Protein AF-0000000086097361 (afdb_homodimer)

Foldseek 3Di:
DEKEKEFEQPAAPGLLSLLLLLLCVLLVNHYYYDYQYVVVPSLVDPVNCVQPVVSDDTWIADPVGIDDDSLRSLVVCCVVSVPPHQQDDCVVPVVLNVVLVVLLVCLQPVLVVLLVVLVVVVVVCVVVVPPPQPPDPPQCSGLVSSLVVSLVVNVVVLVVVLVQDPDLQAESSRHNGHHSSCSSNQSSVVLLVQLPRDCPVRVSVVSSNVSSCPDPSCVVSPNDNHDHDPSSNPD/DEKEKEFEQPQAPGLLSLLLLLLCVLLVNDYYYDYQYVVVPSLVDPVNCVQPVVSDDTWIADPVGIDDDSLRSLVVCCVVSVPPHQQDDCVVPVVLNVVLVVLLVCLQPVLVVLLVVLVVVVVVCVVVVVPPQPPDPPQCNGLVSSLVVSLVVNVVVLVVVLVQDPDLQAESSRHNGHHSSCSSNQSSVVLLVQLPRDCPVRVSVVSSNVSSCPDPSCVVRPRDNHDHDPSSNVD

InterPro domains:
  IPR004045 Glutathione S-transferase, N-terminal [PF13417] (16-85)
  IPR004045 Glutathione S-transferase, N-terminal [PS50404] (4-85)
  IPR010987 Glutathione S-transferase, C-terminal-like [PS50405] (93-231)
  IPR036249 Thioredoxin-like superfamily [SSF52833] (13-88)
  IPR036282 Glutathione S-transferase, C-terminal domain superfamily [SSF47616] (88-224)
  IPR040079 Glutathione transferase family [SFLDS00019] (16-215)

pLDDT: mean 84.59, std 14.79, range [37.31, 98.38]

Nearest PDB structures (foldseek):
  6riv-assembly1_B  TM=8.024E-01  e=1.356E-09  Alopecurus myosuroides
  6tk8-assembly1_AAA-2  TM=7.966E-01  e=3.880E-09  Alopecurus myosuroides
  5f06-assembly1_B  TM=8.231E-01  e=1.290E-08  Populus trichocarpa
  6zb6-assembly1_A  TM=7.720E-01  e=4.079E-09  Lolium rigidum
  1e6b-assembly1_A-2  TM=7.513E-01  e=2.237E-08  Arabidopsis thaliana

Structure (mmCIF, N/CA/C/O backbone):
data_AF-0000000086097361-model_v1
#
loop_
_entity.id
_entity.type
_entity.pdbx_description
1 polymer 'Glutathione S-transferase'
#
loop_
_atom_site.group_PDB
_atom_site.id
_atom_site.type_symbol
_atom_site.label_atom_id
_atom_site.label_alt_id
_atom_site.label_comp_id
_atom_site.label_asym_id
_atom_site.label_entity_id
_atom_site.label_seq_id
_atom_site.pdbx_PDB_ins_code
_atom_site.Cartn_x
_atom_site.Cartn_y
_atom_site.Cartn_z
_atom_site.occupancy
_atom_site.B_iso_or_equiv
_atom_site.auth_seq_id
_atom_site.auth_comp_id
_atom_site.auth_asym_id
_atom_site.auth_atom_id
_atom_site.pdbx_PDB_model_num
ATOM 1 N N . MET A 1 1 ? -1.291 -25.578 13.633 1 49.94 1 MET A N 1
ATOM 2 C CA . MET A 1 1 ? -0.318 -24.625 13.109 1 49.94 1 MET A CA 1
ATOM 3 C C . MET A 1 1 ? -0.683 -23.203 13.5 1 49.94 1 MET A C 1
ATOM 5 O O . MET A 1 1 ? -1.802 -22.75 13.242 1 49.94 1 MET A O 1
ATOM 9 N N . VAL A 1 2 ? 0.087 -22.641 14.539 1 69.19 2 VAL A N 1
ATOM 10 C CA . VAL A 1 2 ? -0.573 -21.547 15.25 1 69.19 2 VAL A CA 1
ATOM 11 C C . VAL A 1 2 ? -0.308 -20.219 14.531 1 69.19 2 VAL A C 1
ATOM 13 O O . VAL A 1 2 ? 0.844 -19.875 14.25 1 69.19 2 VAL A O 1
ATOM 16 N N . VAL A 1 3 ? -1.169 -19.797 13.672 1 76.62 3 VAL A N 1
ATOM 17 C CA . VAL A 1 3 ? -1.165 -18.438 13.148 1 76.62 3 VAL A CA 1
ATOM 18 C C . VAL A 1 3 ? -1.372 -17.438 14.281 1 76.62 3 VAL A C 1
ATOM 20 O O . VAL A 1 3 ? -2.283 -17.594 15.102 1 76.62 3 VAL A O 1
ATOM 23 N N . THR A 1 4 ? -0.39 -16.547 14.445 1 78.06 4 THR A N 1
ATOM 24 C CA . THR A 1 4 ? -0.482 -15.531 15.484 1 78.06 4 THR A CA 1
ATOM 25 C C . THR A 1 4 ? -0.532 -14.133 14.867 1 78.06 4 THR A C 1
ATOM 27 O O . THR A 1 4 ? 0.249 -13.812 13.969 1 78.06 4 THR A O 1
ATOM 30 N N . VAL A 1 5 ? -1.508 -13.391 15.344 1 77.69 5 VAL A N 1
ATOM 31 C CA . VAL A 1 5 ? -1.592 -11.984 14.977 1 77.69 5 VAL A CA 1
ATOM 32 C C . VAL A 1 5 ? -1.245 -11.109 16.188 1 77.69 5 VAL A C 1
ATOM 34 O O . VAL A 1 5 ? -1.936 -11.156 17.203 1 77.69 5 VAL A O 1
ATOM 37 N N . PHE A 1 6 ? -0.133 -10.352 16.094 1 75.06 6 PHE A N 1
ATOM 38 C CA . PHE A 1 6 ? 0.223 -9.367 17.109 1 75.06 6 PHE A CA 1
ATOM 39 C C . PHE A 1 6 ? -0.475 -8.039 16.844 1 75.06 6 PHE A C 1
ATOM 41 O O . PHE A 1 6 ? -0.359 -7.48 15.758 1 75.06 6 PHE A O 1
ATOM 48 N N . ARG A 1 7 ? -1.211 -7.598 17.828 1 71.62 7 ARG A N 1
ATOM 49 C CA . ARG A 1 7 ? -1.997 -6.391 17.609 1 71.62 7 ARG A CA 1
ATOM 50 C C . ARG A 1 7 ? -2.025 -5.516 18.859 1 71.62 7 ARG A C 1
ATOM 52 O O . ARG A 1 7 ? -1.932 -6.02 19.984 1 71.62 7 ARG A O 1
ATOM 59 N N . PRO A 1 8 ? -2.045 -4.254 18.625 1 69.06 8 PRO A N 1
ATOM 60 C CA . PRO A 1 8 ? -2.297 -3.414 19.797 1 69.06 8 PRO A CA 1
ATOM 61 C C . PRO A 1 8 ? -3.748 -3.479 20.266 1 69.06 8 PRO A C 1
ATOM 63 O O . PRO A 1 8 ? -4.582 -4.125 19.625 1 69.06 8 PRO A O 1
ATOM 66 N N . MET A 1 9 ? -3.775 -2.99 21.484 1 56.91 9 MET A N 1
ATOM 67 C CA . MET A 1 9 ? -5.156 -2.898 21.938 1 56.91 9 MET A CA 1
ATOM 68 C C . MET A 1 9 ? -5.977 -1.998 21.031 1 56.91 9 MET A C 1
ATOM 70 O O . MET A 1 9 ? -5.531 -0.915 20.656 1 56.91 9 MET A O 1
ATOM 74 N N . GLU A 1 10 ? -6.812 -2.73 20.328 1 56.59 10 GLU A N 1
ATOM 75 C CA . GLU A 1 10 ? -7.664 -1.954 19.422 1 56.59 10 GLU A CA 1
ATOM 76 C C . GLU A 1 10 ? -8.453 -0.896 20.188 1 56.59 10 GLU A C 1
ATOM 78 O O . GLU A 1 10 ? -9.609 -1.119 20.562 1 56.59 10 GLU A O 1
ATOM 83 N N . LYS A 1 11 ? -7.805 -0.397 21.188 1 52.66 11 LYS A N 1
ATOM 84 C CA . LYS A 1 11 ? -8.625 0.595 21.875 1 52.66 11 LYS A CA 1
ATOM 85 C C . LYS A 1 11 ? -9.258 1.568 20.891 1 52.66 11 LYS A C 1
ATOM 87 O O . LYS A 1 11 ? -10.484 1.717 20.859 1 52.66 11 LYS A O 1
ATOM 92 N N . LYS A 1 12 ? -8.508 2.373 20.359 1 53.78 12 LYS A N 1
ATOM 93 C CA . LYS A 1 12 ? -9.055 3.555 19.703 1 53.78 12 LYS A CA 1
ATOM 94 C C . LYS A 1 12 ? -9 3.414 18.188 1 53.78 12 LYS A C 1
ATOM 96 O O . LYS A 1 12 ? -9.945 3.787 17.484 1 53.78 12 LYS A O 1
ATOM 101 N N . TYR A 1 13 ? -8.047 2.582 17.719 1 55.72 13 TYR A N 1
ATOM 102 C CA . TYR A 1 13 ? -7.914 2.877 16.297 1 55.72 13 TYR A CA 1
ATOM 103 C C . TYR A 1 13 ? -7.215 1.735 15.562 1 55.72 13 TYR A C 1
ATOM 105 O O . TYR A 1 13 ? -6.789 1.893 14.422 1 55.72 13 TYR A O 1
ATOM 113 N N . ALA A 1 14 ? -7.273 0.547 16.047 1 65.12 14 ALA A N 1
ATOM 114 C CA . ALA A 1 14 ? -6.395 -0.409 15.383 1 65.12 14 ALA A CA 1
ATOM 115 C C . ALA A 1 14 ? -7.109 -1.104 14.234 1 65.12 14 ALA A C 1
ATOM 117 O O . ALA A 1 14 ? -7.418 -2.295 14.312 1 65.12 14 ALA A O 1
ATOM 118 N N . THR A 1 15 ? -7.32 -0.495 13.164 1 78.62 15 THR A N 1
ATOM 119 C CA . THR A 1 15 ? -8.047 -0.921 11.977 1 78.62 15 THR A CA 1
ATOM 120 C C . THR A 1 15 ? -7.227 -1.915 11.156 1 78.62 15 THR A C 1
ATOM 122 O O . THR A 1 15 ? -7.766 -2.883 10.617 1 78.62 15 THR A O 1
ATOM 125 N N . ASN A 1 16 ? -5.906 -1.796 11.211 1 81.88 16 ASN A N 1
ATOM 126 C CA . ASN A 1 16 ? -5.051 -2.633 10.375 1 81.88 16 ASN A CA 1
ATOM 127 C C . ASN A 1 16 ? -5.02 -4.074 10.875 1 81.88 16 ASN A C 1
ATOM 129 O O . ASN A 1 16 ? -5.043 -5.012 10.078 1 81.88 16 ASN A O 1
ATOM 133 N N . GLY A 1 17 ? -4.984 -4.203 12.141 1 86.25 17 GLY A N 1
ATOM 134 C CA . GLY A 1 17 ? -5.027 -5.547 12.695 1 86.25 17 GLY A CA 1
ATOM 135 C C . GLY A 1 17 ? -6.352 -6.25 12.461 1 86.25 17 GLY A C 1
ATOM 136 O O . GLY A 1 17 ? -6.391 -7.473 12.312 1 86.25 17 GLY A O 1
ATOM 137 N N . TRP A 1 18 ? -7.379 -5.453 12.414 1 91.12 18 TRP A N 1
ATOM 138 C CA . TRP A 1 18 ? -8.711 -6.008 12.227 1 91.12 18 TRP A CA 1
ATOM 139 C C . TRP A 1 18 ? -8.852 -6.629 10.836 1 91.12 18 TRP A C 1
ATOM 141 O O . TRP A 1 18 ? -9.438 -7.699 10.688 1 91.12 18 TRP A O 1
ATOM 151 N N . ARG A 1 19 ? -8.289 -6.059 9.789 1 93.44 19 ARG A N 1
ATOM 152 C CA . ARG A 1 19 ? -8.352 -6.57 8.422 1 93.44 19 ARG A CA 1
ATOM 153 C C . ARG A 1 19 ? -7.785 -7.984 8.344 1 93.44 19 ARG A C 1
ATOM 155 O O . ARG A 1 19 ? -8.344 -8.844 7.66 1 93.44 19 ARG A O 1
ATOM 162 N N . VAL A 1 20 ? -6.695 -8.141 9.008 1 94.88 20 VAL A N 1
ATOM 163 C CA . VAL A 1 20 ? -6 -9.422 8.961 1 94.88 20 VAL A CA 1
ATOM 164 C C . VAL A 1 20 ? -6.84 -10.492 9.656 1 94.88 20 VAL A C 1
ATOM 166 O O . VAL A 1 20 ? -7.02 -11.586 9.117 1 94.88 20 VAL A O 1
ATOM 169 N N . ARG A 1 21 ? -7.387 -10.148 10.781 1 94.38 21 ARG A N 1
ATOM 170 C CA . ARG A 1 21 ? -8.211 -11.109 11.508 1 94.38 21 ARG A CA 1
ATOM 171 C C . ARG A 1 21 ? -9.492 -11.414 10.742 1 94.38 21 ARG A C 1
ATOM 173 O O . ARG A 1 21 ? -9.945 -12.562 10.711 1 94.38 21 ARG A O 1
ATOM 180 N N . LEU A 1 22 ? -10.078 -10.422 10.156 1 96.19 22 LEU A N 1
ATOM 181 C CA . LEU A 1 22 ? -11.266 -10.609 9.336 1 96.19 22 LEU A CA 1
ATOM 182 C C . LEU A 1 22 ? -11 -11.617 8.219 1 96.19 22 LEU A C 1
ATOM 184 O O . LEU A 1 22 ? -11.812 -12.516 7.977 1 96.19 22 LEU A O 1
ATOM 188 N N . MET A 1 23 ? -9.875 -11.461 7.543 1 97.12 23 MET A N 1
ATOM 189 C CA . MET A 1 23 ? -9.523 -12.367 6.453 1 97.12 23 MET A CA 1
ATOM 190 C C . MET A 1 23 ? -9.344 -13.789 6.965 1 97.12 23 MET A C 1
ATOM 192 O O . MET A 1 23 ? -9.812 -14.742 6.344 1 97.12 23 MET A O 1
ATOM 196 N N . LEU A 1 24 ? -8.641 -13.93 8.086 1 97.06 24 LEU A N 1
ATOM 197 C CA . LEU A 1 24 ? -8.414 -15.25 8.656 1 97.06 24 LEU A CA 1
ATOM 198 C C . LEU A 1 24 ? -9.742 -15.93 8.992 1 97.06 24 LEU A C 1
ATOM 200 O O . LEU A 1 24 ? -9.922 -17.125 8.727 1 97.06 24 LEU A O 1
ATOM 204 N N . GLU A 1 25 ? -10.633 -15.133 9.531 1 97.19 25 GLU A N 1
ATOM 205 C CA . GLU A 1 25 ? -11.953 -15.664 9.852 1 97.19 25 GLU A CA 1
ATOM 206 C C . GLU A 1 25 ? -12.711 -16.078 8.594 1 97.19 25 GLU A C 1
ATOM 208 O O . GLU A 1 25 ? -13.312 -17.141 8.547 1 97.19 25 GLU A O 1
ATOM 213 N N . GLU A 1 26 ? -12.711 -15.211 7.59 1 97.69 26 GLU A N 1
ATOM 214 C CA . GLU A 1 26 ? -13.398 -15.516 6.34 1 97.69 26 GLU A CA 1
ATOM 215 C C . GLU A 1 26 ? -12.852 -16.781 5.699 1 97.69 26 GLU A C 1
ATOM 217 O O . GLU A 1 26 ? -13.586 -17.516 5.02 1 97.69 26 GLU A O 1
ATOM 222 N N . LYS A 1 27 ? -11.586 -17.094 5.969 1 97.38 27 LYS A N 1
ATOM 223 C CA . LYS A 1 27 ? -10.93 -18.25 5.371 1 97.38 27 LYS A CA 1
ATOM 224 C C . LYS A 1 27 ? -10.961 -19.438 6.32 1 97.38 27 LYS A C 1
ATOM 226 O O . LYS A 1 27 ? -10.453 -20.516 5.992 1 97.38 27 LYS A O 1
ATOM 231 N N . ALA A 1 28 ? -11.477 -19.25 7.473 1 96.81 28 ALA A N 1
ATOM 232 C CA . ALA A 1 28 ? -11.594 -20.281 8.492 1 96.81 28 ALA A CA 1
ATOM 233 C C . ALA A 1 28 ? -10.219 -20.812 8.898 1 96.81 28 ALA A C 1
ATOM 235 O O . ALA A 1 28 ? -10.031 -22.016 9.078 1 96.81 28 ALA A O 1
ATOM 236 N N . VAL A 1 29 ? -9.289 -19.938 8.93 1 96.31 29 VAL A N 1
ATOM 237 C CA . VAL A 1 29 ? -7.957 -20.266 9.414 1 96.31 29 VAL A CA 1
ATOM 238 C C . VAL A 1 29 ? -7.887 -20.047 10.922 1 96.31 29 VAL A C 1
ATOM 240 O O . VAL A 1 29 ? -8.172 -18.953 11.406 1 96.31 29 VAL A O 1
ATOM 243 N N . LYS A 1 30 ? -7.594 -21.047 11.641 1 95.31 30 LYS A N 1
ATOM 244 C CA . LYS A 1 30 ? -7.441 -20.906 13.086 1 95.31 30 LYS A CA 1
ATOM 245 C C . LYS A 1 30 ? -6.246 -20.031 13.43 1 95.31 30 LYS A C 1
ATOM 247 O O . LYS A 1 30 ? -5.184 -20.141 12.812 1 95.31 30 LYS A O 1
ATOM 252 N N . TYR A 1 31 ? -6.512 -19.141 14.375 1 94.44 31 TYR A N 1
ATOM 253 C CA . TYR A 1 31 ? -5.43 -18.234 14.758 1 94.44 31 TYR A CA 1
ATOM 254 C C . TYR A 1 31 ? -5.57 -17.812 16.219 1 94.44 31 TYR A C 1
ATOM 256 O O . TYR A 1 31 ? -6.633 -17.984 16.828 1 94.44 31 TYR A O 1
ATOM 264 N N . GLU A 1 32 ? -4.469 -17.391 16.766 1 92.5 32 GLU A N 1
ATOM 265 C CA . GLU A 1 32 ? -4.445 -16.75 18.078 1 92.5 32 GLU A CA 1
ATOM 266 C C . GLU A 1 32 ? -4 -15.289 17.969 1 92.5 32 GLU A C 1
ATOM 268 O O . GLU A 1 32 ? -3.359 -14.898 16.984 1 92.5 32 GLU A O 1
ATOM 273 N N . THR A 1 33 ? -4.48 -14.484 18.891 1 89.56 33 THR A N 1
ATOM 274 C CA . THR A 1 33 ? -4.055 -13.086 18.922 1 89.56 33 THR A CA 1
ATOM 275 C C . THR A 1 33 ? -3.162 -12.828 20.141 1 89.56 33 THR A C 1
ATOM 277 O O . THR A 1 33 ? -3.393 -13.375 21.219 1 89.56 33 THR A O 1
ATOM 280 N N . ARG A 1 34 ? -2.098 -12.148 19.875 1 86.81 34 ARG A N 1
ATOM 281 C CA . ARG A 1 34 ? -1.244 -11.656 20.953 1 86.81 34 ARG A CA 1
ATOM 282 C C . ARG A 1 34 ? -1.338 -10.141 21.062 1 86.81 34 ARG A C 1
ATOM 284 O O . ARG A 1 34 ? -0.972 -9.414 20.141 1 86.81 34 ARG A O 1
ATOM 291 N N . LEU A 1 35 ? -1.821 -9.727 22.188 1 83.88 35 LEU A N 1
ATOM 292 C CA . LEU A 1 35 ? -1.954 -8.297 22.438 1 83.88 35 LEU A CA 1
ATOM 293 C C . LEU A 1 35 ? -0.608 -7.684 22.812 1 83.88 35 LEU A C 1
ATOM 295 O O . LEU A 1 35 ? 0.128 -8.234 23.625 1 83.88 35 LEU A O 1
ATOM 299 N N . VAL A 1 36 ? -0.253 -6.645 22.109 1 83.25 36 VAL A N 1
ATOM 300 C CA . VAL A 1 36 ? 0.948 -5.871 22.406 1 83.25 36 VAL A CA 1
ATOM 301 C C . VAL A 1 36 ? 0.56 -4.539 23.047 1 83.25 36 VAL A C 1
ATOM 303 O O . VAL A 1 36 ? -0.08 -3.701 22.406 1 83.25 36 VAL A O 1
ATOM 306 N N . ILE A 1 37 ? 0.883 -4.305 24.266 1 78.56 37 ILE A N 1
ATOM 307 C CA . ILE A 1 37 ? 0.505 -3.105 25.016 1 78.56 37 ILE A CA 1
ATOM 308 C C . ILE A 1 37 ? 1.475 -1.971 24.688 1 78.56 37 ILE A C 1
ATOM 310 O O . ILE A 1 37 ? 2.607 -1.954 25.172 1 78.56 37 ILE A O 1
ATOM 314 N N . LEU A 1 38 ? 0.972 -1.02 23.891 1 76.5 38 LEU A N 1
ATOM 315 C CA . LEU A 1 38 ? 1.81 0.08 23.422 1 76.5 38 LEU A CA 1
ATOM 316 C C . LEU A 1 38 ? 2.217 0.983 24.578 1 76.5 38 LEU A C 1
ATOM 318 O O . LEU A 1 38 ? 3.34 1.493 24.609 1 76.5 38 LEU A O 1
ATOM 322 N N . GLU A 1 39 ? 1.312 1.155 25.516 1 75.56 39 GLU A N 1
ATOM 323 C CA . GLU A 1 39 ? 1.566 2.008 26.672 1 75.56 39 GLU A CA 1
ATOM 324 C C . GLU A 1 39 ? 2.781 1.523 27.453 1 75.56 39 GLU A C 1
ATOM 326 O O . GLU A 1 39 ? 3.473 2.32 28.094 1 75.56 39 GLU A O 1
ATOM 331 N N . HIS A 1 40 ? 2.967 0.344 27.438 1 78 40 HIS A N 1
ATOM 332 C CA . HIS A 1 40 ? 4.113 -0.25 28.125 1 78 40 HIS A CA 1
ATOM 333 C C . HIS A 1 40 ? 5.309 -0.372 27.188 1 78 40 HIS A C 1
ATOM 335 O O . HIS A 1 40 ? 6.297 -1.033 27.516 1 78 40 HIS A O 1
ATOM 341 N N . ARG A 1 41 ? 5.156 0.113 25.922 1 81.44 41 ARG A N 1
ATOM 342 C CA . ARG A 1 41 ? 6.188 0.128 24.891 1 81.44 41 ARG A CA 1
ATOM 343 C C . ARG A 1 41 ? 6.602 -1.289 24.516 1 81.44 41 ARG A C 1
ATOM 345 O O . ARG A 1 41 ? 7.773 -1.544 24.219 1 81.44 41 ARG A O 1
ATOM 352 N N . GLU A 1 42 ? 5.652 -2.137 24.672 1 79.94 42 GLU A N 1
ATOM 353 C CA . GLU A 1 42 ? 5.945 -3.531 24.359 1 79.94 42 GLU A CA 1
ATOM 354 C C . GLU A 1 42 ? 6.332 -3.688 22.891 1 79.94 42 GLU A C 1
ATOM 356 O O . GLU A 1 42 ? 7 -4.656 22.516 1 79.94 42 GLU A O 1
ATOM 361 N N . HIS A 1 43 ? 5.895 -2.764 22.047 1 77.81 43 HIS A N 1
ATOM 362 C CA . HIS A 1 43 ? 6.227 -2.812 20.625 1 77.81 43 HIS A CA 1
ATOM 363 C C . HIS A 1 43 ? 7.707 -2.541 20.406 1 77.81 43 HIS A C 1
ATOM 365 O O . HIS A 1 43 ? 8.227 -2.773 19.312 1 77.81 43 HIS A O 1
ATOM 371 N N . LEU A 1 44 ? 8.391 -2.178 21.5 1 82.19 44 LEU A N 1
ATOM 372 C CA . LEU A 1 44 ? 9.82 -1.883 21.391 1 82.19 44 LEU A CA 1
ATOM 373 C C . LEU A 1 44 ? 10.656 -2.988 22.031 1 82.19 44 LEU A C 1
ATOM 375 O O . LEU A 1 44 ? 11.883 -2.938 22 1 82.19 44 LEU A O 1
ATOM 379 N N . ASN A 1 45 ? 9.961 -3.951 22.531 1 83.81 45 ASN A N 1
ATOM 380 C CA . ASN A 1 45 ? 10.711 -5.059 23.109 1 83.81 45 ASN A CA 1
ATOM 381 C C . ASN A 1 45 ? 11.445 -5.863 22.031 1 83.81 45 ASN A C 1
ATOM 383 O O . ASN A 1 45 ? 11.086 -5.809 20.859 1 83.81 45 ASN A O 1
ATOM 387 N N . GLU A 1 46 ? 12.438 -6.598 22.484 1 85.19 46 GLU A N 1
ATOM 388 C CA . GLU A 1 46 ? 13.312 -7.332 21.578 1 85.19 46 GLU A CA 1
ATOM 389 C C . GLU A 1 46 ? 12.531 -8.352 20.766 1 85.19 46 GLU A C 1
ATOM 391 O O . GLU A 1 46 ? 12.812 -8.547 19.578 1 85.19 46 GLU A O 1
ATOM 396 N N . GLU A 1 47 ? 11.594 -8.93 21.391 1 81.81 47 GLU A N 1
ATOM 397 C CA . GLU A 1 47 ? 10.805 -9.961 20.719 1 81.81 47 GLU A CA 1
ATOM 398 C C . GLU A 1 47 ? 10.078 -9.391 19.5 1 81.81 47 GLU A C 1
ATOM 400 O O . GLU A 1 47 ? 10.102 -9.984 18.422 1 81.81 47 GLU A O 1
ATOM 405 N N . ILE A 1 48 ? 9.453 -8.25 19.734 1 82.38 48 ILE A N 1
ATOM 406 C CA . ILE A 1 48 ? 8.68 -7.633 18.656 1 82.38 48 ILE A CA 1
ATOM 407 C C . ILE A 1 48 ? 9.633 -6.992 17.641 1 82.38 48 ILE A C 1
ATOM 409 O O . ILE A 1 48 ? 9.406 -7.074 16.438 1 82.38 48 ILE A O 1
ATOM 413 N N . ARG A 1 49 ? 10.688 -6.492 18.078 1 82.5 49 ARG A N 1
ATOM 414 C CA . ARG A 1 49 ? 11.633 -5.805 17.203 1 82.5 49 ARG A CA 1
ATOM 415 C C . ARG A 1 49 ? 12.336 -6.789 16.266 1 82.5 49 ARG A C 1
ATOM 417 O O . ARG A 1 49 ? 12.695 -6.438 15.148 1 82.5 49 ARG A O 1
ATOM 424 N N . LYS A 1 50 ? 12.484 -7.949 16.719 1 80.94 50 LYS A N 1
ATOM 425 C CA . LYS A 1 50 ? 13.062 -8.984 15.867 1 80.94 50 LYS A CA 1
ATOM 426 C C . LYS A 1 50 ? 12.148 -9.297 14.688 1 80.94 50 LYS A C 1
ATOM 428 O O . LYS A 1 50 ? 12.625 -9.672 13.609 1 80.94 50 LYS A O 1
ATOM 433 N N . LEU A 1 51 ? 10.922 -9.07 14.969 1 79.25 51 LEU A N 1
ATOM 434 C CA . LEU A 1 51 ? 9.93 -9.383 13.953 1 79.25 51 LEU A CA 1
ATOM 435 C C . LEU A 1 51 ? 9.648 -8.164 13.07 1 79.25 51 LEU A C 1
ATOM 437 O O . LEU A 1 51 ? 9.391 -8.305 11.875 1 79.25 51 LEU A O 1
ATOM 441 N N . SER A 1 52 ? 9.68 -6.984 13.711 1 78.75 52 SER A N 1
ATOM 442 C CA . SER A 1 52 ? 9.445 -5.703 13.047 1 78.75 52 SER A CA 1
ATOM 443 C C . SER A 1 52 ? 10.438 -4.648 13.523 1 78.75 52 SER A C 1
ATOM 445 O O . SER A 1 52 ? 10.242 -4.039 14.578 1 78.75 52 SER A O 1
ATOM 447 N N . TYR A 1 53 ? 11.375 -4.438 12.695 1 74.56 53 TYR A N 1
ATOM 448 C CA . TYR A 1 53 ? 12.453 -3.537 13.086 1 74.56 53 TYR A CA 1
ATOM 449 C C . TYR A 1 53 ? 11.906 -2.178 13.5 1 74.56 53 TYR A C 1
ATOM 451 O O . TYR A 1 53 ? 12.445 -1.544 14.414 1 74.56 53 TYR A O 1
ATOM 459 N N . ARG A 1 54 ? 10.797 -1.729 12.914 1 76.44 54 ARG A N 1
ATOM 460 C CA . ARG A 1 54 ? 10.203 -0.432 13.234 1 76.44 54 ARG A CA 1
ATOM 461 C C . ARG A 1 54 ? 9.219 -0.549 14.391 1 76.44 54 ARG A C 1
ATOM 463 O O . ARG A 1 54 ? 8.664 0.455 14.844 1 76.44 54 ARG A O 1
ATOM 470 N N . GLY A 1 55 ? 8.977 -1.728 14.875 1 77.38 55 GLY A N 1
ATOM 471 C CA . GLY A 1 55 ? 8 -1.94 15.93 1 77.38 55 GLY A CA 1
ATOM 472 C C . GLY A 1 55 ? 6.57 -1.754 15.461 1 77.38 55 GLY A C 1
ATOM 473 O O . GLY A 1 55 ? 5.672 -1.504 16.266 1 77.38 55 GLY A O 1
ATOM 474 N N . GLU A 1 56 ? 6.391 -1.813 14.211 1 79.94 56 GLU A N 1
ATOM 475 C CA . GLU A 1 56 ? 5.062 -1.586 13.648 1 79.94 56 GLU A CA 1
ATOM 476 C C . GLU A 1 56 ? 4.16 -2.797 13.867 1 79.94 56 GLU A C 1
ATOM 478 O O . GLU A 1 56 ? 4.613 -3.939 13.781 1 79.94 56 GLU A O 1
ATOM 483 N N . LEU A 1 57 ? 2.957 -2.555 14.227 1 83.75 57 LEU A N 1
ATOM 484 C CA . LEU A 1 57 ? 1.894 -3.541 14.375 1 83.75 57 LEU A CA 1
ATOM 485 C C . LEU A 1 57 ? 0.767 -3.277 13.383 1 83.75 57 LEU A C 1
ATOM 487 O O . LEU A 1 57 ? 0.598 -2.15 12.914 1 83.75 57 LEU A O 1
ATOM 491 N N . PRO A 1 58 ? 0.069 -4.242 12.945 1 88.31 58 PRO A N 1
ATOM 492 C CA . PRO A 1 58 ? 0.088 -5.648 13.359 1 88.31 58 PRO A CA 1
ATOM 493 C C . PRO A 1 58 ? 1.23 -6.434 12.719 1 88.31 58 PRO A C 1
ATOM 495 O O . PRO A 1 58 ? 1.868 -5.949 11.781 1 88.31 58 PRO A O 1
ATOM 498 N N . LEU A 1 59 ? 1.487 -7.613 13.328 1 90.19 59 LEU A N 1
ATOM 499 C CA . LEU A 1 59 ? 2.393 -8.625 12.805 1 90.19 59 LEU A CA 1
ATOM 500 C C . LEU A 1 59 ? 1.68 -9.969 12.648 1 90.19 59 LEU A C 1
ATOM 502 O O . LEU A 1 59 ? 0.794 -10.297 13.445 1 90.19 59 LEU A O 1
ATOM 506 N N . PHE A 1 60 ? 2.035 -10.625 11.633 1 93.12 60 PHE A N 1
ATOM 507 C CA . PHE A 1 60 ? 1.52 -11.961 11.359 1 93.12 60 PHE A CA 1
ATOM 508 C C . PHE A 1 60 ? 2.637 -12.992 11.414 1 93.12 60 PHE A C 1
ATOM 510 O O . PHE A 1 60 ? 3.738 -12.75 10.914 1 93.12 60 PHE A O 1
ATOM 517 N N . GLU A 1 61 ? 2.379 -14.039 12.086 1 93.06 61 GLU A N 1
ATOM 518 C CA . GLU A 1 61 ? 3.328 -15.148 12.125 1 93.06 61 GLU A CA 1
ATOM 519 C C . GLU A 1 61 ? 2.615 -16.484 11.977 1 93.06 61 GLU A C 1
ATOM 521 O O . GLU A 1 61 ? 1.552 -16.703 12.562 1 93.06 61 GLU A O 1
ATOM 526 N N . ASP A 1 62 ? 3.174 -17.344 11.117 1 93.69 62 ASP A N 1
ATOM 527 C CA . ASP A 1 62 ? 2.709 -18.719 11.094 1 93.69 62 ASP A CA 1
ATOM 528 C C . ASP A 1 62 ? 3.871 -19.688 11.281 1 93.69 62 ASP A C 1
ATOM 530 O O . ASP A 1 62 ? 4.918 -19.328 11.812 1 93.69 62 ASP A O 1
ATOM 534 N N . PHE A 1 63 ? 3.699 -20.969 10.938 1 92.25 63 PHE A N 1
ATOM 535 C CA . PHE A 1 63 ? 4.695 -22 11.227 1 92.25 63 PHE A CA 1
ATOM 536 C C . PHE A 1 63 ? 5.977 -21.75 10.438 1 92.25 63 PHE A C 1
ATOM 538 O O . PHE A 1 63 ? 7.031 -22.281 10.766 1 92.25 63 PHE A O 1
ATOM 545 N N . SER A 1 64 ? 5.902 -20.922 9.43 1 92.25 64 SER A N 1
ATOM 546 C CA . SER A 1 64 ? 7.047 -20.719 8.555 1 92.25 64 SER A CA 1
ATOM 547 C C . SER A 1 64 ? 7.82 -19.453 8.938 1 92.25 64 SER A C 1
ATOM 549 O O . SER A 1 64 ? 9.047 -19.406 8.82 1 92.25 64 SER A O 1
ATOM 551 N N . GLY A 1 65 ? 7.09 -18.422 9.336 1 90.44 65 GLY A N 1
ATOM 552 C CA . GLY A 1 65 ? 7.77 -17.172 9.648 1 90.44 65 GLY A CA 1
ATOM 553 C C . GLY A 1 65 ? 6.816 -16.016 9.836 1 90.44 65 GLY A C 1
ATOM 554 O O . GLY A 1 65 ? 5.605 -16.203 9.977 1 90.44 65 GLY A O 1
ATOM 555 N N . SER A 1 66 ? 7.461 -14.844 9.875 1 92.19 66 SER A N 1
ATOM 556 C CA . SER A 1 66 ? 6.688 -13.641 10.148 1 92.19 66 SER A CA 1
ATOM 557 C C . SER A 1 66 ? 6.535 -12.781 8.891 1 92.19 66 SER A C 1
ATOM 559 O O . SER A 1 66 ? 7.367 -12.852 7.984 1 92.19 66 SER A O 1
ATOM 561 N N . VAL A 1 67 ? 5.453 -12.125 8.812 1 94.62 67 VAL A N 1
ATOM 562 C CA . VAL A 1 67 ? 5.164 -11.172 7.75 1 94.62 67 VAL A CA 1
ATOM 563 C C . VAL A 1 67 ? 4.738 -9.836 8.352 1 94.62 67 VAL A C 1
ATOM 565 O O . VAL A 1 67 ? 3.924 -9.797 9.281 1 94.62 67 VAL A O 1
ATOM 568 N N . ARG A 1 68 ? 5.367 -8.812 7.844 1 91.94 68 ARG A N 1
ATOM 569 C CA . ARG A 1 68 ? 5.004 -7.457 8.242 1 91.94 68 ARG A CA 1
ATOM 570 C C . ARG A 1 68 ? 4.285 -6.727 7.109 1 91.94 68 ARG A C 1
ATOM 572 O O . ARG A 1 68 ? 4.199 -7.238 5.992 1 91.94 68 ARG A O 1
ATOM 579 N N . GLU A 1 69 ? 3.781 -5.547 7.422 1 90.69 69 GLU A N 1
ATOM 580 C CA . GLU A 1 69 ? 2.986 -4.773 6.469 1 90.69 69 GLU A CA 1
ATOM 581 C C . GLU A 1 69 ? 1.619 -5.414 6.246 1 90.69 69 GLU A C 1
ATOM 583 O O . GLU A 1 69 ? 1.527 -6.531 5.738 1 90.69 69 GLU A O 1
ATOM 588 N N . GLU A 1 70 ? 0.628 -4.715 6.5 1 90.69 70 GLU A N 1
ATOM 589 C CA . GLU A 1 70 ? -0.734 -5.238 6.473 1 90.69 70 GLU A CA 1
ATOM 590 C C . GLU A 1 70 ? -1.086 -5.785 5.09 1 90.69 70 GLU A C 1
ATOM 592 O O . GLU A 1 70 ? -1.641 -6.879 4.973 1 90.69 70 GLU A O 1
ATOM 597 N N . THR A 1 71 ? -0.758 -5.078 4.051 1 95.06 71 THR A N 1
ATOM 598 C CA . THR A 1 71 ? -1.089 -5.512 2.699 1 95.06 71 THR A CA 1
ATOM 599 C C . THR A 1 71 ? -0.292 -6.758 2.324 1 95.06 71 THR A C 1
ATOM 601 O O . THR A 1 71 ? -0.8 -7.641 1.625 1 95.06 71 THR A O 1
ATOM 604 N N . ALA A 1 72 ? 0.97 -6.824 2.764 1 96.5 72 ALA A N 1
ATOM 605 C CA . ALA A 1 72 ? 1.776 -8.031 2.566 1 96.5 72 ALA A CA 1
ATOM 606 C C . ALA A 1 72 ? 1.147 -9.234 3.264 1 96.5 72 ALA A C 1
ATOM 608 O O . ALA A 1 72 ? 1.093 -10.328 2.699 1 96.5 72 ALA A O 1
ATOM 609 N N . MET A 1 73 ? 0.674 -9.016 4.457 1 96.25 73 MET A N 1
ATOM 610 C CA . MET A 1 73 ? 0.039 -10.086 5.227 1 96.25 73 MET A CA 1
ATOM 611 C C . MET A 1 73 ? -1.173 -10.641 4.484 1 96.25 73 MET A C 1
ATOM 613 O O . MET A 1 73 ? -1.347 -11.859 4.395 1 96.25 73 MET A O 1
ATOM 617 N N . LEU A 1 74 ? -1.989 -9.758 3.971 1 97.56 74 LEU A N 1
ATOM 618 C CA . LEU A 1 74 ? -3.195 -10.172 3.264 1 97.56 74 LEU A CA 1
ATOM 619 C C . LEU A 1 74 ? -2.844 -10.969 2.012 1 97.56 74 LEU A C 1
ATOM 621 O O . LEU A 1 74 ? -3.453 -12.008 1.737 1 97.56 74 LEU A O 1
ATOM 625 N N . ASN A 1 75 ? -1.851 -10.492 1.271 1 97.69 75 ASN A N 1
ATOM 626 C CA . ASN A 1 75 ? -1.393 -11.234 0.101 1 97.69 75 ASN A CA 1
ATOM 627 C C . ASN A 1 75 ? -0.8 -12.586 0.492 1 97.69 75 ASN A C 1
ATOM 629 O O . ASN A 1 75 ? -1.025 -13.586 -0.189 1 97.69 75 ASN A O 1
ATOM 633 N N . TYR A 1 76 ? -0.008 -12.578 1.58 1 97.94 76 TYR A N 1
ATOM 634 C CA . TYR A 1 76 ? 0.61 -13.797 2.086 1 97.94 76 TYR A CA 1
ATOM 635 C C . TYR A 1 76 ? -0.446 -14.836 2.449 1 97.94 76 TYR A C 1
ATOM 637 O O . TYR A 1 76 ? -0.342 -16 2.061 1 97.94 76 TYR A O 1
ATOM 645 N N . ILE A 1 77 ? -1.479 -14.406 3.148 1 97.69 77 ILE A N 1
ATOM 646 C CA . ILE A 1 77 ? -2.555 -15.289 3.59 1 97.69 77 ILE A CA 1
ATOM 647 C C . ILE A 1 77 ? -3.326 -15.805 2.377 1 97.69 77 ILE A C 1
ATOM 649 O O . ILE A 1 77 ? -3.633 -17 2.291 1 97.69 77 ILE A O 1
ATOM 653 N N . GLU A 1 78 ? -3.621 -14.906 1.431 1 97.81 78 GLU A N 1
ATOM 654 C CA . GLU A 1 78 ? -4.34 -15.305 0.225 1 97.81 78 GLU A CA 1
ATOM 655 C C . GLU A 1 78 ? -3.588 -16.406 -0.525 1 97.81 78 GLU A C 1
ATOM 657 O O . GLU A 1 78 ? -4.199 -17.328 -1.054 1 97.81 78 GLU A O 1
ATOM 662 N N . LYS A 1 79 ? -2.283 -16.281 -0.568 1 97 79 LYS A N 1
ATOM 663 C CA . LYS A 1 79 ? -1.462 -17.203 -1.339 1 97 79 LYS A CA 1
ATOM 664 C C . LYS A 1 79 ? -1.304 -18.531 -0.608 1 97 79 LYS A C 1
ATOM 666 O O . LYS A 1 79 ? -1.396 -19.609 -1.222 1 97 79 LYS A O 1
ATOM 671 N N . ASN A 1 80 ? -1.11 -18.531 0.67 1 96.5 80 ASN A N 1
ATOM 672 C CA . ASN A 1 80 ? -0.702 -19.719 1.404 1 96.5 80 ASN A CA 1
ATOM 673 C C . ASN A 1 80 ? -1.896 -20.422 2.055 1 96.5 80 ASN A C 1
ATOM 675 O O . ASN A 1 80 ? -1.794 -21.562 2.477 1 96.5 80 ASN A O 1
ATOM 679 N N . TYR A 1 81 ? -2.979 -19.719 2.207 1 96.44 81 TYR A N 1
ATOM 680 C CA . TYR A 1 81 ? -4.27 -20.25 2.621 1 96.44 81 TYR A CA 1
ATOM 681 C C . TYR A 1 81 ? -5.34 -19.969 1.573 1 96.44 81 TYR A C 1
ATOM 683 O O . TYR A 1 81 ? -6.27 -19.203 1.818 1 96.44 81 TYR A O 1
ATOM 691 N N . PRO A 1 82 ? -5.273 -20.734 0.522 1 95 82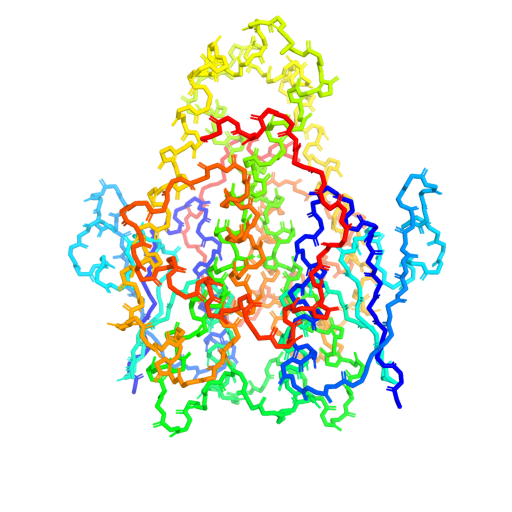 PRO A N 1
ATOM 692 C CA . PRO A 1 82 ? -5.914 -20.297 -0.723 1 95 82 PRO A CA 1
ATOM 693 C C . PRO A 1 82 ? -7.418 -20.562 -0.732 1 95 82 PRO A C 1
ATOM 695 O O . PRO A 1 82 ? -8.141 -20 -1.567 1 95 82 PRO A O 1
ATOM 698 N N . GLU A 1 83 ? -7.949 -21.359 0.204 1 95.56 83 GLU A N 1
ATOM 699 C CA . GLU A 1 83 ? -9.375 -21.656 0.188 1 95.56 83 GLU A CA 1
ATOM 700 C C . GLU A 1 83 ? -10.078 -21.062 1.407 1 95.56 83 GLU A C 1
ATOM 702 O O . GLU A 1 83 ? -9.609 -21.219 2.535 1 95.56 83 GLU A O 1
ATOM 707 N N . PRO A 1 84 ? -11.211 -20.484 1.245 1 97.38 84 PRO A N 1
ATOM 708 C CA . PRO A 1 84 ? -11.742 -20.047 -0.044 1 97.38 84 PRO A CA 1
ATOM 709 C C . PRO A 1 84 ? -10.969 -18.859 -0.627 1 97.38 84 PRO A C 1
ATOM 711 O O . PRO A 1 84 ? -10.375 -18.078 0.119 1 97.38 84 PRO A O 1
ATOM 714 N N . PRO A 1 85 ? -10.875 -18.734 -1.938 1 97.19 85 PRO A N 1
ATOM 715 C CA . PRO A 1 85 ? -10.195 -17.578 -2.525 1 97.19 85 PRO A CA 1
ATOM 716 C C . PRO A 1 85 ? -10.945 -16.266 -2.291 1 97.19 85 PRO A C 1
ATOM 718 O O . PRO A 1 85 ? -12.172 -16.219 -2.43 1 97.19 85 PRO A O 1
ATOM 721 N N . LEU A 1 86 ? -10.234 -15.266 -1.925 1 98.06 86 LEU A N 1
ATOM 722 C CA . LEU A 1 86 ? -10.836 -13.945 -1.762 1 98.06 86 LEU A CA 1
ATOM 723 C C . LEU A 1 86 ? -10.484 -13.039 -2.932 1 98.06 86 LEU A C 1
ATOM 725 O O . LEU A 1 86 ? -10.977 -11.906 -3.021 1 98.06 86 LEU A O 1
ATOM 729 N N . ILE A 1 87 ? -9.594 -13.438 -3.74 1 97.62 87 ILE A N 1
ATOM 730 C CA . ILE A 1 87 ? -9.266 -12.773 -4.996 1 97.62 87 ILE A CA 1
ATOM 731 C C . ILE A 1 87 ? -9.656 -13.672 -6.172 1 97.62 87 ILE A C 1
ATOM 733 O O . ILE A 1 87 ? -9.297 -14.852 -6.207 1 97.62 87 ILE A O 1
ATOM 737 N N . PRO A 1 88 ? -10.461 -13.102 -7.07 1 95.75 88 PRO A N 1
ATOM 738 C CA . PRO A 1 88 ? -10.812 -13.922 -8.234 1 95.75 88 PRO A CA 1
ATOM 739 C C . PRO A 1 88 ? -9.594 -14.312 -9.07 1 95.75 88 PRO A C 1
ATOM 741 O O . PRO A 1 88 ? -8.586 -13.594 -9.078 1 95.75 88 PRO A O 1
ATOM 744 N N . SER A 1 89 ? -9.664 -15.43 -9.742 1 94.69 89 SER A N 1
ATOM 745 C CA . SER A 1 89 ? -8.578 -15.922 -10.586 1 94.69 89 SER A CA 1
ATOM 746 C C . SER A 1 89 ? -8.508 -15.156 -11.898 1 94.69 89 SER A C 1
ATOM 748 O O . SER A 1 89 ? -9.531 -14.977 -12.578 1 94.69 89 SER A O 1
ATOM 750 N N . PRO A 1 90 ? -7.309 -14.781 -12.281 1 95.38 90 PRO A N 1
ATOM 751 C CA . PRO A 1 90 ? -7.199 -14.117 -13.578 1 95.38 90 PRO A CA 1
ATOM 752 C C . PRO A 1 90 ? -7.453 -15.07 -14.75 1 95.38 90 PRO A C 1
ATOM 754 O O . PRO A 1 90 ? -7.758 -14.617 -15.859 1 95.38 90 PRO A O 1
ATOM 757 N N . GLU A 1 91 ? -7.305 -16.375 -14.5 1 95.06 91 GLU A N 1
ATOM 758 C CA . GLU A 1 91 ? -7.582 -17.359 -15.547 1 95.06 91 GLU A CA 1
ATOM 759 C C . GLU A 1 91 ? -9.047 -17.312 -15.969 1 95.06 91 GLU A C 1
ATOM 761 O O . GLU A 1 91 ? -9.375 -17.578 -17.125 1 95.06 91 GLU A O 1
ATOM 766 N N . LYS A 1 92 ? -9.906 -17.031 -15.055 1 94.06 92 LYS A N 1
ATOM 767 C CA . LYS A 1 92 ? -11.344 -16.969 -15.328 1 94.06 92 LYS A CA 1
ATOM 768 C C . LYS A 1 92 ? -11.727 -15.633 -15.945 1 94.06 92 LYS A C 1
ATOM 770 O O . LYS A 1 92 ? -12.5 -15.586 -16.906 1 94.06 92 LYS A O 1
ATOM 775 N N . ASP A 1 93 ? -11.281 -14.555 -15.484 1 96.38 93 ASP A N 1
ATOM 776 C CA . ASP A 1 93 ? -11.547 -13.188 -15.93 1 96.38 93 ASP A CA 1
ATOM 777 C C . ASP A 1 93 ? -10.422 -12.242 -15.523 1 96.38 93 ASP A C 1
ATOM 779 O O . ASP A 1 93 ? -10.43 -11.703 -14.414 1 96.38 93 ASP A O 1
ATOM 783 N N . ARG A 1 94 ? -9.539 -12.07 -16.438 1 96 94 ARG A N 1
ATOM 784 C CA . ARG A 1 94 ? -8.328 -11.297 -16.156 1 96 94 ARG A CA 1
ATOM 785 C C . ARG A 1 94 ? -8.656 -9.836 -15.883 1 96 94 ARG A C 1
ATOM 787 O O . ARG A 1 94 ? -8.047 -9.211 -15.016 1 96 94 ARG A O 1
ATOM 794 N N . ALA A 1 95 ? -9.594 -9.281 -16.578 1 95.56 95 ALA A N 1
ATOM 795 C CA . ALA A 1 95 ? -10.008 -7.895 -16.359 1 95.56 95 ALA A CA 1
ATOM 796 C C . ALA A 1 95 ? -10.602 -7.707 -14.969 1 95.56 95 ALA A C 1
ATOM 798 O O . ALA A 1 95 ? -10.305 -6.723 -14.289 1 95.56 95 ALA A O 1
ATOM 799 N N . PHE A 1 96 ? -11.438 -8.633 -14.617 1 96.06 96 PHE A N 1
ATOM 800 C CA . PHE A 1 96 ? -12.062 -8.578 -13.297 1 96.06 96 PHE A CA 1
ATOM 801 C C . PHE A 1 96 ? -11.023 -8.734 -12.195 1 96.06 96 PHE A C 1
ATOM 803 O O . PHE A 1 96 ? -11.086 -8.055 -11.172 1 96.06 96 PHE A O 1
ATOM 810 N N . TYR A 1 97 ? -10.047 -9.594 -12.406 1 97.06 97 TYR A N 1
ATOM 811 C CA . TYR A 1 97 ? -8.922 -9.742 -11.492 1 97.06 97 TYR A CA 1
ATOM 812 C C . TYR A 1 97 ? -8.203 -8.414 -11.281 1 97.06 97 TYR A C 1
ATOM 814 O O . TYR A 1 97 ? -7.965 -8.008 -10.148 1 97.06 97 TYR A O 1
ATOM 822 N N . GLY A 1 98 ? -7.938 -7.723 -12.383 1 96.56 98 GLY A N 1
ATOM 823 C CA . GLY A 1 98 ? -7.281 -6.426 -12.312 1 96.56 98 GLY A CA 1
ATOM 824 C C . GLY A 1 98 ? -8.094 -5.387 -11.555 1 96.56 98 GLY A C 1
ATOM 825 O O . GLY A 1 98 ? -7.539 -4.598 -10.789 1 96.56 98 GLY A O 1
ATOM 826 N N . LYS A 1 99 ? -9.344 -5.418 -11.773 1 95.06 99 LYS A N 1
ATOM 827 C CA . LYS A 1 99 ?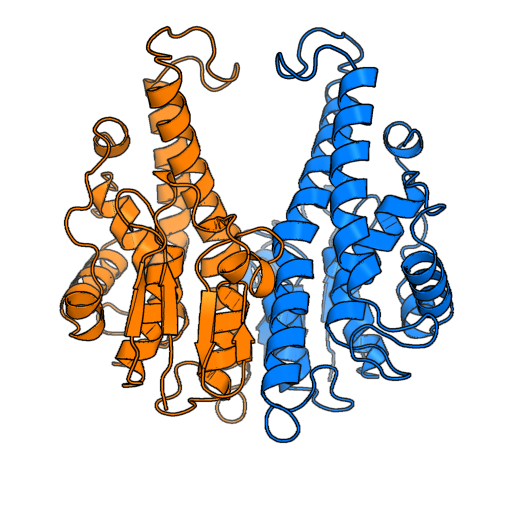 -10.25 -4.5 -11.094 1 95.06 99 LYS A CA 1
ATOM 828 C C . LYS A 1 99 ? -10.242 -4.727 -9.586 1 95.06 99 LYS A C 1
ATOM 830 O O . LYS A 1 99 ? -10.102 -3.781 -8.805 1 95.06 99 LYS A O 1
ATOM 835 N N . ILE A 1 100 ? -10.297 -5.926 -9.148 1 97 100 ILE A N 1
ATOM 836 C CA . ILE A 1 100 ? -10.32 -6.289 -7.734 1 97 100 ILE A CA 1
ATOM 837 C C . ILE A 1 100 ? -8.992 -5.926 -7.086 1 97 100 ILE A C 1
ATOM 839 O O . ILE A 1 100 ? -8.961 -5.371 -5.984 1 97 100 ILE A O 1
ATOM 843 N N . LEU A 1 101 ? -7.938 -6.219 -7.805 1 97.31 101 LEU A N 1
ATOM 844 C CA . LEU A 1 101 ? -6.621 -5.863 -7.277 1 97.31 101 LEU A CA 1
ATOM 845 C C . LEU A 1 101 ? -6.5 -4.355 -7.082 1 97.31 101 LEU A C 1
ATOM 847 O O . LEU A 1 101 ? -5.957 -3.898 -6.074 1 97.31 101 LEU A O 1
ATOM 851 N N . SER A 1 102 ? -7.004 -3.602 -8.039 1 96.31 102 SER A N 1
ATOM 852 C CA . SER A 1 102 ? -6.965 -2.145 -7.949 1 96.31 102 SER A CA 1
ATOM 853 C C . SER A 1 102 ? -7.727 -1.647 -6.727 1 96.31 102 SER A C 1
ATOM 855 O O . SER A 1 102 ? -7.215 -0.829 -5.957 1 96.31 102 SER A O 1
ATOM 857 N N . TRP A 1 103 ? -8.891 -2.184 -6.551 1 96.31 103 TRP A N 1
ATOM 858 C CA . TRP A 1 103 ? -9.734 -1.768 -5.434 1 96.31 103 TRP A CA 1
ATOM 859 C C . TRP A 1 103 ? -9.117 -2.186 -4.105 1 96.31 103 TRP A C 1
ATOM 861 O O . TRP A 1 103 ? -9.148 -1.429 -3.131 1 96.31 103 TRP A O 1
ATOM 871 N N . PHE A 1 104 ? -8.562 -3.361 -4.094 1 97.69 104 PHE A N 1
ATOM 872 C CA . PHE A 1 104 ? -7.883 -3.895 -2.916 1 97.69 104 PHE A CA 1
ATOM 873 C C . PHE A 1 104 ? -6.754 -2.971 -2.479 1 97.69 104 PHE A C 1
ATOM 875 O O . PHE A 1 104 ? -6.691 -2.566 -1.315 1 97.69 104 PHE A O 1
ATOM 882 N N . HIS A 1 105 ? -5.953 -2.602 -3.359 1 96.19 105 HIS A N 1
ATOM 883 C CA . HIS A 1 105 ? -4.793 -1.78 -3.031 1 96.19 105 HIS A CA 1
ATOM 884 C C . HIS A 1 105 ? -5.195 -0.333 -2.775 1 96.19 105 HIS A C 1
ATOM 886 O O . HIS A 1 105 ? -4.562 0.363 -1.979 1 96.19 105 HIS A O 1
ATOM 892 N N . GLU A 1 106 ? -6.238 0.124 -3.412 1 94 106 GLU A N 1
ATOM 893 C CA . GLU A 1 106 ? -6.781 1.445 -3.105 1 94 106 GLU A CA 1
ATOM 894 C C . GLU A 1 106 ? -7.328 1.501 -1.684 1 94 106 GLU A C 1
ATOM 896 O O . GLU A 1 106 ? -7.105 2.477 -0.963 1 94 106 GLU A O 1
ATOM 901 N N . ALA A 1 107 ? -8.047 0.446 -1.286 1 95.25 107 ALA A N 1
ATOM 902 C CA . ALA A 1 107 ? -8.625 0.363 0.055 1 95.25 107 ALA A CA 1
ATOM 903 C C . ALA A 1 107 ? -7.535 0.426 1.122 1 95.25 107 ALA A C 1
ATOM 905 O O . ALA A 1 107 ? -7.738 1.008 2.189 1 95.25 107 ALA A O 1
ATOM 906 N N . ASN A 1 108 ? -6.371 -0.102 0.781 1 93.5 108 ASN A N 1
ATOM 907 C CA . ASN A 1 108 ? -5.27 -0.182 1.734 1 93.5 108 ASN A CA 1
ATOM 908 C C . ASN A 1 108 ? -4.281 0.965 1.547 1 93.5 108 ASN A C 1
ATOM 910 O O . ASN A 1 108 ? -3.344 1.117 2.332 1 93.5 108 ASN A O 1
ATOM 914 N N . GLY A 1 109 ? -4.488 1.667 0.536 1 89.06 109 GLY A N 1
ATOM 915 C CA . GLY A 1 109 ? -3.586 2.76 0.21 1 89.06 109 GLY A CA 1
ATOM 916 C C . GLY A 1 109 ? -4.207 4.129 0.414 1 89.06 109 GLY A C 1
ATOM 917 O O . GLY A 1 109 ? -4.273 4.625 1.54 1 89.06 109 GLY A O 1
ATOM 918 N N . ALA A 1 110 ? -4.66 4.719 -0.686 1 83.12 110 ALA A N 1
ATOM 919 C CA . ALA A 1 110 ? -5.145 6.098 -0.679 1 83.12 110 ALA A CA 1
ATOM 920 C C . ALA A 1 110 ? -6.309 6.266 0.295 1 83.12 110 ALA A C 1
ATOM 922 O O . ALA A 1 110 ? -6.355 7.234 1.055 1 83.12 110 ALA A O 1
ATOM 923 N N . PHE A 1 111 ? -7.191 5.355 0.301 1 89.31 111 PHE A N 1
ATOM 924 C CA . PHE A 1 111 ? -8.352 5.441 1.179 1 89.31 111 PHE A CA 1
ATOM 925 C C . PHE A 1 111 ? -7.934 5.324 2.641 1 89.31 111 PHE A C 1
ATOM 927 O O . PHE A 1 111 ? -8.312 6.152 3.467 1 89.31 111 PHE A O 1
ATOM 934 N N . ALA A 1 112 ? -7.203 4.32 2.961 1 88.38 112 ALA A N 1
ATOM 935 C CA . ALA A 1 112 ? -6.742 4.102 4.328 1 88.38 112 ALA A CA 1
ATOM 936 C C . ALA A 1 112 ? -5.957 5.305 4.84 1 88.38 112 ALA A C 1
ATOM 938 O O . ALA A 1 112 ? -6.125 5.719 5.992 1 88.38 112 ALA A O 1
ATOM 939 N N . GLN A 1 113 ? -5.16 5.824 3.971 1 86 113 GLN A N 1
ATOM 940 C CA . GLN A 1 113 ? -4.363 6.98 4.359 1 86 113 GLN A CA 1
ATOM 941 C C . GLN A 1 113 ? -5.25 8.18 4.68 1 86 113 GLN A C 1
ATOM 943 O O . GLN A 1 113 ? -4.996 8.906 5.641 1 86 113 GLN A O 1
ATOM 948 N N . THR A 1 114 ? -6.215 8.398 3.875 1 87.69 114 THR A N 1
ATOM 949 C CA . THR A 1 114 ? -7.152 9.484 4.117 1 87.69 114 THR A CA 1
ATOM 950 C C . THR A 1 114 ? -7.836 9.32 5.473 1 87.69 114 THR A C 1
ATOM 952 O O . THR A 1 114 ? -7.938 10.281 6.242 1 87.69 114 THR A O 1
ATOM 955 N N . CYS A 1 115 ? -8.234 8.164 5.766 1 87.56 115 CYS A N 1
ATOM 956 C CA . CYS A 1 115 ? -8.875 7.883 7.043 1 87.56 115 CYS A CA 1
ATOM 957 C C . CYS A 1 115 ? -7.91 8.094 8.203 1 87.56 115 CYS A C 1
ATOM 959 O O . CYS A 1 115 ? -8.266 8.703 9.211 1 87.56 115 CYS A O 1
ATOM 961 N N . LYS A 1 116 ? -6.746 7.652 8.016 1 83.88 116 LYS A N 1
ATOM 962 C CA . LYS A 1 116 ? -5.727 7.805 9.055 1 83.88 116 LYS A CA 1
ATOM 963 C C . LYS A 1 116 ? -5.418 9.273 9.312 1 83.88 116 LYS A C 1
ATOM 965 O O . LYS A 1 116 ? -5.258 9.688 10.461 1 83.88 116 LYS A O 1
ATOM 970 N N . ASP A 1 117 ? -5.293 10 8.219 1 83.5 117 ASP A N 1
ATOM 971 C CA . ASP A 1 117 ? -5.031 11.43 8.344 1 83.5 117 ASP A CA 1
ATOM 972 C C . ASP A 1 117 ? -6.152 12.133 9.109 1 83.5 117 ASP A C 1
ATOM 974 O O . ASP A 1 117 ? -5.895 12.984 9.961 1 83.5 117 ASP A O 1
ATOM 978 N N . MET A 1 118 ? -7.281 11.766 8.812 1 84 118 MET A N 1
ATOM 979 C CA . MET A 1 118 ? -8.43 12.328 9.516 1 84 118 MET A CA 1
ATOM 980 C C . MET A 1 118 ? -8.391 11.984 11 1 84 118 MET A C 1
ATOM 982 O O . MET A 1 118 ? -8.5 12.867 11.852 1 84 118 MET A O 1
ATOM 986 N N . ILE A 1 119 ? -8.203 10.773 11.305 1 79.25 119 ILE A N 1
ATOM 987 C CA . ILE A 1 119 ? -8.203 10.281 12.68 1 79.25 119 ILE A CA 1
ATOM 988 C C . ILE A 1 119 ? -7.074 10.953 13.461 1 79.25 119 ILE A C 1
ATOM 990 O O . ILE A 1 119 ? -7.281 11.422 14.578 1 79.25 119 ILE A O 1
ATOM 994 N N . ASN A 1 120 ? -5.945 11.039 12.852 1 76.19 120 ASN A N 1
ATOM 995 C CA . ASN A 1 120 ? -4.797 11.664 13.5 1 76.19 120 ASN A CA 1
ATOM 996 C C . ASN A 1 120 ? -5.035 13.148 13.766 1 76.19 120 ASN A C 1
ATOM 998 O O . ASN A 1 120 ? -4.594 13.672 14.789 1 76.19 120 ASN A O 1
ATOM 1002 N N . THR A 1 121 ? -5.629 13.773 12.805 1 76.75 121 THR A N 1
ATOM 1003 C CA . THR A 1 121 ? -5.953 15.188 12.977 1 76.75 121 THR A CA 1
ATOM 1004 C C . THR A 1 121 ? -6.801 15.398 14.227 1 76.75 121 THR A C 1
ATOM 1006 O O . THR A 1 121 ? -6.531 16.297 15.023 1 76.75 121 THR A O 1
ATOM 1009 N N . PHE A 1 122 ? -7.645 14.594 14.453 1 74.56 122 PHE A N 1
ATOM 1010 C CA . PHE A 1 122 ? -8.555 14.773 15.578 1 74.56 122 PHE A CA 1
ATOM 1011 C C . PHE A 1 122 ? -7.902 14.305 16.875 1 74.56 122 PHE A C 1
ATOM 1013 O O . PHE A 1 122 ? -8.156 14.867 17.938 1 74.56 122 PHE A O 1
ATOM 1020 N N . ILE A 1 123 ? -7.082 13.344 16.812 1 70.69 123 ILE A N 1
ATOM 1021 C CA . ILE A 1 123 ? -6.332 12.906 17.984 1 70.69 123 ILE A CA 1
ATOM 1022 C C . ILE A 1 123 ? -5.395 14.023 18.453 1 70.69 123 ILE A C 1
ATOM 1024 O O . ILE A 1 123 ? -5.285 14.289 19.641 1 70.69 123 ILE A O 1
ATOM 1028 N N . GLU A 1 124 ? -4.75 14.555 17.5 1 70.12 124 GLU A N 1
ATOM 1029 C CA . GLU A 1 124 ? -3.83 15.648 17.812 1 70.12 124 GLU A CA 1
ATOM 1030 C C . GLU A 1 124 ? -4.566 16.828 18.422 1 70.12 124 GLU A C 1
ATOM 1032 O O . GLU A 1 124 ? -4.039 17.516 19.312 1 70.12 124 GLU A O 1
ATOM 1037 N N . LEU A 1 125 ? -5.664 17.094 17.969 1 68.19 125 LEU A N 1
ATOM 1038 C CA . LEU A 1 125 ? -6.473 18.172 18.516 1 68.19 125 LEU A CA 1
ATOM 1039 C C . LEU A 1 125 ? -6.875 17.875 19.953 1 68.19 125 LEU A C 1
ATOM 1041 O O . LEU A 1 125 ? -6.918 18.797 20.797 1 68.19 125 LEU A O 1
ATOM 1045 N N . GLU A 1 126 ? -7.16 16.734 20.188 1 64.38 126 GLU A N 1
ATOM 1046 C CA . GLU A 1 126 ? -7.523 16.328 21.531 1 64.38 126 GLU A CA 1
ATOM 1047 C C . GLU A 1 126 ? -6.332 16.453 22.484 1 64.38 126 GLU A C 1
ATOM 1049 O O . GLU A 1 126 ? -6.473 16.938 23.609 1 64.38 126 GLU A O 1
ATOM 1054 N N . GLU A 1 127 ? -5.289 15.875 22.016 1 60.47 127 GLU A N 1
ATOM 1055 C CA . GLU A 1 127 ? -4.102 15.836 22.875 1 60.47 127 GLU A CA 1
ATOM 1056 C C . GLU A 1 127 ? -3.553 17.234 23.125 1 60.47 127 GLU A C 1
ATOM 1058 O O . GLU A 1 127 ? -3.027 17.516 24.203 1 60.47 127 GLU A O 1
ATOM 1063 N N . LYS A 1 128 ? -3.457 18.047 22.031 1 56.91 128 LYS A N 1
ATOM 1064 C CA . LYS A 1 128 ? -2.902 19.375 22.203 1 56.91 128 LYS A CA 1
ATOM 1065 C C . LYS A 1 128 ? -3.914 20.312 22.875 1 56.91 128 LYS A C 1
ATOM 1067 O O . LYS A 1 128 ? -3.625 21.484 23.109 1 56.91 128 LYS A O 1
ATOM 1072 N N . ASN A 1 129 ? -4.789 19.75 23.578 1 48.94 129 ASN A N 1
ATOM 1073 C CA . ASN A 1 129 ? -5.801 20.594 24.203 1 48.94 129 ASN A CA 1
ATOM 1074 C C . ASN A 1 129 ? -6.172 21.766 23.312 1 48.94 129 ASN A C 1
ATOM 1076 O O . ASN A 1 129 ? -6.305 22.891 23.781 1 48.94 129 ASN A O 1
ATOM 1080 N N . ILE A 1 130 ? -5.746 21.734 22.156 1 47.06 130 ILE A N 1
ATOM 1081 C CA . ILE A 1 130 ? -6.023 22.844 21.25 1 47.06 130 ILE A CA 1
ATOM 1082 C C . ILE A 1 130 ? -7.504 23.219 21.328 1 47.06 130 ILE A C 1
ATOM 1084 O O . ILE A 1 130 ? -8.32 22.672 20.578 1 47.06 130 ILE A O 1
ATOM 1088 N N . THR A 1 131 ? -8.094 23.141 22.375 1 39.88 131 THR A N 1
ATOM 1089 C CA . THR A 1 131 ? -9.242 24.047 22.469 1 39.88 131 THR A CA 1
ATOM 1090 C C . THR A 1 131 ? -8.953 25.375 21.781 1 39.88 131 THR A C 1
ATOM 1092 O O . THR A 1 131 ? -9.859 26.188 21.578 1 39.88 131 THR A O 1
ATOM 1095 N N . SER A 1 132 ? -7.758 26.047 22.094 1 37.34 132 SER A N 1
ATOM 1096 C CA . SER A 1 132 ? -7.535 27.391 21.562 1 37.34 132 SER A CA 1
ATOM 1097 C C . SER A 1 132 ? -7.391 27.375 20.047 1 37.34 132 SER A C 1
ATOM 1099 O O . SER A 1 132 ? -6.699 26.516 19.484 1 37.34 132 SER A O 1
ATOM 1101 N N . HIS A 1 133 ? -8.227 27.906 19.281 1 40.44 133 HIS A N 1
ATOM 1102 C CA . HIS A 1 133 ? -8.484 28.219 17.875 1 40.44 133 HIS A CA 1
ATOM 1103 C C . HIS A 1 133 ? -7.18 28.453 17.125 1 40.44 133 HIS A C 1
ATOM 1105 O O . HIS A 1 133 ? -7.195 28.656 15.906 1 40.44 133 HIS A O 1
ATOM 1111 N N . LYS A 1 134 ? -6.074 28.703 17.797 1 43 134 LYS A N 1
ATOM 1112 C CA . LYS A 1 134 ? -4.988 29.484 17.219 1 43 134 LYS A CA 1
ATOM 1113 C C . LYS A 1 134 ? -4.062 28.594 16.375 1 43 134 LYS A C 1
ATOM 1115 O O . LYS A 1 134 ? -3.283 29.109 15.57 1 43 134 LYS A O 1
ATOM 1120 N N . LYS A 1 135 ? -3.951 27.344 16.625 1 44.88 135 LYS A N 1
ATOM 1121 C CA . LYS A 1 135 ? -2.842 26.672 15.953 1 44.88 135 LYS A CA 1
ATOM 1122 C C . LYS A 1 135 ? -3.344 25.734 14.859 1 44.88 135 LYS A C 1
ATOM 1124 O O . LYS A 1 135 ? -2.709 24.719 14.57 1 44.88 135 LYS A O 1
ATOM 1129 N N . LEU A 1 136 ? -4.574 25.703 14.5 1 51.41 136 LEU A N 1
ATOM 1130 C CA . LEU A 1 136 ? -5.023 24.984 13.305 1 51.41 136 LEU A CA 1
ATOM 1131 C C . LEU A 1 136 ? -4.316 25.5 12.062 1 51.41 136 LEU A C 1
ATOM 1133 O O . LEU A 1 136 ? -3.984 26.688 11.977 1 51.41 136 LEU A O 1
ATOM 1137 N N . PRO A 1 137 ? -3.717 24.578 11.203 1 50.53 137 PRO A N 1
ATOM 1138 C CA . PRO A 1 137 ? -3.17 25.141 9.977 1 50.53 137 PRO A CA 1
ATOM 1139 C C . PRO A 1 137 ? -4.023 26.281 9.422 1 50.53 137 PRO A C 1
ATOM 1141 O O . PRO A 1 137 ? -5.238 26.312 9.648 1 50.53 137 PRO A O 1
ATOM 1144 N N . LYS A 1 138 ? -3.396 27.344 9.148 1 49.94 138 LYS A N 1
ATOM 1145 C CA . LYS A 1 138 ? -4.051 28.562 8.672 1 49.94 138 LYS A CA 1
ATOM 1146 C C . LYS A 1 138 ? -5.352 28.234 7.945 1 49.94 138 LYS A C 1
ATOM 1148 O O . LYS A 1 138 ? -6.328 28.984 8.047 1 49.94 138 LYS A O 1
ATOM 1153 N N . GLU A 1 139 ? -5.371 27.078 7.285 1 50.34 139 GLU A N 1
ATOM 1154 C CA . GLU A 1 139 ? -6.59 26.75 6.555 1 50.34 139 GLU A CA 1
ATOM 1155 C C . GLU A 1 139 ? -7.648 26.156 7.48 1 50.34 139 GLU A C 1
ATOM 1157 O O . GLU A 1 139 ? -8.812 26.016 7.086 1 50.34 139 GLU A O 1
ATOM 1162 N N . MET A 1 140 ? -7.125 25.703 8.625 1 55.47 140 MET A N 1
ATOM 1163 C CA . MET A 1 140 ? -8.07 25.094 9.555 1 55.47 140 MET A CA 1
ATOM 1164 C C . MET A 1 140 ? -8.398 26.062 10.695 1 55.47 140 MET A C 1
ATOM 1166 O O . MET A 1 140 ? -8.102 25.781 11.859 1 55.47 140 MET A O 1
ATOM 1170 N N . LYS A 1 141 ? -8.844 27.234 10.414 1 57.19 141 LYS A N 1
ATOM 1171 C CA . LYS A 1 141 ? -9.047 28.438 11.227 1 57.19 141 LYS A CA 1
ATOM 1172 C C . LYS A 1 141 ? -9.82 28.109 12.5 1 57.19 141 LYS A C 1
ATOM 1174 O O . LYS A 1 141 ? -9.531 28.672 13.562 1 57.19 141 LYS A O 1
ATOM 1179 N N . ASP A 1 142 ? -10.844 27.25 12.344 1 70.5 142 ASP A N 1
ATOM 1180 C CA . ASP A 1 142 ? -11.656 26.875 13.5 1 70.5 142 ASP A CA 1
ATOM 1181 C C . ASP A 1 142 ? -12.133 25.438 13.383 1 70.5 142 ASP A C 1
ATOM 1183 O O . ASP A 1 142 ? -12.031 24.828 12.32 1 70.5 142 ASP A O 1
ATOM 1187 N N . TYR A 1 143 ? -12.492 24.766 14.453 1 72.88 143 TYR A N 1
ATOM 1188 C CA . TYR A 1 143 ? -12.93 23.391 14.586 1 72.88 143 TYR A CA 1
ATOM 1189 C C . TYR A 1 143 ? -14.039 23.078 13.586 1 72.88 143 TYR A C 1
ATOM 1191 O O . TYR A 1 143 ? -14.047 22 12.969 1 72.88 143 TYR A O 1
ATOM 1199 N N . LYS A 1 144 ? -14.898 24.031 13.469 1 77.12 144 LYS A N 1
ATOM 1200 C CA . LYS A 1 144 ? -16.031 23.828 12.562 1 77.12 144 LYS A CA 1
ATOM 1201 C C . LYS A 1 144 ? -15.555 23.672 11.117 1 77.12 144 LYS A C 1
ATOM 1203 O O . LYS A 1 144 ? -16.047 22.812 10.398 1 77.12 144 LYS A O 1
ATOM 1208 N N . THR A 1 145 ? -14.625 24.438 10.789 1 81.06 145 THR A N 1
ATOM 1209 C CA . THR A 1 145 ? -14.094 24.375 9.43 1 81.06 145 THR A CA 1
ATOM 1210 C C . THR A 1 145 ? -13.312 23.078 9.203 1 81.06 145 THR A C 1
ATOM 1212 O O . THR A 1 145 ? -13.375 22.5 8.117 1 81.06 145 THR A O 1
ATOM 1215 N N . LEU A 1 146 ? -12.695 22.625 10.211 1 80.5 146 LEU A N 1
ATOM 1216 C CA . LEU A 1 146 ? -11.914 21.391 10.133 1 80.5 146 LEU A CA 1
ATOM 1217 C C . LEU A 1 146 ? -12.828 20.188 9.977 1 80.5 146 LEU A C 1
ATOM 1219 O O . LEU A 1 146 ? -12.578 19.312 9.141 1 80.5 146 LEU A O 1
ATOM 1223 N N . VAL A 1 147 ? -13.82 20.188 10.727 1 81 147 VAL A N 1
ATOM 1224 C CA . VAL A 1 147 ? -14.789 19.094 10.664 1 81 147 VAL A CA 1
ATOM 1225 C C . VAL A 1 147 ? -15.445 19.062 9.281 1 81 147 VAL A C 1
ATOM 1227 O O . VAL A 1 147 ? -15.594 18 8.688 1 81 147 VAL A O 1
ATOM 1230 N N . GLN A 1 148 ? -15.773 20.234 8.797 1 84.38 148 GLN A N 1
ATOM 1231 C CA . GLN A 1 148 ? -16.422 20.328 7.488 1 84.38 148 GLN A CA 1
ATOM 1232 C C . GLN A 1 148 ? -15.477 19.859 6.383 1 84.38 148 GLN A C 1
ATOM 1234 O O . GLN A 1 148 ? -15.906 19.203 5.438 1 84.38 148 GLN A O 1
ATOM 1239 N N . TYR A 1 149 ? -14.281 20.156 6.566 1 85.81 149 TYR A N 1
ATOM 1240 C CA . TYR A 1 149 ? -13.273 19.734 5.602 1 85.81 149 TYR A CA 1
ATOM 1241 C C . TYR A 1 149 ? -13.188 18.203 5.527 1 85.81 149 TYR A C 1
ATOM 1243 O O . TYR A 1 149 ? -13.273 17.625 4.441 1 85.81 149 TYR A O 1
ATOM 1251 N N . TRP A 1 150 ? -13.039 17.609 6.637 1 87.06 150 TRP A N 1
ATOM 1252 C CA . TRP A 1 150 ? -12.867 16.156 6.668 1 87.06 150 TRP A CA 1
ATOM 1253 C C . TRP A 1 150 ? -14.164 15.453 6.273 1 87.06 150 TRP A C 1
ATOM 1255 O O . TRP A 1 150 ? -14.125 14.414 5.617 1 87.06 150 TRP A O 1
ATOM 1265 N N . LYS A 1 151 ? -15.266 16.031 6.691 1 86.38 151 LYS A N 1
ATOM 1266 C CA . LYS A 1 151 ? -16.547 15.477 6.293 1 86.38 151 LYS A CA 1
ATOM 1267 C C . LYS A 1 151 ? -16.688 15.445 4.773 1 86.38 151 LYS A C 1
ATOM 1269 O O . LYS A 1 151 ? -17.047 14.414 4.199 1 86.38 151 LYS A O 1
ATOM 1274 N N . GLN A 1 152 ? -16.406 16.5 4.191 1 88.81 152 GLN A N 1
ATOM 1275 C CA . GLN A 1 152 ? -16.516 16.594 2.74 1 88.81 152 GLN A CA 1
ATOM 1276 C C . GLN A 1 152 ? -15.539 15.648 2.049 1 88.81 152 GLN A C 1
ATOM 1278 O O . GLN A 1 152 ? -15.891 14.984 1.071 1 88.81 152 GLN A O 1
ATOM 1283 N N . LYS A 1 153 ? -14.391 15.633 2.566 1 90.12 153 LYS A N 1
ATOM 1284 C CA . LYS A 1 153 ? -13.359 14.773 1.986 1 90.12 153 LYS A CA 1
ATOM 1285 C C . LYS A 1 153 ? -13.75 13.305 2.072 1 90.12 153 LYS A C 1
ATOM 1287 O O . LYS A 1 153 ? -13.648 12.57 1.085 1 90.12 153 LYS A O 1
ATOM 1292 N N . ILE A 1 154 ? -14.219 12.898 3.189 1 91.19 154 ILE A N 1
ATOM 1293 C CA . ILE A 1 154 ? -14.57 11.5 3.412 1 91.19 154 ILE A CA 1
ATOM 1294 C C . ILE A 1 154 ? -15.82 11.148 2.604 1 91.19 154 ILE A C 1
ATOM 1296 O O . ILE A 1 154 ? -15.883 10.094 1.973 1 91.19 154 ILE A O 1
ATOM 1300 N N . GLU A 1 155 ? -16.75 12.031 2.611 1 90.56 155 GLU A N 1
ATOM 1301 C CA . GLU A 1 155 ? -17.969 11.797 1.849 1 90.56 155 GLU A CA 1
ATOM 1302 C C . GLU A 1 155 ? -17.656 11.633 0.362 1 90.56 155 GLU A C 1
ATOM 1304 O O . GLU A 1 155 ? -18.219 10.742 -0.293 1 90.56 155 GLU A O 1
ATOM 1309 N N . SER A 1 156 ? -16.797 12.484 -0.113 1 89.75 156 SER A N 1
ATOM 1310 C CA . SER A 1 156 ? -16.406 12.391 -1.516 1 89.75 156 SER A CA 1
ATOM 1311 C C . SER A 1 156 ? -15.75 11.047 -1.817 1 89.75 156 SER A C 1
ATOM 1313 O O . SER A 1 156 ? -16 10.453 -2.867 1 89.75 156 SER A O 1
ATOM 1315 N N . GLU A 1 157 ? -14.969 10.57 -0.925 1 90.69 157 GLU A N 1
ATOM 1316 C CA . GLU A 1 157 ? -14.32 9.273 -1.069 1 90.69 157 GLU A CA 1
ATOM 1317 C C . GLU A 1 157 ? -15.336 8.141 -1.053 1 90.69 157 GLU A C 1
ATOM 1319 O O . GLU A 1 157 ? -15.234 7.195 -1.84 1 90.69 157 GLU A O 1
ATOM 1324 N N . MET A 1 158 ? -16.281 8.25 -0.221 1 94.19 158 MET A N 1
ATOM 1325 C CA . MET A 1 158 ? -17.234 7.156 -0.042 1 94.19 158 MET A CA 1
ATOM 1326 C C . MET A 1 158 ? -18.188 7.059 -1.229 1 94.19 158 MET A C 1
ATOM 1328 O O . MET A 1 158 ? -18.656 5.969 -1.568 1 94.19 158 MET A O 1
ATOM 1332 N N . VAL A 1 159 ? -18.406 8.164 -1.865 1 93.12 159 VAL A N 1
ATOM 1333 C CA . VAL A 1 159 ? -19.266 8.164 -3.051 1 93.12 159 VAL A CA 1
ATOM 1334 C C . VAL A 1 159 ? -18.609 7.316 -4.145 1 93.12 159 VAL A C 1
ATOM 1336 O O . VAL A 1 159 ? -19.297 6.617 -4.891 1 93.12 159 VAL A O 1
ATOM 1339 N N . ILE A 1 160 ? -17.312 7.336 -4.234 1 90.62 160 ILE A N 1
ATOM 1340 C CA . ILE A 1 160 ? -16.578 6.523 -5.203 1 90.62 160 ILE A CA 1
ATOM 1341 C C . ILE A 1 160 ? -16.844 5.043 -4.938 1 90.62 160 ILE A C 1
ATOM 1343 O O . ILE A 1 160 ? -17.156 4.289 -5.855 1 90.62 160 ILE A O 1
ATOM 1347 N N . TRP A 1 161 ? -16.75 4.633 -3.713 1 94.56 161 TRP A N 1
ATOM 1348 C CA . TRP A 1 161 ? -16.953 3.238 -3.338 1 94.56 161 TRP A CA 1
ATOM 1349 C C . TRP A 1 161 ? -18.422 2.844 -3.512 1 94.56 161 TRP A C 1
ATOM 1351 O O . TRP A 1 161 ? -18.719 1.727 -3.936 1 94.56 161 TRP A O 1
ATOM 1361 N N . GLU A 1 162 ? -19.344 3.771 -3.182 1 95.81 162 GLU A N 1
ATOM 1362 C CA . GLU A 1 162 ? -20.766 3.561 -3.393 1 95.81 162 GLU A CA 1
ATOM 1363 C C . GLU A 1 162 ? -21.062 3.189 -4.844 1 95.81 162 GLU A C 1
ATOM 1365 O O . GLU A 1 162 ? -21.828 2.268 -5.109 1 95.81 162 GLU A O 1
ATOM 1370 N N . ASN A 1 163 ? -20.391 3.84 -5.715 1 92.25 163 ASN A N 1
ATOM 1371 C CA . ASN A 1 163 ? -20.656 3.668 -7.145 1 92.25 163 ASN A CA 1
ATOM 1372 C C . ASN A 1 163 ? -20.047 2.367 -7.664 1 92.25 163 ASN A C 1
ATOM 1374 O O . ASN A 1 163 ? -20.453 1.868 -8.719 1 92.25 163 ASN A O 1
ATOM 1378 N N . ARG A 1 164 ? -19.109 1.786 -6.992 1 92.25 164 ARG A N 1
ATOM 1379 C CA . ARG A 1 164 ? -18.438 0.56 -7.422 1 92.25 164 ARG A CA 1
ATOM 1380 C C . ARG A 1 164 ? -19.281 -0.666 -7.09 1 92.25 164 ARG A C 1
ATOM 1382 O O . ARG A 1 164 ? -19.109 -1.729 -7.688 1 92.25 164 ARG A O 1
ATOM 1389 N N . LEU A 1 165 ? -20.109 -0.5 -6.078 1 93.38 165 LEU A N 1
ATOM 1390 C CA . LEU A 1 165 ? -20.984 -1.606 -5.727 1 93.38 165 LEU A CA 1
ATOM 1391 C C . LEU A 1 165 ? -22.094 -1.768 -6.762 1 93.38 165 LEU A C 1
ATOM 1393 O O . LEU A 1 165 ? -22.781 -0.801 -7.094 1 93.38 165 LEU A O 1
ATOM 1397 N N . GLY A 1 166 ? -22.141 -2.992 -7.43 1 82.25 166 GLY A N 1
ATOM 1398 C CA . GLY A 1 166 ? -23.125 -3.27 -8.461 1 82.25 166 GLY A CA 1
ATOM 1399 C C . GLY A 1 166 ? -24.547 -3.188 -7.945 1 82.25 166 GLY A C 1
ATOM 1400 O O . GLY A 1 166 ? -25.406 -2.561 -8.57 1 82.25 166 GLY A O 1
ATOM 1401 N N . ASN A 1 167 ? -24.859 -3.957 -7.004 1 81.62 167 ASN A N 1
ATOM 1402 C CA . ASN A 1 167 ? -26.172 -3.92 -6.387 1 81.62 167 ASN A CA 1
ATOM 1403 C C . ASN A 1 167 ? -26.094 -4.098 -4.871 1 81.62 167 ASN A C 1
ATOM 1405 O O . ASN A 1 167 ? -25.016 -4.297 -4.324 1 81.62 167 ASN A O 1
ATOM 1409 N N . GLU A 1 168 ? -27.25 -3.945 -4.32 1 77.81 168 GLU A N 1
ATOM 1410 C CA . GLU A 1 168 ? -27.328 -3.945 -2.861 1 77.81 168 GLU A CA 1
ATOM 1411 C C . GLU A 1 168 ? -27.203 -5.359 -2.301 1 77.81 168 GLU A C 1
ATOM 1413 O O . GLU A 1 168 ? -27.094 -5.543 -1.087 1 77.81 168 GLU A O 1
ATOM 1418 N N . MET A 1 169 ? -27 -6.227 -3.172 1 83.12 169 MET A N 1
ATOM 1419 C CA . MET A 1 169 ? -27.094 -7.598 -2.68 1 83.12 169 MET A CA 1
ATOM 1420 C C . MET A 1 169 ? -25.766 -8.32 -2.842 1 83.12 169 MET A C 1
ATOM 1422 O O . MET A 1 169 ? -25.656 -9.508 -2.516 1 83.12 169 MET A O 1
ATOM 1426 N N . THR A 1 170 ? -24.781 -7.629 -3.283 1 90.88 170 THR A N 1
ATOM 1427 C CA . THR A 1 170 ? -23.516 -8.328 -3.518 1 90.88 170 THR A CA 1
ATOM 1428 C C . THR A 1 170 ? -22.359 -7.605 -2.838 1 90.88 170 THR A C 1
ATOM 1430 O O . THR A 1 170 ? -22.516 -6.465 -2.4 1 90.88 170 THR A O 1
ATOM 1433 N N . TYR A 1 171 ? -21.344 -8.344 -2.643 1 96.75 171 TYR A N 1
ATOM 1434 C CA . TYR A 1 171 ? -20.078 -7.766 -2.197 1 96.75 171 TYR A CA 1
ATOM 1435 C C . TYR A 1 171 ? -19.297 -7.195 -3.373 1 96.75 171 TYR A C 1
ATOM 1437 O O . TYR A 1 171 ? -19.797 -7.125 -4.492 1 96.75 171 TYR A O 1
ATOM 1445 N N . PHE A 1 172 ? -18.172 -6.641 -3.129 1 96.94 172 PHE A N 1
ATOM 1446 C CA . PHE A 1 172 ? -17.453 -5.875 -4.141 1 96.94 172 PHE A CA 1
ATOM 1447 C C . PHE A 1 172 ? -17.016 -6.77 -5.297 1 96.94 172 PHE A C 1
ATOM 1449 O O . PHE A 1 172 ? -16.719 -6.285 -6.391 1 96.94 172 PHE A O 1
ATOM 1456 N N . ASN A 1 173 ? -16.969 -8.094 -5.125 1 94.69 173 ASN A N 1
ATOM 1457 C CA . ASN A 1 173 ? -16.656 -9.008 -6.219 1 94.69 173 ASN A CA 1
ATOM 1458 C C . ASN A 1 173 ? -17.906 -9.523 -6.906 1 94.69 173 ASN A C 1
ATOM 1460 O O . ASN A 1 173 ? -17.875 -10.547 -7.582 1 94.69 173 ASN A O 1
ATOM 1464 N N . ASP A 1 174 ? -19.016 -8.945 -6.652 1 93.19 174 ASP A N 1
ATOM 1465 C CA . ASP A 1 174 ? -20.312 -9.258 -7.273 1 93.19 174 ASP A CA 1
ATOM 1466 C C . ASP A 1 174 ? -20.766 -10.664 -6.91 1 93.19 174 ASP A C 1
ATOM 1468 O O . ASP A 1 174 ? -21.375 -11.359 -7.73 1 93.19 174 ASP A O 1
ATOM 1472 N N . SER A 1 175 ? -20.359 -11.141 -5.809 1 93.44 175 SER A N 1
ATOM 1473 C CA . SER A 1 175 ? -20.781 -12.445 -5.312 1 93.44 175 SER A CA 1
ATOM 1474 C C . SER A 1 175 ? -21.422 -12.336 -3.932 1 93.44 175 SER A C 1
ATOM 1476 O O . SER A 1 175 ? -21.531 -11.234 -3.383 1 93.44 175 SER A O 1
ATOM 1478 N N . ASP A 1 176 ? -21.891 -13.5 -3.449 1 93.44 176 ASP A N 1
ATOM 1479 C CA . ASP A 1 176 ? -22.562 -13.523 -2.154 1 93.44 176 ASP A CA 1
ATOM 1480 C C . ASP A 1 176 ? -21.562 -13.766 -1.021 1 93.44 176 ASP A C 1
ATOM 1482 O O . ASP A 1 176 ? -21.953 -13.922 0.135 1 93.44 176 ASP A O 1
ATOM 1486 N N . ARG A 1 177 ? -20.328 -13.734 -1.37 1 94.94 177 ARG A N 1
ATOM 1487 C CA . ARG A 1 177 ? -19.281 -13.875 -0.374 1 94.94 177 ARG A CA 1
ATOM 1488 C C . ARG A 1 177 ? -18.281 -12.719 -0.458 1 94.94 177 ARG A C 1
ATOM 1490 O O . ARG A 1 177 ? -17.984 -12.227 -1.549 1 94.94 177 ARG A O 1
ATOM 1497 N N . PRO A 1 178 ? -17.703 -12.328 0.688 1 97.31 178 PRO A N 1
ATOM 1498 C CA . PRO A 1 178 ? -16.75 -11.211 0.688 1 97.31 178 PRO A CA 1
ATOM 1499 C C . PRO A 1 178 ? -15.469 -11.516 -0.086 1 97.31 178 PRO A C 1
ATOM 1501 O O . PRO A 1 178 ? -15.008 -12.664 -0.093 1 97.31 178 PRO A O 1
ATOM 1504 N N . SER A 1 179 ? -14.977 -10.555 -0.705 1 97.62 179 SER A N 1
ATOM 1505 C CA . SER A 1 179 ? -13.656 -10.602 -1.33 1 97.62 179 SER A CA 1
ATOM 1506 C C . SER A 1 179 ? -12.609 -9.914 -0.468 1 97.62 179 SER A C 1
ATOM 1508 O O . SER A 1 179 ? -12.914 -9.445 0.633 1 97.62 179 SER A O 1
ATOM 1510 N N . ILE A 1 180 ? -11.406 -9.828 -1.01 1 98.38 180 ILE A N 1
ATOM 1511 C CA . ILE A 1 180 ? -10.289 -9.18 -0.323 1 98.38 180 ILE A CA 1
ATOM 1512 C C . ILE A 1 180 ? -10.562 -7.684 -0.198 1 98.38 180 ILE A C 1
ATOM 1514 O O . ILE A 1 180 ? -10.094 -7.035 0.743 1 98.38 180 ILE A O 1
ATOM 1518 N N . VAL A 1 181 ? -11.336 -7.121 -1.128 1 98.12 181 VAL A N 1
ATOM 1519 C CA . VAL A 1 181 ? -11.703 -5.715 -1.073 1 98.12 181 VAL A CA 1
ATOM 1520 C C . VAL A 1 181 ? -12.602 -5.461 0.141 1 98.12 181 VAL A C 1
ATOM 1522 O O . VAL A 1 181 ? -12.406 -4.484 0.868 1 98.12 181 VAL A O 1
ATOM 1525 N N . ASP A 1 182 ? -13.492 -6.336 0.396 1 98.12 182 ASP A N 1
ATOM 1526 C CA . ASP A 1 182 ? -14.438 -6.191 1.503 1 98.12 182 ASP A CA 1
ATOM 1527 C C . ASP A 1 182 ? -13.711 -6.23 2.848 1 98.12 182 ASP A C 1
ATOM 1529 O O . ASP A 1 182 ? -13.961 -5.395 3.715 1 98.12 182 ASP A O 1
ATOM 1533 N N . VAL A 1 183 ? -12.812 -7.164 2.994 1 97.25 183 VAL A N 1
ATOM 1534 C CA . VAL A 1 183 ? -12.109 -7.309 4.266 1 97.25 183 VAL A CA 1
ATOM 1535 C C . VAL A 1 183 ? -11.18 -6.117 4.484 1 97.25 183 VAL A C 1
ATOM 1537 O O . VAL A 1 183 ? -10.906 -5.738 5.625 1 97.25 183 VAL A O 1
ATOM 1540 N N . SER A 1 184 ? -10.695 -5.531 3.412 1 97.31 184 SER A N 1
ATOM 1541 C CA . SER A 1 184 ? -9.758 -4.414 3.488 1 97.31 184 SER A CA 1
ATOM 1542 C C . SER A 1 184 ? -10.484 -3.105 3.775 1 97.31 184 SER A C 1
ATOM 1544 O O . SER A 1 184 ? -9.977 -2.252 4.504 1 97.31 184 SER A O 1
ATOM 1546 N N . LEU A 1 185 ? -11.641 -2.955 3.229 1 96.62 185 LEU A N 1
ATOM 1547 C CA . LEU A 1 185 ? -12.367 -1.691 3.268 1 96.62 185 LEU A CA 1
ATOM 1548 C C . LEU A 1 185 ? -13.203 -1.581 4.543 1 96.62 185 LEU A C 1
ATOM 1550 O O . LEU A 1 185 ? -13.305 -0.5 5.125 1 96.62 185 LEU A O 1
ATOM 1554 N N . PHE A 1 186 ? -13.711 -2.65 5.039 1 96.62 186 PHE A N 1
ATOM 1555 C CA . PHE A 1 186 ? -14.773 -2.676 6.035 1 96.62 186 PHE A CA 1
ATOM 1556 C C . PHE A 1 186 ? -14.32 -2.021 7.336 1 96.62 186 PHE A C 1
ATOM 1558 O O . PHE A 1 186 ? -15.023 -1.173 7.887 1 96.62 186 PHE A O 1
ATOM 1565 N N . PRO A 1 187 ? -13.188 -2.334 7.855 1 93.62 187 PRO A N 1
ATOM 1566 C CA . PRO A 1 187 ? -12.828 -1.799 9.164 1 93.62 187 PRO A CA 1
ATOM 1567 C C . PRO A 1 187 ? -12.812 -0.272 9.195 1 93.62 187 PRO A C 1
ATOM 1569 O O . PRO A 1 187 ? -13.352 0.336 10.125 1 93.62 187 PRO A O 1
ATOM 1572 N N . TYR A 1 188 ? -12.258 0.331 8.195 1 91.75 188 TYR A N 1
ATOM 1573 C CA . TYR A 1 188 ? -12.211 1.788 8.164 1 91.75 188 TYR A CA 1
ATOM 1574 C C . TYR A 1 188 ? -13.602 2.377 7.949 1 91.75 188 TYR A C 1
ATOM 1576 O O . TYR A 1 188 ? -13.953 3.391 8.555 1 91.75 188 TYR A O 1
ATOM 1584 N N . TYR A 1 189 ? -14.305 1.768 7.016 1 93.19 189 TYR A N 1
ATOM 1585 C CA . TYR A 1 189 ? -15.656 2.264 6.781 1 93.19 189 TYR A CA 1
ATOM 1586 C C . TYR A 1 189 ? -16.484 2.186 8.055 1 93.19 189 TYR A C 1
ATOM 1588 O O . TYR A 1 189 ? -17.203 3.133 8.398 1 93.19 189 TYR A O 1
ATOM 1596 N N . TYR A 1 190 ? -16.391 1.092 8.711 1 91.5 190 TYR A N 1
ATOM 1597 C CA . TYR A 1 190 ? -17.078 0.89 9.977 1 91.5 190 TYR A CA 1
ATOM 1598 C C . TYR A 1 190 ? -16.719 1.981 10.977 1 91.5 190 TYR A C 1
ATOM 1600 O O . TYR A 1 190 ? -17.594 2.549 11.633 1 91.5 190 TYR A O 1
ATOM 1608 N N . GLN A 1 191 ? -15.539 2.297 11.078 1 86.69 191 GLN A N 1
ATOM 1609 C CA . GLN A 1 191 ? -15.055 3.301 12.016 1 86.69 191 GLN A CA 1
ATOM 1610 C C . GLN A 1 191 ? -15.578 4.688 11.656 1 86.69 191 GLN A C 1
ATOM 1612 O O . GLN A 1 191 ? -16.016 5.438 12.531 1 86.69 191 GLN A O 1
ATOM 1617 N N . ILE A 1 192 ? -15.531 4.996 10.406 1 88.06 192 ILE A N 1
ATOM 1618 C CA . ILE A 1 192 ? -15.914 6.336 9.977 1 88.06 192 ILE A CA 1
ATOM 1619 C C . ILE A 1 192 ? -17.422 6.527 10.18 1 88.06 192 ILE A C 1
ATOM 1621 O O . ILE A 1 192 ? -17.875 7.625 10.508 1 88.06 192 ILE A O 1
ATOM 1625 N N . VAL A 1 193 ? -18.156 5.496 9.992 1 89.38 193 VAL A N 1
ATOM 1626 C CA . VAL A 1 193 ? -19.578 5.559 10.258 1 89.38 193 VAL A CA 1
ATOM 1627 C C . VAL A 1 193 ? -19.812 5.77 11.75 1 89.38 193 VAL A C 1
ATOM 1629 O O . VAL A 1 193 ? -20.656 6.582 12.148 1 89.38 193 VAL A O 1
ATOM 1632 N N . ARG A 1 194 ? -19.109 5.113 12.539 1 84.31 194 ARG A N 1
ATOM 1633 C CA . ARG A 1 194 ? -19.219 5.262 13.984 1 84.31 194 ARG A CA 1
ATOM 1634 C C . ARG A 1 194 ? -18.828 6.672 14.422 1 84.31 194 ARG A C 1
ATOM 1636 O O . ARG A 1 194 ? -19.344 7.188 15.406 1 84.31 194 ARG A O 1
ATOM 1643 N N . TYR A 1 195 ? -17.938 7.27 13.617 1 81.31 195 TYR A N 1
ATOM 1644 C CA . TYR A 1 195 ? -17.484 8.625 13.93 1 81.31 195 TYR A CA 1
ATOM 1645 C C . TYR A 1 195 ? -18.5 9.656 13.445 1 81.31 195 TYR A C 1
ATOM 1647 O O . TYR A 1 195 ? -18.359 10.852 13.727 1 81.31 195 TYR A O 1
ATOM 1655 N N . GLY A 1 196 ? -19.516 9.195 12.68 1 83.06 196 GLY A N 1
ATOM 1656 C CA . GLY A 1 196 ? -20.609 10.109 12.398 1 83.06 196 GLY A CA 1
ATOM 1657 C C . GLY A 1 196 ? -20.859 10.289 10.914 1 83.06 196 GLY A C 1
ATOM 1658 O O . GLY A 1 196 ? -21.625 11.164 10.508 1 83.06 196 GLY A O 1
ATOM 1659 N N . LEU A 1 197 ? -20.188 9.531 10.125 1 88.25 197 LEU A N 1
ATOM 1660 C CA . LEU A 1 197 ? -20.484 9.625 8.703 1 88.25 197 LEU A CA 1
ATOM 1661 C C . LEU A 1 197 ? -21.969 9.375 8.438 1 88.25 197 LEU A C 1
ATOM 1663 O O . LEU A 1 197 ? -22.531 8.383 8.914 1 88.25 197 LEU A O 1
ATOM 1667 N N . ASN A 1 198 ? -22.562 10.336 7.758 1 88.94 198 ASN A N 1
ATOM 1668 C CA . ASN A 1 198 ? -23.953 10.188 7.344 1 88.94 198 ASN A CA 1
ATOM 1669 C C . ASN A 1 198 ? -24.094 9.281 6.121 1 88.94 198 ASN A C 1
ATOM 1671 O O . ASN A 1 198 ? -23.484 9.555 5.078 1 88.94 198 ASN A O 1
ATOM 1675 N N . GLU A 1 199 ? -24.828 8.188 6.23 1 94 199 GLU A N 1
ATOM 1676 C CA . GLU A 1 199 ? -24.938 7.203 5.156 1 94 199 GLU A CA 1
ATOM 1677 C C . GLU A 1 199 ? -26.188 7.434 4.32 1 94 199 GLU A C 1
ATOM 1679 O O . GLU A 1 199 ? -26.578 6.57 3.531 1 94 199 GLU A O 1
ATOM 1684 N N . GLN A 1 200 ? -26.875 8.562 4.473 1 92.44 200 GLN A N 1
ATOM 1685 C CA . GLN A 1 200 ? -28.109 8.852 3.766 1 92.44 200 GLN A CA 1
ATOM 1686 C C . GLN A 1 200 ? -27.906 8.797 2.254 1 92.44 200 GLN A C 1
ATOM 1688 O O . GLN A 1 200 ? -28.781 8.297 1.525 1 92.44 200 GLN A O 1
ATOM 1693 N N . ASN A 1 201 ? -26.828 9.273 1.746 1 92.81 201 ASN A N 1
ATOM 1694 C CA . ASN A 1 201 ? -26.531 9.281 0.315 1 92.81 201 ASN A CA 1
ATOM 1695 C C . ASN A 1 201 ? -25.672 8.094 -0.093 1 92.81 201 ASN A C 1
ATOM 1697 O O . ASN A 1 201 ? -25.078 8.102 -1.169 1 92.81 201 ASN A O 1
ATOM 1701 N N . LEU A 1 202 ? -25.562 7.074 0.774 1 95.94 202 LEU A N 1
ATOM 1702 C CA . LEU A 1 202 ? -24.75 5.891 0.542 1 95.94 202 LEU A CA 1
ATOM 1703 C C . LEU A 1 202 ? -25.547 4.617 0.812 1 95.94 202 LEU A C 1
ATOM 1705 O O . LEU A 1 202 ? -25.125 3.777 1.611 1 95.94 202 LEU A O 1
ATOM 1709 N N . PRO A 1 203 ? -26.656 4.449 0.1 1 95.88 203 PRO A N 1
ATOM 1710 C CA . PRO A 1 203 ? -27.531 3.33 0.433 1 95.88 203 PRO A CA 1
ATOM 1711 C C . PRO A 1 203 ? -26.891 1.971 0.19 1 95.88 203 PRO A C 1
ATOM 1713 O O . PRO A 1 203 ? -27.125 1.025 0.947 1 95.88 203 PRO A O 1
ATOM 1716 N N . LYS A 1 204 ? -26.188 1.774 -0.896 1 96.62 204 LYS A N 1
ATOM 1717 C CA . LYS A 1 204 ? -25.562 0.49 -1.178 1 96.62 204 LYS A CA 1
ATOM 1718 C C . LYS A 1 204 ? -24.484 0.164 -0.138 1 96.62 204 LYS A C 1
ATOM 1720 O O . LYS A 1 204 ? -24.406 -0.968 0.344 1 96.62 204 LYS A O 1
ATOM 1725 N N . LEU A 1 205 ? -23.672 1.161 0.225 1 97 205 LEU A N 1
ATOM 1726 C CA . LEU A 1 205 ? -22.641 0.958 1.24 1 97 205 LEU A CA 1
ATOM 1727 C C . LEU A 1 205 ? -23.266 0.646 2.594 1 97 205 LEU A C 1
ATOM 1729 O O . LEU A 1 205 ? -22.734 -0.161 3.359 1 97 205 LEU A O 1
ATOM 1733 N N . LYS A 1 206 ? -24.344 1.396 2.885 1 96.62 206 LYS A N 1
ATOM 1734 C CA . LYS A 1 206 ? -25.062 1.12 4.133 1 96.62 206 LYS A CA 1
ATOM 1735 C C . LYS A 1 206 ? -25.484 -0.343 4.211 1 96.62 206 LYS A C 1
ATOM 1737 O O . LYS A 1 206 ? -25.234 -1.018 5.207 1 96.62 206 LYS A O 1
ATOM 1742 N N . LYS A 1 207 ? -26.094 -0.8 3.193 1 96.88 207 LYS A N 1
ATOM 1743 C CA . LYS A 1 207 ? -26.547 -2.188 3.164 1 96.88 207 LYS A CA 1
ATOM 1744 C C . LYS A 1 207 ? -25.375 -3.152 3.211 1 96.88 207 LYS A C 1
ATOM 1746 O O . LYS A 1 207 ? -25.438 -4.195 3.865 1 96.88 207 LYS A O 1
ATOM 1751 N N . TRP A 1 208 ? -24.328 -2.82 2.463 1 97.38 208 TRP A N 1
ATOM 1752 C CA . TRP A 1 208 ? -23.109 -3.607 2.473 1 97.38 208 TRP A CA 1
ATOM 1753 C C . TRP A 1 208 ? -22.531 -3.707 3.883 1 97.38 208 TRP A C 1
ATOM 1755 O O . TRP A 1 208 ? -22.188 -4.797 4.34 1 97.38 208 TRP A O 1
ATOM 1765 N N . ARG A 1 209 ? -22.453 -2.572 4.57 1 96.56 209 ARG A N 1
ATOM 1766 C CA . ARG A 1 209 ? -21.953 -2.557 5.941 1 96.56 209 ARG A CA 1
ATOM 1767 C C . ARG A 1 209 ? -22.812 -3.438 6.848 1 96.56 209 ARG A C 1
ATOM 1769 O O . ARG A 1 209 ? -22.281 -4.215 7.645 1 96.56 209 ARG A O 1
ATOM 1776 N N . GLU A 1 210 ? -24.094 -3.266 6.727 1 96.5 210 GLU A N 1
ATOM 1777 C CA . GLU A 1 210 ? -25.016 -4.059 7.531 1 96.5 210 GLU A CA 1
ATOM 1778 C C . GLU A 1 210 ? -24.828 -5.551 7.27 1 96.5 210 GLU A C 1
ATOM 1780 O O . GLU A 1 210 ? -24.859 -6.359 8.203 1 96.5 210 GLU A O 1
ATOM 1785 N N . ARG A 1 211 ? -24.656 -5.898 6.074 1 96.62 211 ARG A N 1
ATOM 1786 C CA . ARG A 1 211 ? -24.422 -7.293 5.719 1 96.62 211 ARG A CA 1
ATOM 1787 C C . ARG A 1 211 ? -23.109 -7.793 6.309 1 96.62 211 ARG A C 1
ATOM 1789 O O . ARG A 1 211 ? -23.031 -8.914 6.812 1 96.62 211 ARG A O 1
ATOM 1796 N N . MET A 1 212 ? -22.062 -7.016 6.137 1 97.25 212 MET A N 1
ATOM 1797 C CA . MET A 1 212 ? -20.781 -7.367 6.727 1 97.25 212 MET A CA 1
ATOM 1798 C C . MET A 1 212 ? -20.906 -7.562 8.234 1 97.25 212 MET A C 1
ATOM 1800 O O . MET A 1 212 ? -20.375 -8.523 8.789 1 97.25 212 MET A O 1
ATOM 1804 N N . GLU A 1 213 ? -21.641 -6.699 8.898 1 95.94 213 GLU A N 1
ATOM 1805 C CA . GLU A 1 213 ? -21.812 -6.754 10.344 1 95.94 213 GLU A CA 1
ATOM 1806 C C . GLU A 1 213 ? -22.5 -8.047 10.773 1 95.94 213 GLU A C 1
ATOM 1808 O O . GLU A 1 213 ? -22.312 -8.516 11.898 1 95.94 213 GLU A O 1
ATOM 1813 N N . GLU A 1 214 ? -23.266 -8.594 9.922 1 96.38 214 GLU A N 1
ATOM 1814 C CA . GLU A 1 214 ? -24 -9.812 10.234 1 96.38 214 GLU A CA 1
ATOM 1815 C C . GLU A 1 214 ? -23.125 -11.047 1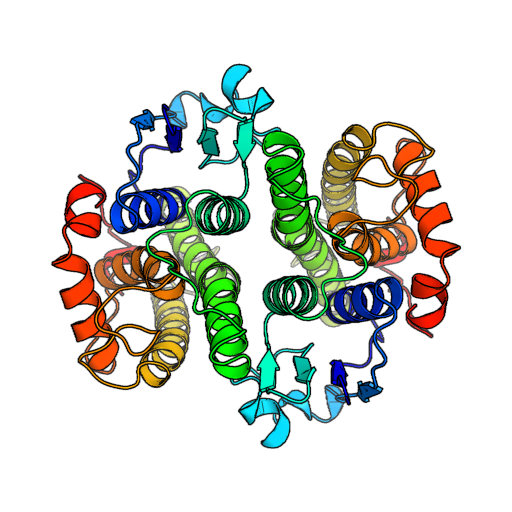0.07 1 96.38 214 GLU A C 1
ATOM 1817 O O . GLU A 1 214 ? -23.484 -12.141 10.531 1 96.38 214 GLU A O 1
ATOM 1822 N N . ARG A 1 215 ? -22.031 -10.906 9.422 1 96.94 215 ARG A N 1
ATOM 1823 C CA . ARG A 1 215 ? -21.141 -12.039 9.195 1 96.94 215 ARG A CA 1
ATOM 1824 C C . ARG A 1 215 ? -20.484 -12.492 10.492 1 96.94 215 ARG A C 1
ATOM 1826 O O . ARG A 1 215 ? -20.109 -11.656 11.328 1 96.94 215 ARG A O 1
ATOM 1833 N N . GLU A 1 216 ? -20.297 -13.781 10.648 1 96.94 216 GLU A N 1
ATOM 1834 C CA . GLU A 1 216 ? -19.625 -14.336 11.82 1 96.94 216 GLU A CA 1
ATOM 1835 C C . GLU A 1 216 ? -18.203 -13.812 11.945 1 96.94 216 GLU A C 1
ATOM 1837 O O . GLU A 1 216 ? -17.703 -13.609 13.055 1 96.94 216 GLU A O 1
ATOM 1842 N N . SER A 1 217 ? -17.531 -13.641 10.805 1 97 217 SER A N 1
ATOM 1843 C CA . SER A 1 217 ? -16.156 -13.117 10.812 1 97 217 SER A CA 1
ATOM 1844 C C . SER A 1 217 ? -16.094 -11.758 11.5 1 97 217 SER A C 1
ATOM 1846 O O . SER A 1 217 ? -15.203 -11.523 12.32 1 97 217 SER A O 1
ATOM 1848 N N . VAL A 1 218 ? -17.031 -10.891 11.211 1 95.75 218 VAL A N 1
ATOM 1849 C CA . VAL A 1 218 ? -17.078 -9.555 11.789 1 95.75 218 VAL A CA 1
ATOM 1850 C C . VAL A 1 218 ? -17.453 -9.648 13.266 1 95.75 218 VAL A C 1
ATOM 1852 O O . VAL A 1 218 ? -16.844 -9 14.117 1 95.75 218 VAL A O 1
ATOM 1855 N N . LYS A 1 219 ? -18.359 -10.445 13.617 1 95.25 219 LYS A N 1
ATOM 1856 C CA . LYS A 1 219 ? -18.797 -10.602 15 1 95.25 219 LYS A CA 1
ATOM 1857 C C . LYS A 1 219 ? -17.656 -11.102 15.883 1 95.25 219 LYS A C 1
ATOM 1859 O O . LYS A 1 219 ? -17.5 -10.664 17.016 1 95.25 219 LYS A O 1
ATOM 1864 N N . ARG A 1 220 ? -16.891 -11.922 15.367 1 93.38 220 ARG A N 1
ATOM 1865 C CA . ARG A 1 220 ? -15.828 -12.562 16.141 1 93.38 220 ARG A CA 1
ATOM 1866 C C . ARG A 1 220 ? -14.609 -11.648 16.25 1 93.38 220 ARG A C 1
ATOM 1868 O O . ARG A 1 220 ? -13.75 -11.859 17.094 1 93.38 220 ARG A O 1
ATOM 1875 N N . THR A 1 221 ? -14.516 -10.625 15.336 1 91.75 221 THR A N 1
ATOM 1876 C CA . THR A 1 221 ? -13.281 -9.844 15.297 1 91.75 221 THR A CA 1
ATOM 1877 C C . THR A 1 221 ? -13.555 -8.398 15.688 1 91.75 221 THR A C 1
ATOM 1879 O O . THR A 1 221 ? -12.617 -7.617 15.875 1 91.75 221 THR A O 1
ATOM 1882 N N . SER A 1 222 ? -14.797 -8.023 15.781 1 86.94 222 SER A N 1
ATOM 1883 C CA . SER A 1 222 ? -15.133 -6.633 16.062 1 86.94 222 SER A CA 1
ATOM 1884 C C . SER A 1 222 ? -14.516 -6.172 17.375 1 86.94 222 SER A C 1
ATOM 1886 O O . SER A 1 222 ? -14.5 -6.922 18.359 1 86.94 222 SER A O 1
ATOM 1888 N N . PRO A 1 223 ? -13.852 -4.961 17.297 1 77.38 223 PRO A N 1
ATOM 1889 C CA . PRO A 1 223 ? -13.266 -4.457 18.531 1 77.38 223 PRO A CA 1
ATOM 1890 C C . PRO A 1 223 ? -14.305 -4.273 19.641 1 77.38 223 PRO A C 1
ATOM 1892 O O . PRO A 1 223 ? -15.445 -3.898 19.375 1 77.38 223 PRO A O 1
ATOM 1895 N N . THR A 1 224 ? -13.805 -4.805 20.75 1 67.69 224 THR A N 1
ATOM 1896 C CA . THR A 1 224 ? -14.648 -4.629 21.938 1 67.69 224 THR A CA 1
ATOM 1897 C C . THR A 1 224 ? -14.273 -3.357 22.688 1 67.69 224 THR A C 1
ATOM 1899 O O . THR A 1 224 ? -13.086 -3.033 22.812 1 67.69 224 THR A O 1
ATOM 1902 N N . GLY A 1 225 ? -15.164 -2.41 22.812 1 62.09 225 GLY A N 1
ATOM 1903 C CA . GLY A 1 225 ? -14.898 -1.27 23.672 1 62.09 225 GLY A CA 1
ATOM 1904 C C . GLY A 1 225 ? -14.438 -0.04 22.922 1 62.09 225 GLY A C 1
ATOM 1905 O O . GLY A 1 225 ? -13.836 0.866 23.5 1 62.09 225 GLY A O 1
ATOM 1906 N N . TRP A 1 226 ? -14.461 -0.171 21.656 1 62.81 226 TRP A N 1
ATOM 1907 C CA . TRP A 1 226 ? -14.055 0.993 20.875 1 62.81 226 TRP A CA 1
ATOM 1908 C C . TRP A 1 226 ? -14.766 2.25 21.359 1 62.81 226 TRP A C 1
ATOM 1910 O O . TRP A 1 226 ? -16 2.271 21.469 1 62.81 226 TRP A O 1
ATOM 1920 N N . GLN A 1 227 ? -13.898 3.109 21.953 1 59.56 227 GLN A N 1
ATOM 1921 C CA . GLN A 1 227 ? -14.414 4.402 22.406 1 59.56 227 GLN A CA 1
ATOM 1922 C C . GLN A 1 227 ? -14.367 5.43 21.281 1 59.56 227 GLN A C 1
ATOM 1924 O O . GLN A 1 227 ? -13.43 5.441 20.484 1 59.56 227 GLN A O 1
ATOM 1929 N N . VAL A 1 228 ? -15.555 5.871 20.953 1 59.16 228 VAL A N 1
ATOM 1930 C CA . VAL A 1 228 ? -15.609 6.926 19.953 1 59.16 228 VAL A CA 1
ATOM 1931 C C . VAL A 1 228 ? -15.133 8.242 20.562 1 59.16 228 VAL A C 1
ATOM 1933 O O . VAL A 1 228 ? -15.555 8.617 21.656 1 59.16 228 VAL A O 1
ATOM 1936 N N . HIS A 1 229 ? -14.016 8.68 19.891 1 58.53 229 HIS A N 1
ATOM 1937 C CA . HIS A 1 229 ? -13.547 9.984 20.344 1 58.53 229 HIS A CA 1
ATOM 1938 C C . HIS A 1 229 ? -14.656 11.031 20.25 1 58.53 229 HIS A C 1
ATOM 1940 O O . HIS A 1 229 ? -15.312 11.156 19.219 1 58.53 229 HIS A O 1
ATOM 1946 N N . PRO A 1 230 ? -14.914 11.625 21.375 1 57.25 230 PRO A N 1
ATOM 1947 C CA . PRO A 1 230 ? -16 12.602 21.406 1 57.25 230 PRO A CA 1
ATOM 1948 C C . PRO A 1 230 ? -15.922 13.594 20.25 1 57.25 230 PRO A C 1
ATOM 1950 O O . PRO A 1 230 ? -16.953 14.047 19.75 1 57.25 230 PRO A O 1
ATOM 1953 N N . PHE A 1 231 ? -14.633 13.938 19.812 1 54.97 231 PHE A N 1
ATOM 1954 C CA . PHE A 1 231 ? -14.469 14.938 18.766 1 54.97 231 PHE A CA 1
ATOM 1955 C C . PHE A 1 231 ? -14.852 14.359 17.406 1 54.97 231 PHE A C 1
ATOM 1957 O O . PHE A 1 231 ? -15.141 15.102 16.469 1 54.97 231 PHE A O 1
ATOM 1964 N N . LEU A 1 232 ? -14.68 13.078 17.297 1 56.88 232 LEU A N 1
ATOM 1965 C CA . LEU A 1 232 ? -14.984 12.453 16.031 1 56.88 232 LEU A CA 1
ATOM 1966 C C . LEU A 1 232 ? -16.484 12.203 15.891 1 56.88 232 LEU A C 1
ATOM 1968 O O . LEU A 1 232 ? -16.984 11.93 14.797 1 56.88 232 LEU A O 1
ATOM 1972 N N . LEU A 1 233 ? -17.188 12.18 17.047 1 53.47 233 LEU A N 1
ATOM 1973 C CA . LEU A 1 233 ? -18.625 11.883 17.062 1 53.47 233 LEU A CA 1
ATOM 1974 C C . LEU A 1 233 ? -19.406 12.953 16.297 1 53.47 233 LEU A C 1
ATOM 1976 O O . LEU A 1 233 ? -20.594 12.781 16.031 1 53.47 233 LEU A O 1
ATOM 1980 N N . LYS A 1 234 ? -18.641 14.086 16.078 1 53.53 234 LYS A N 1
ATOM 1981 C CA . LYS A 1 234 ? -19.5 15.148 15.586 1 53.53 234 LYS A CA 1
ATOM 1982 C C . LYS A 1 234 ? -19.438 15.242 14.062 1 53.53 234 LYS A C 1
ATOM 1984 O O . LYS A 1 234 ? -19.875 16.234 13.477 1 53.53 234 LYS A O 1
ATOM 1989 N N . PHE A 1 235 ? -18.969 14.148 13.477 1 48.06 235 PHE A N 1
ATOM 1990 C CA . PHE A 1 235 ? -19.234 14.234 12.039 1 48.06 235 PHE A CA 1
ATOM 1991 C C . PHE A 1 235 ? -20.719 14.078 11.75 1 48.06 235 PHE A C 1
ATOM 1993 O O . PHE A 1 235 ? -21.422 13.336 12.445 1 48.06 235 PHE A O 1
ATOM 2000 N N . MET B 1 1 ? 0.745 -8.328 -27.984 1 55.34 1 MET B N 1
ATOM 2001 C CA . MET B 1 1 ? -0.185 -7.996 -26.906 1 55.34 1 MET B CA 1
ATOM 2002 C C . MET B 1 1 ? 0.198 -6.676 -26.234 1 55.34 1 MET B C 1
ATOM 2004 O O . MET B 1 1 ? 1.348 -6.492 -25.844 1 55.34 1 MET B O 1
ATOM 2008 N N . VAL B 1 2 ? -0.603 -5.566 -26.562 1 75 2 VAL B N 1
ATOM 2009 C CA . VAL B 1 2 ? -0.023 -4.242 -26.344 1 75 2 VAL B CA 1
ATOM 2010 C C . VAL B 1 2 ? -0.221 -3.818 -24.891 1 75 2 VAL B C 1
ATOM 2012 O O . VAL B 1 2 ? -1.342 -3.846 -24.375 1 75 2 VAL B O 1
ATOM 2015 N N . VAL B 1 3 ? 0.742 -3.963 -24.062 1 83.12 3 VAL B N 1
ATOM 2016 C CA . VAL B 1 3 ? 0.793 -3.373 -22.719 1 83.12 3 VAL B CA 1
ATOM 2017 C C . VAL B 1 3 ? 1.104 -1.881 -22.828 1 83.12 3 VAL B C 1
ATOM 2019 O O . VAL B 1 3 ? 2.035 -1.483 -23.531 1 83.12 3 VAL B O 1
ATOM 2022 N N . THR B 1 4 ? 0.213 -1.077 -22.219 1 86.19 4 THR B N 1
ATOM 2023 C CA . THR B 1 4 ? 0.409 0.369 -22.234 1 86.19 4 THR B CA 1
ATOM 2024 C C . THR B 1 4 ? 0.542 0.916 -20.812 1 86.19 4 THR B C 1
ATOM 2026 O O . THR B 1 4 ? -0.222 0.538 -19.922 1 86.19 4 THR B O 1
ATOM 2029 N N . VAL B 1 5 ? 1.562 1.744 -20.672 1 86.25 5 VAL B N 1
ATOM 2030 C CA . VAL B 1 5 ? 1.738 2.453 -19.406 1 86.25 5 VAL B CA 1
ATOM 2031 C C . VAL B 1 5 ? 1.485 3.943 -19.609 1 86.25 5 VAL B C 1
ATOM 2033 O O . VAL B 1 5 ? 2.215 4.609 -20.344 1 86.25 5 VAL B O 1
ATOM 2036 N N . PHE B 1 6 ? 0.426 4.504 -18.969 1 81.38 6 PHE B N 1
ATOM 2037 C CA . PHE B 1 6 ? 0.154 5.938 -18.969 1 81.38 6 PHE B CA 1
ATOM 2038 C C . PHE B 1 6 ? 0.929 6.625 -17.844 1 81.38 6 PHE B C 1
ATOM 2040 O O . PHE B 1 6 ? 0.809 6.254 -16.672 1 81.38 6 PHE B O 1
ATOM 2047 N N . ARG B 1 7 ? 1.715 7.574 -18.234 1 78.19 7 ARG B N 1
ATOM 2048 C CA . ARG B 1 7 ? 2.564 8.203 -17.234 1 78.19 7 ARG B CA 1
ATOM 2049 C C . ARG B 1 7 ? 2.688 9.703 -17.484 1 78.19 7 ARG B C 1
ATOM 2051 O O . ARG B 1 7 ? 2.596 10.156 -18.625 1 78.19 7 ARG B O 1
ATOM 2058 N N . PRO B 1 8 ? 2.824 10.422 -16.422 1 76 8 PRO B N 1
ATOM 2059 C CA . PRO B 1 8 ? 3.178 11.828 -16.641 1 76 8 PRO B CA 1
ATOM 2060 C C . PRO B 1 8 ? 4.645 12.016 -17.016 1 76 8 PRO B C 1
ATOM 2062 O O . PRO B 1 8 ? 5.406 11.047 -17.062 1 76 8 PRO B O 1
ATOM 2065 N N . MET B 1 9 ? 4.797 13.266 -17.453 1 64.62 9 MET B N 1
ATOM 2066 C CA . MET B 1 9 ? 6.203 13.562 -17.719 1 64.62 9 MET B CA 1
ATOM 2067 C C . MET B 1 9 ? 7.027 13.43 -16.438 1 64.62 9 MET B C 1
ATOM 2069 O O . MET B 1 9 ? 6.629 13.93 -15.383 1 64.62 9 MET B O 1
ATOM 2073 N N . GLU B 1 10 ? 7.809 12.398 -16.5 1 59.06 10 GLU B N 1
ATOM 2074 C CA . GLU B 1 10 ? 8.641 12.195 -15.328 1 59.06 10 GLU B CA 1
ATOM 2075 C C . GLU B 1 10 ? 9.594 13.375 -15.117 1 59.06 10 GLU B C 1
ATOM 2077 O O . GLU B 1 10 ? 10.766 13.305 -15.477 1 59.06 10 GLU B O 1
ATOM 2082 N N . LYS B 1 11 ? 9.07 14.516 -15.461 1 54.66 11 LYS B N 1
ATOM 2083 C CA . LYS B 1 11 ? 10 15.633 -15.312 1 54.66 11 LYS B CA 1
ATOM 2084 C C . LYS B 1 11 ? 10.648 15.617 -13.93 1 54.66 11 LYS B C 1
ATOM 2086 O O . LYS B 1 11 ? 11.867 15.734 -13.812 1 54.66 11 LYS B O 1
ATOM 2091 N N . LYS B 1 12 ? 9.867 15.688 -12.961 1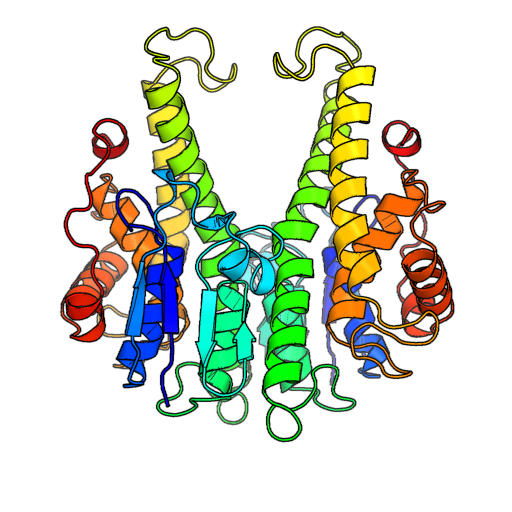 54.03 12 LYS B N 1
ATOM 2092 C CA . LYS B 1 12 ? 10.406 16.016 -11.648 1 54.03 12 LYS B CA 1
ATOM 2093 C C . LYS B 1 12 ? 10.312 14.836 -10.695 1 54.03 12 LYS B C 1
ATOM 2095 O O . LYS B 1 12 ? 11.242 14.57 -9.93 1 54.03 12 LYS B O 1
ATOM 2100 N N . TYR B 1 13 ? 9.336 14.016 -10.922 1 55.53 13 TYR B N 1
ATOM 2101 C CA . TYR B 1 13 ? 9.172 13.203 -9.727 1 55.53 13 TYR B CA 1
ATOM 2102 C C . TYR B 1 13 ? 8.391 11.93 -10.039 1 55.53 13 TYR B C 1
ATOM 2104 O O . TYR B 1 13 ? 7.992 11.195 -9.133 1 55.53 13 TYR B O 1
ATOM 2112 N N . ALA B 1 14 ? 8.336 11.492 -11.211 1 64.5 14 ALA B N 1
ATOM 2113 C CA . ALA B 1 14 ? 7.363 10.422 -11.406 1 64.5 14 ALA B CA 1
ATOM 2114 C C . ALA B 1 14 ? 7.992 9.055 -11.141 1 64.5 14 ALA B C 1
ATOM 2116 O O . ALA B 1 14 ? 8.234 8.281 -12.07 1 64.5 14 ALA B O 1
ATOM 2117 N N . THR B 1 15 ? 8.211 8.695 -9.969 1 78.75 15 THR B N 1
ATOM 2118 C CA . THR B 1 15 ? 8.867 7.492 -9.477 1 78.75 15 THR B CA 1
ATOM 2119 C C . THR B 1 15 ? 7.949 6.281 -9.609 1 78.75 15 THR B C 1
ATOM 2121 O O . THR B 1 15 ? 8.398 5.184 -9.938 1 78.75 15 THR B O 1
ATOM 2124 N N . ASN B 1 16 ? 6.648 6.508 -9.531 1 82.44 16 ASN B N 1
ATOM 2125 C CA . ASN B 1 16 ? 5.707 5.391 -9.523 1 82.44 16 ASN B CA 1
ATOM 2126 C C . ASN B 1 16 ? 5.582 4.754 -10.898 1 82.44 16 ASN B C 1
ATOM 2128 O O . ASN B 1 16 ? 5.516 3.529 -11.023 1 82.44 16 ASN B O 1
ATOM 2132 N N . GLY B 1 17 ? 5.586 5.582 -11.875 1 86.81 17 GLY B N 1
ATOM 2133 C CA . GLY B 1 17 ? 5.547 5.051 -13.227 1 86.81 17 GLY B CA 1
ATOM 2134 C C . GLY B 1 17 ? 6.809 4.297 -13.609 1 86.81 17 GLY B C 1
ATOM 2135 O O . GLY B 1 17 ? 6.758 3.352 -14.398 1 86.81 17 GLY B O 1
ATOM 2136 N N . TRP B 1 18 ? 7.879 4.738 -13.031 1 91.56 18 TRP B N 1
ATOM 2137 C CA . TRP B 1 18 ? 9.164 4.121 -13.336 1 91.56 18 TRP B CA 1
ATOM 2138 C C . TRP B 1 18 ? 9.219 2.684 -12.828 1 91.56 18 TRP B C 1
ATOM 2140 O O . TRP B 1 18 ? 9.711 1.792 -13.523 1 91.56 18 TRP B O 1
ATOM 2150 N N . ARG B 1 19 ? 8.672 2.361 -11.68 1 93.81 19 ARG B N 1
ATOM 2151 C CA . ARG B 1 19 ? 8.664 1.018 -11.109 1 93.81 19 ARG B CA 1
ATOM 2152 C C . ARG B 1 19 ? 7.984 0.028 -12.047 1 93.81 19 ARG B C 1
ATOM 2154 O O . ARG B 1 19 ? 8.453 -1.099 -12.219 1 93.81 19 ARG B O 1
ATOM 2161 N N . VAL B 1 20 ? 6.914 0.48 -12.602 1 95.19 20 VAL B N 1
ATOM 2162 C CA . VAL B 1 20 ? 6.121 -0.385 -13.469 1 95.19 20 VAL B CA 1
ATOM 2163 C C . VAL B 1 20 ? 6.902 -0.693 -14.742 1 95.19 20 VAL B C 1
ATOM 2165 O O . VAL B 1 20 ? 6.984 -1.85 -15.164 1 95.19 20 VAL B O 1
ATOM 2168 N N . ARG B 1 21 ? 7.504 0.316 -15.289 1 94.56 21 ARG B N 1
ATOM 2169 C CA . ARG B 1 21 ? 8.281 0.116 -16.5 1 94.56 21 ARG B CA 1
ATOM 2170 C C . ARG B 1 21 ? 9.516 -0.738 -16.234 1 94.56 21 ARG B C 1
ATOM 2172 O O . ARG B 1 21 ? 9.883 -1.582 -17.062 1 94.56 21 ARG B O 1
ATOM 2179 N N . LEU B 1 22 ? 10.156 -0.51 -15.125 1 96.5 22 LEU B N 1
ATOM 2180 C CA . LEU B 1 22 ? 11.305 -1.321 -14.734 1 96.5 22 LEU B CA 1
ATOM 2181 C C . LEU B 1 22 ? 10.93 -2.799 -14.672 1 96.5 22 LEU B C 1
ATOM 2183 O O . LEU B 1 22 ? 11.664 -3.648 -15.18 1 96.5 22 LEU B O 1
ATOM 2187 N N . MET B 1 23 ? 9.789 -3.1 -14.062 1 97.38 23 MET B N 1
ATOM 2188 C CA . MET B 1 23 ? 9.344 -4.484 -13.953 1 97.38 23 MET B CA 1
ATOM 2189 C C . MET B 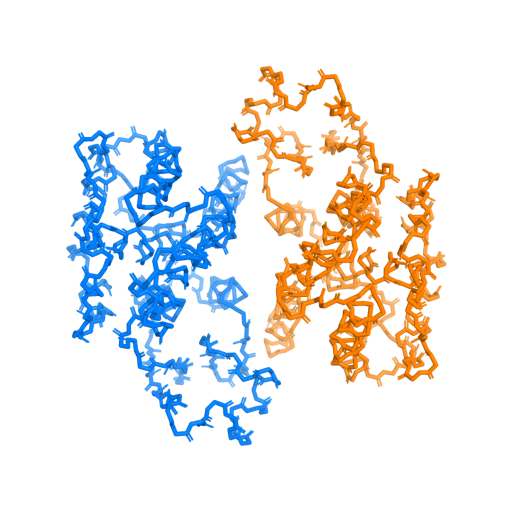1 23 ? 9.078 -5.082 -15.328 1 97.38 23 MET B C 1
ATOM 2191 O O . MET B 1 23 ? 9.461 -6.227 -15.602 1 97.38 23 MET B O 1
ATOM 2195 N N . LEU B 1 24 ? 8.406 -4.32 -16.188 1 97.25 24 LEU B N 1
ATOM 2196 C CA . LEU B 1 24 ? 8.102 -4.805 -17.531 1 97.25 24 LEU B CA 1
ATOM 2197 C C . LEU B 1 24 ? 9.391 -5.129 -18.281 1 97.25 24 LEU B C 1
ATOM 2199 O O . LEU B 1 24 ? 9.469 -6.156 -18.969 1 97.25 24 LEU B O 1
ATOM 2203 N N . GLU B 1 25 ? 10.352 -4.262 -18.109 1 97.31 25 GLU B N 1
ATOM 2204 C CA . GLU B 1 25 ? 11.641 -4.492 -18.766 1 97.31 25 GLU B CA 1
ATOM 2205 C C . GLU B 1 25 ? 12.32 -5.738 -18.203 1 97.31 25 GLU B C 1
ATOM 2207 O O . GLU B 1 25 ? 12.852 -6.555 -18.969 1 97.31 25 GLU B O 1
ATOM 2212 N N . GLU B 1 26 ? 12.352 -5.855 -16.875 1 97.75 26 GLU B N 1
ATOM 2213 C CA . GLU B 1 26 ? 12.977 -7.016 -16.25 1 97.75 26 GLU B CA 1
ATOM 2214 C C . GLU B 1 26 ? 12.32 -8.312 -16.703 1 97.75 26 GLU B C 1
ATOM 2216 O O . GLU B 1 26 ? 12.977 -9.359 -16.781 1 97.75 26 GLU B O 1
ATOM 2221 N N . LYS B 1 27 ? 11.039 -8.234 -17.078 1 97.44 27 LYS B N 1
ATOM 2222 C CA . LYS B 1 27 ? 10.289 -9.422 -17.469 1 97.44 27 LYS B CA 1
ATOM 2223 C C . LYS B 1 27 ? 10.258 -9.57 -18.984 1 97.44 27 LYS B C 1
ATOM 2225 O O . LYS B 1 27 ? 9.664 -10.516 -19.516 1 97.44 27 LYS B O 1
ATOM 2230 N N . ALA B 1 28 ? 10.828 -8.641 -19.656 1 96.62 28 ALA B N 1
ATOM 2231 C CA . ALA B 1 28 ? 10.898 -8.648 -21.125 1 96.62 28 ALA B CA 1
ATOM 2232 C C . ALA B 1 28 ? 9.5 -8.625 -21.734 1 96.62 28 ALA B C 1
ATOM 2234 O O . ALA B 1 28 ? 9.242 -9.328 -22.719 1 96.62 28 ALA B O 1
ATOM 2235 N N . VAL B 1 29 ? 8.648 -7.918 -21.109 1 96.44 29 VAL B N 1
ATOM 2236 C CA . VAL B 1 29 ? 7.312 -7.707 -21.656 1 96.44 29 VAL B CA 1
ATOM 2237 C C . VAL B 1 29 ? 7.301 -6.461 -22.531 1 96.44 29 VAL B C 1
ATOM 2239 O O . VAL B 1 29 ? 7.664 -5.371 -22.094 1 96.44 29 VAL B O 1
ATOM 2242 N N . LYS B 1 30 ? 6.965 -6.621 -23.734 1 95.5 30 LYS B N 1
ATOM 2243 C CA . LYS B 1 30 ? 6.867 -5.48 -24.641 1 95.5 30 LYS B CA 1
ATOM 2244 C C . LYS B 1 30 ? 5.75 -4.531 -24.203 1 95.5 30 LYS B C 1
ATOM 2246 O O . LYS B 1 30 ? 4.668 -4.977 -23.828 1 95.5 30 LYS B O 1
ATOM 2251 N N . TYR B 1 31 ? 6.117 -3.256 -24.219 1 95.25 31 TYR B N 1
ATOM 2252 C CA . TYR B 1 31 ? 5.117 -2.277 -23.812 1 95.25 31 TYR B CA 1
ATOM 2253 C C . TYR B 1 31 ? 5.328 -0.946 -24.516 1 95.25 31 TYR B C 1
ATOM 2255 O O . TYR B 1 31 ? 6.398 -0.7 -25.078 1 95.25 31 TYR B O 1
ATOM 2263 N N . GLU B 1 32 ? 4.27 -0.187 -24.547 1 93.5 32 GLU B N 1
ATOM 2264 C CA . GLU B 1 32 ? 4.332 1.201 -25 1 93.5 32 GLU B CA 1
ATOM 2265 C C . GLU B 1 32 ? 3.998 2.162 -23.859 1 93.5 32 GLU B C 1
ATOM 2267 O O . GLU B 1 32 ? 3.346 1.78 -22.891 1 93.5 32 GLU B O 1
ATOM 2272 N N . THR B 1 33 ? 4.566 3.346 -23.938 1 90.44 33 THR B N 1
ATOM 2273 C CA . THR B 1 33 ? 4.254 4.375 -22.953 1 90.44 33 THR B CA 1
ATOM 2274 C C . THR B 1 33 ? 3.412 5.484 -23.578 1 90.44 33 THR B C 1
ATOM 2276 O O . THR B 1 33 ? 3.637 5.863 -24.734 1 90.44 33 THR B O 1
ATOM 2279 N N . ARG B 1 34 ? 2.4 5.836 -22.891 1 88.31 34 ARG B N 1
ATOM 2280 C CA . ARG B 1 34 ? 1.601 7 -23.266 1 88.31 34 ARG B CA 1
ATOM 2281 C C . ARG B 1 34 ? 1.792 8.141 -22.266 1 88.31 34 ARG B C 1
ATOM 2283 O O . ARG B 1 34 ? 1.449 8 -21.094 1 88.31 34 ARG B O 1
ATOM 2290 N N . LEU B 1 35 ? 2.291 9.203 -22.781 1 85.56 35 LEU B N 1
ATOM 2291 C CA . LEU B 1 35 ? 2.521 10.375 -21.938 1 85.56 35 LEU B CA 1
ATOM 2292 C C . LEU B 1 35 ? 1.224 11.141 -21.703 1 85.56 35 LEU B C 1
ATOM 2294 O O . LEU B 1 35 ? 0.474 11.398 -22.656 1 85.56 35 LEU B O 1
ATOM 2298 N N . VAL B 1 36 ? 0.938 11.375 -20.453 1 85.94 36 VAL B N 1
ATOM 2299 C CA . VAL B 1 36 ? -0.202 12.203 -20.062 1 85.94 36 VAL B CA 1
ATOM 2300 C C . VAL B 1 36 ? 0.288 13.562 -19.578 1 85.94 36 VAL B C 1
ATOM 2302 O O . VAL B 1 36 ? 0.94 13.648 -18.531 1 85.94 36 VAL B O 1
ATOM 2305 N N . ILE B 1 37 ? 0.007 14.617 -20.266 1 81.81 37 ILE B N 1
ATOM 2306 C CA . ILE B 1 37 ? 0.495 15.961 -19.938 1 81.81 37 ILE B CA 1
ATOM 2307 C C . ILE B 1 37 ? -0.389 16.594 -18.875 1 81.81 37 ILE B C 1
ATOM 2309 O O . ILE B 1 37 ? -1.494 17.047 -19.156 1 81.81 37 ILE B O 1
ATOM 2313 N N . LEU B 1 38 ? 0.161 16.641 -17.656 1 79.12 38 LEU B N 1
ATOM 2314 C CA . LEU B 1 38 ? -0.599 17.141 -16.516 1 79.12 38 LEU B CA 1
ATOM 2315 C C . LEU B 1 38 ? -0.905 18.625 -16.672 1 79.12 38 LEU B C 1
ATOM 2317 O O . LEU B 1 38 ? -1.981 19.078 -16.281 1 79.12 38 LEU B O 1
ATOM 2321 N N . GLU B 1 39 ? 0.034 19.328 -17.234 1 78.69 39 GLU B N 1
ATOM 2322 C CA . GLU B 1 39 ? -0.123 20.766 -17.422 1 78.69 39 GLU B CA 1
ATOM 2323 C C . GLU B 1 39 ? -1.351 21.078 -18.281 1 78.69 39 GLU B C 1
ATOM 2325 O O . GLU B 1 39 ? -1.961 22.141 -18.141 1 78.69 39 GLU B O 1
ATOM 2330 N N . HIS B 1 40 ? -1.623 20.281 -19.078 1 81.25 40 HIS B N 1
ATOM 2331 C CA . HIS B 1 40 ? -2.795 20.438 -19.938 1 81.25 40 HIS B CA 1
ATOM 2332 C C . HIS B 1 40 ? -4.016 19.75 -19.328 1 81.25 40 HIS B C 1
ATOM 2334 O O . HIS B 1 40 ? -5.043 19.594 -19.984 1 81.25 40 HIS B O 1
ATOM 2340 N N . ARG B 1 41 ? -3.859 19.172 -18.125 1 83.81 41 ARG B N 1
ATOM 2341 C CA . ARG B 1 41 ? -4.906 18.516 -17.359 1 83.81 41 ARG B CA 1
ATOM 2342 C C . ARG B 1 41 ? -5.434 17.281 -18.078 1 83.81 41 ARG B C 1
ATOM 2344 O O . ARG B 1 41 ? -6.625 16.984 -18.031 1 83.81 41 ARG B O 1
ATOM 2351 N N . GLU B 1 42 ? -4.547 16.75 -18.812 1 83.25 42 GLU B N 1
ATOM 2352 C CA . GLU B 1 42 ? -4.945 15.562 -19.578 1 83.25 42 GLU B CA 1
ATOM 2353 C C . GLU B 1 42 ? -5.387 14.43 -18.656 1 83.25 42 GLU B C 1
ATOM 2355 O O . GLU B 1 42 ? -6.133 13.539 -19.078 1 83.25 42 GLU B O 1
ATOM 2360 N N . HIS B 1 43 ? -4.918 14.445 -17.422 1 81.44 43 HIS B N 1
ATOM 2361 C CA . HIS B 1 43 ? -5.293 13.414 -16.453 1 81.44 43 HIS B CA 1
ATOM 2362 C C . HIS B 1 43 ? -6.762 13.539 -16.062 1 81.44 43 HIS B C 1
ATOM 2364 O O . HIS B 1 43 ? -7.324 12.633 -15.445 1 81.44 43 HIS B O 1
ATOM 2370 N N . LEU B 1 44 ? -7.371 14.625 -16.547 1 84.25 44 LEU B N 1
ATOM 2371 C CA . LEU B 1 44 ? -8.773 14.852 -16.219 1 84.25 44 LEU B CA 1
ATOM 2372 C C . LEU B 1 44 ? -9.664 14.602 -17.422 1 84.25 44 LEU B C 1
ATOM 2374 O O . LEU B 1 44 ? -10.891 14.711 -17.328 1 84.25 44 LEU B O 1
ATOM 2378 N N . ASN B 1 45 ? -9.039 14.258 -18.484 1 86 45 ASN B N 1
ATOM 2379 C CA . ASN B 1 45 ? -9.852 13.961 -19.656 1 86 45 ASN B CA 1
ATOM 2380 C C . ASN B 1 45 ? -10.664 12.68 -19.469 1 86 45 ASN B C 1
ATOM 2382 O O . ASN B 1 45 ? -10.336 11.852 -18.625 1 86 45 ASN B O 1
ATOM 2386 N N . GLU B 1 46 ? -11.68 12.57 -20.281 1 87 46 GLU B N 1
ATOM 2387 C CA . GLU B 1 46 ? -12.633 11.469 -20.156 1 87 46 GLU B CA 1
ATOM 2388 C C . GLU B 1 46 ? -11.938 10.125 -20.344 1 87 46 GLU B C 1
ATOM 2390 O O . GLU B 1 46 ? -12.266 9.148 -19.656 1 87 46 GLU B O 1
ATOM 2395 N N . GLU B 1 47 ? -11.031 10.102 -21.219 1 83.31 47 GLU B N 1
ATOM 2396 C CA . GLU B 1 47 ? -10.328 8.859 -21.516 1 83.31 47 GLU B CA 1
ATOM 2397 C C . GLU B 1 47 ? -9.602 8.328 -20.297 1 83.31 47 GLU B C 1
ATOM 2399 O O . GLU B 1 47 ? -9.703 7.148 -19.953 1 83.31 47 GLU B O 1
ATOM 2404 N N . ILE B 1 48 ? -8.883 9.234 -19.656 1 84.75 48 ILE B N 1
ATOM 2405 C CA . ILE B 1 48 ? -8.102 8.836 -18.484 1 84.75 48 ILE B CA 1
ATOM 2406 C C . ILE B 1 48 ? -9.031 8.617 -17.297 1 84.75 48 ILE B C 1
ATOM 2408 O O . ILE B 1 48 ? -8.836 7.676 -16.516 1 84.75 48 ILE B O 1
ATOM 2412 N N . ARG B 1 49 ? -10.031 9.328 -17.203 1 84.19 49 ARG B N 1
ATOM 2413 C CA . ARG B 1 49 ? -10.945 9.242 -16.078 1 84.19 49 ARG B CA 1
ATOM 2414 C C . ARG B 1 49 ? -11.734 7.934 -16.109 1 84.19 49 ARG B C 1
ATOM 2416 O O . ARG B 1 49 ? -12.102 7.391 -15.062 1 84.19 49 ARG B O 1
ATOM 2423 N N . LYS B 1 50 ? -11.961 7.469 -17.25 1 82.56 50 LYS B N 1
ATOM 2424 C CA . LYS B 1 50 ? -12.625 6.176 -17.391 1 82.56 50 LYS B CA 1
ATOM 2425 C C . LYS B 1 50 ? -11.766 5.051 -16.828 1 82.56 50 LYS B C 1
ATOM 2427 O O . LYS B 1 50 ? -12.281 4.051 -16.328 1 82.56 50 LYS B O 1
ATOM 2432 N N . LEU B 1 51 ? -10.508 5.332 -16.906 1 81.56 51 LEU B N 1
ATOM 2433 C CA . LEU B 1 51 ? -9.562 4.324 -16.453 1 81.56 51 LEU B CA 1
ATOM 2434 C C . LEU B 1 51 ? -9.227 4.516 -14.977 1 81.56 51 LEU B C 1
ATOM 2436 O O . LEU B 1 51 ? -9.008 3.543 -14.25 1 81.56 51 LEU B O 1
ATOM 2440 N N . SER B 1 52 ? -9.18 5.785 -14.555 1 80.69 52 SER B N 1
ATOM 2441 C CA . SER B 1 52 ? -8.883 6.184 -13.18 1 80.69 52 SER B CA 1
ATOM 2442 C C . SER B 1 52 ? -9.797 7.324 -12.727 1 80.69 52 SER B C 1
ATOM 2444 O O . SER B 1 52 ? -9.531 8.492 -13.031 1 80.69 52 SER B O 1
ATOM 2446 N N . TYR B 1 53 ? -10.719 6.941 -11.969 1 76.44 53 TYR B N 1
ATOM 2447 C CA . TYR B 1 53 ? -11.734 7.91 -11.562 1 76.44 53 TYR B CA 1
ATOM 2448 C C . TYR B 1 53 ? -11.094 9.133 -10.914 1 76.44 53 TYR B C 1
ATOM 2450 O O . TYR B 1 53 ? -11.562 10.258 -11.086 1 76.44 53 TYR B O 1
ATOM 2458 N N . ARG B 1 54 ? -9.969 8.961 -10.211 1 78.19 54 ARG B N 1
ATOM 2459 C CA . ARG B 1 54 ? -9.289 10.062 -9.531 1 78.19 54 ARG B CA 1
ATOM 2460 C C . ARG B 1 54 ? -8.281 10.734 -10.445 1 78.19 54 ARG B C 1
ATOM 2462 O O . ARG B 1 54 ? -7.648 11.727 -10.062 1 78.19 54 ARG B O 1
ATOM 2469 N N . GLY B 1 55 ? -8.102 10.234 -11.633 1 79.94 55 GLY B N 1
ATOM 2470 C CA . GLY B 1 55 ? -7.109 10.773 -12.547 1 79.94 55 GLY B CA 1
ATOM 2471 C C . GLY B 1 55 ? -5.684 10.469 -12.125 1 79.94 55 GLY B C 1
ATOM 2472 O O . GLY B 1 55 ? -4.75 11.164 -12.531 1 79.94 55 GLY B O 1
ATOM 2473 N N . GLU B 1 56 ? -5.535 9.523 -11.312 1 82.31 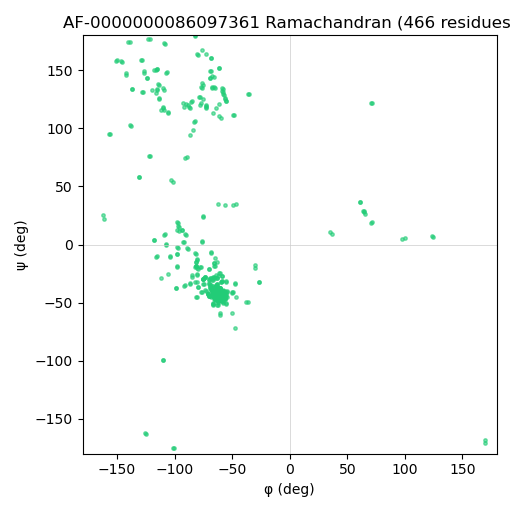56 GLU B N 1
ATOM 2474 C CA . GLU B 1 56 ? -4.211 9.195 -10.789 1 82.31 56 GLU B CA 1
ATOM 2475 C C . GLU B 1 56 ? -3.381 8.453 -11.836 1 82.31 56 GLU B C 1
ATOM 2477 O O . GLU B 1 56 ? -3.91 7.625 -12.578 1 82.31 56 GLU B O 1
ATOM 2482 N N . LEU B 1 57 ? -2.146 8.773 -11.938 1 85.69 57 LEU B N 1
ATOM 2483 C CA . LEU B 1 57 ? -1.147 8.125 -12.773 1 85.69 57 LEU B CA 1
ATOM 2484 C C . LEU B 1 57 ? -0.034 7.52 -11.922 1 85.69 57 LEU B C 1
ATOM 2486 O O . LEU B 1 57 ? 0.203 7.969 -10.797 1 85.69 57 LEU B O 1
ATOM 2490 N N . PRO B 1 58 ? 0.589 6.496 -12.328 1 89.5 58 PRO B N 1
ATOM 2491 C CA . PRO B 1 58 ? 0.483 5.816 -13.617 1 89.5 58 PRO B CA 1
ATOM 2492 C C . PRO B 1 58 ? -0.734 4.898 -13.703 1 89.5 58 PRO B C 1
ATOM 2494 O O . PRO B 1 58 ? -1.364 4.605 -12.688 1 89.5 58 PRO B O 1
ATOM 2497 N N . LEU B 1 59 ? -1.059 4.547 -14.969 1 91.56 59 LEU B N 1
ATOM 2498 C CA . LEU B 1 59 ? -2.051 3.531 -15.305 1 91.56 59 LEU B CA 1
ATOM 2499 C C . LEU B 1 59 ? -1.443 2.449 -16.188 1 91.56 59 LEU B C 1
ATOM 2501 O O . LEU B 1 59 ? -0.556 2.729 -17 1 91.56 59 LEU B O 1
ATOM 2505 N N . PHE B 1 60 ? -1.868 1.286 -15.945 1 93.94 60 PHE B N 1
ATOM 2506 C CA . PHE B 1 60 ? -1.458 0.13 -16.734 1 93.94 60 PHE B CA 1
ATOM 2507 C C . PHE B 1 60 ? -2.645 -0.464 -17.484 1 93.94 60 PHE B C 1
ATOM 2509 O O . PHE B 1 60 ? -3.74 -0.579 -16.922 1 93.94 60 PHE B O 1
ATOM 2516 N N . GLU B 1 61 ? -2.441 -0.733 -18.719 1 93.81 61 GLU B N 1
ATOM 2517 C CA . GLU B 1 61 ? -3.469 -1.402 -19.516 1 93.81 61 GLU B CA 1
ATOM 2518 C C . GLU B 1 61 ? -2.865 -2.488 -20.391 1 93.81 61 GLU B C 1
ATOM 2520 O O . GLU B 1 61 ? -1.805 -2.291 -20.984 1 93.81 61 GLU B O 1
ATOM 2525 N N . ASP B 1 62 ? -3.508 -3.648 -20.375 1 94.44 62 ASP B N 1
ATOM 2526 C CA . ASP B 1 62 ? -3.15 -4.664 -21.375 1 94.44 62 ASP B CA 1
ATOM 2527 C C . ASP B 1 62 ? -4.371 -5.109 -22.172 1 94.44 62 ASP B C 1
ATOM 2529 O O . ASP B 1 62 ? -5.371 -4.395 -22.234 1 94.44 62 ASP B O 1
ATOM 2533 N N . PHE B 1 63 ? -4.305 -6.246 -22.859 1 92.94 63 PHE B N 1
ATOM 2534 C CA . PHE B 1 63 ? -5.359 -6.664 -23.766 1 92.94 63 PHE B CA 1
ATOM 2535 C C . PHE B 1 63 ? -6.648 -6.965 -23.016 1 92.94 63 PHE B C 1
ATOM 2537 O O . PHE B 1 63 ? -7.727 -7.008 -23.609 1 92.94 63 PHE B O 1
ATOM 2544 N N . SER B 1 64 ? -6.543 -7.121 -21.719 1 92.94 64 SER B N 1
ATOM 2545 C CA . SER B 1 64 ? -7.699 -7.531 -20.922 1 92.94 64 SER B CA 1
ATOM 2546 C C . SER B 1 64 ? -8.359 -6.336 -20.25 1 92.94 64 SER B C 1
ATOM 2548 O O . SER B 1 64 ? -9.586 -6.305 -20.094 1 92.94 64 SER B O 1
ATOM 2550 N N . GLY B 1 65 ? -7.543 -5.398 -19.812 1 91.25 65 GLY B N 1
ATOM 2551 C CA . GLY B 1 65 ? -8.117 -4.27 -19.094 1 91.25 65 GLY B CA 1
ATOM 2552 C C . GLY B 1 65 ? -7.07 -3.398 -18.422 1 91.25 65 GLY B C 1
ATOM 2553 O O . GLY B 1 65 ? -5.875 -3.531 -18.688 1 91.25 65 GLY B O 1
ATOM 2554 N N . SER B 1 66 ? -7.637 -2.502 -17.609 1 92.81 66 SER B N 1
ATOM 2555 C CA . SER B 1 66 ? -6.766 -1.535 -16.953 1 92.81 66 SER B CA 1
ATOM 2556 C C . SER B 1 66 ? -6.602 -1.858 -15.469 1 92.81 66 SER B C 1
ATOM 2558 O O . SER B 1 66 ? -7.461 -2.504 -14.867 1 92.81 66 SER B O 1
ATOM 2560 N N . VAL B 1 67 ? -5.488 -1.535 -14.961 1 95.12 67 VAL B N 1
ATOM 2561 C CA . VAL B 1 67 ? -5.172 -1.659 -13.547 1 95.12 67 VAL B CA 1
ATOM 2562 C C . VAL B 1 67 ? -4.633 -0.331 -13.016 1 95.12 67 VAL B C 1
ATOM 2564 O O . VAL B 1 67 ? -3.793 0.305 -13.664 1 95.12 67 VAL B O 1
ATOM 2567 N N . ARG B 1 68 ? -5.184 0.069 -11.914 1 92.69 68 ARG B N 1
ATOM 2568 C CA . ARG B 1 68 ? -4.707 1.264 -11.227 1 92.69 68 ARG B CA 1
ATOM 2569 C C . ARG B 1 68 ? -3.984 0.899 -9.93 1 92.69 68 ARG B C 1
ATOM 2571 O O . ARG B 1 68 ? -3.98 -0.265 -9.523 1 92.69 68 ARG B O 1
ATOM 2578 N N . GLU B 1 69 ? -3.395 1.896 -9.305 1 91.5 69 GLU B N 1
ATOM 2579 C CA . GLU B 1 69 ? -2.576 1.685 -8.109 1 91.5 69 GLU B CA 1
ATOM 2580 C C . GLU B 1 69 ? -1.27 0.979 -8.461 1 91.5 69 GLU B C 1
ATOM 2582 O O . GLU B 1 69 ? -1.277 -0.166 -8.914 1 91.5 69 GLU B O 1
ATOM 2587 N N . GLU B 1 70 ? -0.206 1.562 -8.172 1 91.31 70 GLU B N 1
ATOM 2588 C CA . GLU B 1 70 ? 1.11 1.077 -8.578 1 91.31 70 GLU B CA 1
ATOM 2589 C C . GLU B 1 70 ? 1.378 -0.319 -8.016 1 91.31 70 GLU B C 1
ATOM 2591 O O . GLU B 1 70 ? 1.854 -1.198 -8.742 1 91.31 70 GLU B O 1
ATOM 2596 N N . THR B 1 71 ? 1.062 -0.549 -6.777 1 95.44 71 THR B N 1
ATOM 2597 C CA . THR B 1 71 ? 1.315 -1.847 -6.16 1 95.44 71 THR B CA 1
ATOM 2598 C C . THR B 1 71 ? 0.418 -2.92 -6.773 1 95.44 71 THR B C 1
ATOM 2600 O O . THR B 1 71 ? 0.839 -4.066 -6.938 1 95.44 71 THR B O 1
ATOM 2603 N N . ALA B 1 72 ? -0.832 -2.561 -7.094 1 96.69 72 ALA B N 1
ATOM 2604 C CA . ALA B 1 72 ? -1.729 -3.473 -7.797 1 96.69 72 ALA B CA 1
ATOM 2605 C C . ALA B 1 72 ? -1.17 -3.848 -9.164 1 96.69 72 ALA B C 1
ATOM 2607 O O . ALA B 1 72 ? -1.214 -5.012 -9.562 1 96.69 72 ALA B O 1
ATOM 2608 N N . MET B 1 73 ? -0.64 -2.867 -9.852 1 96.56 73 MET B N 1
ATOM 2609 C CA . MET B 1 73 ? -0.061 -3.098 -11.172 1 96.56 73 MET B CA 1
ATOM 2610 C C . MET B 1 73 ? 1.082 -4.105 -11.094 1 96.56 73 MET B C 1
ATOM 2612 O O . MET B 1 73 ? 1.163 -5.02 -11.914 1 96.56 73 MET B O 1
ATOM 2616 N N . LEU B 1 74 ? 1.949 -3.928 -10.125 1 97.75 74 LEU B N 1
ATOM 2617 C CA . LEU B 1 74 ? 3.1 -4.812 -9.977 1 97.75 74 LEU B CA 1
ATOM 2618 C C . LEU B 1 74 ? 2.652 -6.238 -9.672 1 97.75 74 LEU B C 1
ATOM 2620 O O . LEU B 1 74 ? 3.176 -7.195 -10.242 1 97.75 74 LEU B O 1
ATOM 2624 N N . ASN B 1 75 ? 1.676 -6.367 -8.781 1 97.75 75 ASN B N 1
ATOM 2625 C CA . ASN B 1 75 ? 1.128 -7.691 -8.492 1 97.75 75 ASN B CA 1
ATOM 2626 C C . ASN B 1 75 ? 0.451 -8.297 -9.719 1 97.75 75 ASN B C 1
ATOM 2628 O O . ASN B 1 75 ? 0.583 -9.492 -9.977 1 97.75 75 ASN B O 1
ATOM 2632 N N . TYR B 1 76 ? -0.304 -7.453 -10.43 1 98.06 76 TYR B N 1
ATOM 2633 C CA . TYR B 1 76 ? -0.993 -7.887 -11.641 1 98.06 76 TYR B CA 1
ATOM 2634 C C . TYR B 1 76 ? -0.003 -8.414 -12.68 1 98.06 76 TYR B C 1
ATOM 2636 O O . TYR B 1 76 ? -0.202 -9.492 -13.242 1 98.06 76 TYR B O 1
ATOM 2644 N N . ILE B 1 77 ? 1.073 -7.699 -12.883 1 97.75 77 ILE B N 1
ATOM 2645 C CA . ILE B 1 77 ? 2.096 -8.062 -13.859 1 97.75 77 ILE B CA 1
ATOM 2646 C C . ILE B 1 77 ? 2.789 -9.352 -13.414 1 97.75 77 ILE B C 1
ATOM 2648 O O . ILE B 1 77 ? 3.004 -10.258 -14.227 1 97.75 77 ILE B O 1
ATOM 2652 N N . GLU B 1 78 ? 3.119 -9.43 -12.117 1 97.88 78 GLU B N 1
ATOM 2653 C CA . GLU B 1 78 ? 3.768 -10.633 -11.602 1 97.88 78 GLU B CA 1
ATOM 2654 C C . GLU B 1 78 ? 2.914 -11.867 -11.844 1 97.88 78 GLU B C 1
ATOM 2656 O O . GLU B 1 78 ? 3.439 -12.938 -12.172 1 97.88 78 GLU B O 1
ATOM 2661 N N . LYS B 1 79 ? 1.626 -11.727 -11.68 1 97 79 LYS B N 1
ATOM 2662 C CA . LYS B 1 79 ? 0.715 -12.859 -11.789 1 97 79 LYS B CA 1
ATOM 2663 C C . LYS B 1 79 ? 0.482 -13.234 -13.25 1 97 79 LYS B C 1
ATOM 2665 O O . LYS B 1 79 ? 0.47 -14.422 -13.594 1 97 79 LYS B O 1
ATOM 2670 N N . ASN B 1 80 ? 0.331 -12.297 -14.125 1 96.62 80 ASN B N 1
ATOM 2671 C CA . ASN B 1 80 ? -0.141 -12.555 -15.477 1 96.62 80 ASN B CA 1
ATOM 2672 C C . ASN B 1 80 ? 1.019 -12.656 -16.469 1 96.62 80 ASN B C 1
ATOM 2674 O O . ASN B 1 80 ? 0.845 -13.133 -17.594 1 96.62 80 ASN B O 1
ATOM 2678 N N . TYR B 1 81 ? 2.154 -12.148 -16.094 1 96.5 81 TYR B N 1
ATOM 2679 C CA . TYR B 1 81 ? 3.414 -12.312 -16.812 1 96.5 81 TYR B CA 1
ATOM 2680 C C . TYR B 1 81 ? 4.469 -12.945 -15.914 1 96.5 81 TYR B C 1
ATOM 2682 O O . TYR B 1 81 ? 5.453 -12.305 -15.547 1 96.5 81 TYR B O 1
ATOM 2690 N N . PRO B 1 82 ? 4.324 -14.227 -15.734 1 95 82 PRO B N 1
ATOM 2691 C CA . PRO B 1 82 ? 4.957 -14.875 -14.578 1 95 82 PRO B CA 1
ATOM 2692 C C . PRO B 1 82 ? 6.438 -15.164 -14.805 1 95 82 PRO B C 1
ATOM 2694 O O . PRO B 1 82 ? 7.172 -15.438 -13.852 1 95 82 PRO B O 1
ATOM 2697 N N . GLU B 1 83 ? 6.934 -15.07 -16.047 1 95.62 83 GLU B N 1
ATOM 2698 C CA . GLU B 1 83 ? 8.336 -15.398 -16.297 1 95.62 83 GLU B CA 1
ATOM 2699 C C . GLU B 1 83 ? 9.117 -14.156 -16.734 1 95.62 83 GLU B C 1
ATOM 2701 O O . GLU B 1 83 ? 8.672 -13.414 -17.609 1 95.62 83 GLU B O 1
ATOM 2706 N N . PRO B 1 84 ? 10.297 -13.953 -16.25 1 97.38 84 PRO B N 1
ATOM 2707 C CA . PRO B 1 84 ? 10.82 -14.617 -15.055 1 97.38 84 PRO B CA 1
ATOM 2708 C C . PRO B 1 84 ? 10.109 -14.18 -13.773 1 97.38 84 PRO B C 1
ATOM 2710 O O . PRO B 1 84 ? 9.594 -13.055 -13.703 1 97.38 84 PRO B O 1
ATOM 2713 N N . PRO B 1 85 ? 9.992 -15.031 -12.766 1 97.19 85 PRO B N 1
ATOM 2714 C CA . PRO B 1 85 ? 9.383 -14.602 -11.5 1 97.19 85 PRO B CA 1
ATOM 2715 C C . PRO B 1 85 ? 10.227 -13.586 -10.742 1 97.19 85 PRO B C 1
ATOM 2717 O O . PRO B 1 85 ? 11.445 -13.734 -10.656 1 97.19 85 PRO B O 1
ATOM 2720 N N . LEU B 1 86 ? 9.594 -12.57 -10.258 1 98.06 86 LEU B N 1
ATOM 2721 C CA . LEU B 1 86 ? 10.297 -11.586 -9.445 1 98.06 86 LEU B CA 1
ATOM 2722 C C . LEU B 1 86 ? 9.969 -11.773 -7.965 1 98.06 86 LEU B C 1
ATOM 2724 O O . LEU B 1 86 ? 10.531 -11.086 -7.109 1 98.06 86 LEU B O 1
ATOM 2728 N N . ILE B 1 87 ? 9.039 -12.578 -7.668 1 97.62 87 ILE B N 1
ATOM 2729 C CA . ILE B 1 87 ? 8.727 -13 -6.309 1 97.62 87 ILE B CA 1
ATOM 2730 C C . ILE B 1 87 ? 9.016 -14.492 -6.148 1 97.62 87 ILE B C 1
ATOM 2732 O O . ILE B 1 87 ? 8.578 -15.305 -6.957 1 97.62 87 ILE B O 1
ATOM 2736 N N . PRO B 1 88 ? 9.828 -14.797 -5.137 1 95.69 88 PRO B N 1
ATOM 2737 C CA . PRO B 1 88 ? 10.086 -16.219 -4.926 1 95.69 88 PRO B CA 1
ATOM 2738 C C . PRO B 1 88 ? 8.812 -17 -4.594 1 95.69 88 PRO B C 1
ATOM 2740 O O . PRO B 1 88 ? 7.863 -16.438 -4.043 1 95.69 88 PRO B O 1
ATOM 2743 N N . SER B 1 89 ? 8.797 -18.266 -4.934 1 94.69 89 SER B N 1
ATOM 2744 C CA . SER B 1 89 ? 7.648 -19.125 -4.676 1 94.69 89 SER B CA 1
ATOM 2745 C C . SER B 1 89 ? 7.59 -19.547 -3.207 1 94.69 89 SER B C 1
ATOM 2747 O O . SER B 1 89 ? 8.594 -19.984 -2.639 1 94.69 89 SER B O 1
ATOM 2749 N N . PRO B 1 90 ? 6.391 -19.469 -2.65 1 95.38 90 PRO B N 1
ATOM 2750 C CA . PRO B 1 90 ? 6.285 -19.938 -1.267 1 95.38 90 PRO B CA 1
ATOM 2751 C C . PRO B 1 90 ? 6.43 -21.453 -1.145 1 95.38 90 PRO B C 1
ATOM 2753 O O . PRO B 1 90 ? 6.73 -21.953 -0.061 1 95.38 90 PRO B O 1
ATOM 2756 N N . GLU B 1 91 ? 6.199 -22.172 -2.25 1 95.06 91 GLU B N 1
ATOM 2757 C CA . GLU B 1 91 ? 6.371 -23.625 -2.234 1 95.06 91 GLU B CA 1
ATOM 2758 C C . GLU B 1 91 ? 7.82 -24 -1.957 1 95.06 91 GLU B C 1
ATOM 2760 O O . GLU B 1 91 ? 8.094 -25.031 -1.345 1 95.06 91 GLU B O 1
ATOM 2765 N N . LYS B 1 92 ? 8.734 -23.219 -2.412 1 94.06 92 LYS B N 1
ATOM 2766 C CA . LYS B 1 92 ? 10.156 -23.469 -2.221 1 94.06 92 LYS B CA 1
ATOM 2767 C C . LYS B 1 92 ? 10.617 -23.031 -0.837 1 94.06 92 LYS B C 1
ATOM 2769 O O . LYS B 1 92 ? 11.359 -23.734 -0.161 1 94.06 92 LYS B O 1
ATOM 2774 N N . ASP B 1 93 ? 10.258 -21.922 -0.37 1 96.31 93 ASP B N 1
ATOM 2775 C CA . ASP B 1 93 ? 10.609 -21.312 0.913 1 96.31 93 ASP B CA 1
ATOM 2776 C C . ASP B 1 93 ? 9.57 -20.281 1.34 1 96.31 93 ASP B C 1
ATOM 2778 O O . ASP B 1 93 ? 9.648 -19.109 0.954 1 96.31 93 ASP B O 1
ATOM 2782 N N . ARG B 1 94 ? 8.672 -20.75 2.129 1 95.94 94 ARG B N 1
ATOM 2783 C CA . ARG B 1 94 ? 7.531 -19.938 2.531 1 95.94 94 ARG B CA 1
ATOM 2784 C C . ARG B 1 94 ? 7.977 -18.75 3.377 1 95.94 94 ARG B C 1
ATOM 2786 O O . ARG B 1 94 ? 7.434 -17.656 3.244 1 95.94 94 ARG B O 1
ATOM 2793 N N . ALA B 1 95 ? 8.922 -18.938 4.242 1 95.38 95 ALA B N 1
ATOM 2794 C CA . ALA B 1 95 ? 9.445 -17.859 5.082 1 95.38 95 ALA B CA 1
ATOM 2795 C C . ALA B 1 95 ? 10.094 -16.766 4.23 1 95.38 95 ALA B C 1
ATOM 2797 O O . ALA B 1 95 ? 9.883 -15.578 4.473 1 95.38 95 ALA B O 1
ATOM 2798 N N . PHE B 1 96 ? 10.891 -17.203 3.287 1 96.06 96 PHE B N 1
ATOM 2799 C CA . PHE B 1 96 ? 11.555 -16.266 2.398 1 96.06 96 PHE B CA 1
ATOM 2800 C C . PHE B 1 96 ? 10.539 -15.508 1.551 1 96.06 96 PHE B C 1
ATOM 2802 O O . PHE B 1 96 ? 10.688 -14.305 1.327 1 96.06 96 PHE B O 1
ATOM 2809 N N . TYR B 1 97 ? 9.5 -16.188 1.104 1 97 97 TYR B N 1
ATOM 2810 C CA . TYR B 1 97 ? 8.391 -15.547 0.395 1 97 97 TYR B CA 1
ATOM 2811 C C . TYR B 1 97 ? 7.777 -14.43 1.227 1 97 97 TYR B C 1
ATOM 2813 O O . TYR B 1 97 ? 7.598 -13.312 0.735 1 97 97 TYR B O 1
ATOM 2821 N N . GLY B 1 98 ? 7.516 -14.727 2.492 1 96.44 98 GLY B N 1
ATOM 2822 C CA . GLY B 1 98 ? 6.957 -13.734 3.393 1 96.44 98 GLY B CA 1
ATOM 2823 C C . GLY B 1 98 ? 7.859 -12.531 3.592 1 96.44 98 GLY B C 1
ATOM 2824 O O . GLY B 1 98 ? 7.391 -11.398 3.65 1 96.44 98 GLY B O 1
ATOM 2825 N N . LYS B 1 99 ? 9.109 -12.789 3.678 1 95 99 LYS B N 1
ATOM 2826 C CA . LYS B 1 99 ? 10.102 -11.734 3.844 1 95 99 LYS B CA 1
ATOM 2827 C C . LYS B 1 99 ? 10.117 -10.805 2.635 1 95 99 LYS B C 1
ATOM 2829 O O . LYS B 1 99 ? 10.07 -9.578 2.783 1 95 99 LYS B O 1
ATOM 2834 N N . ILE B 1 100 ? 10.109 -11.32 1.472 1 96.94 100 ILE B N 1
ATOM 2835 C CA . ILE B 1 100 ? 10.156 -10.555 0.23 1 96.94 100 ILE B CA 1
ATOM 2836 C C . ILE B 1 100 ? 8.875 -9.742 0.077 1 96.94 100 ILE B C 1
ATOM 2838 O O . ILE B 1 100 ? 8.914 -8.562 -0.285 1 96.94 100 ILE B O 1
ATOM 2842 N N . LEU B 1 101 ? 7.785 -10.383 0.405 1 97.19 101 LEU B N 1
ATOM 2843 C CA . LEU B 1 101 ? 6.516 -9.672 0.331 1 97.19 101 LEU B CA 1
ATOM 2844 C C . LEU B 1 101 ? 6.504 -8.477 1.284 1 97.19 101 LEU B C 1
ATOM 2846 O O . LEU B 1 101 ? 6.023 -7.398 0.931 1 97.19 101 LEU B O 1
ATOM 2850 N N . SER B 1 102 ? 7.02 -8.688 2.471 1 96.19 102 SER B N 1
ATOM 2851 C CA . SER B 1 102 ? 7.086 -7.613 3.459 1 96.19 102 SER B CA 1
ATOM 2852 C C . SER B 1 102 ? 7.922 -6.441 2.947 1 96.19 102 SER B C 1
ATOM 2854 O O . SER B 1 102 ? 7.492 -5.289 3.021 1 96.19 102 SER B O 1
ATOM 2856 N N . TRP B 1 103 ? 9.055 -6.766 2.414 1 96.19 103 TRP B N 1
ATOM 2857 C CA . TRP B 1 103 ? 9.961 -5.734 1.914 1 96.19 103 TRP B CA 1
ATOM 2858 C C . TRP B 1 103 ? 9.352 -5.02 0.708 1 96.19 103 TRP B C 1
ATOM 2860 O O . TRP B 1 103 ? 9.469 -3.799 0.578 1 96.19 103 TRP B O 1
ATOM 2870 N N . PHE B 1 104 ? 8.711 -5.785 -0.129 1 97.69 104 PHE B N 1
ATOM 2871 C CA . PHE B 1 104 ? 8.031 -5.262 -1.308 1 97.69 104 PHE B CA 1
ATOM 2872 C C . PHE B 1 104 ? 6.988 -4.227 -0.915 1 97.69 104 PHE B C 1
ATOM 2874 O O . PHE B 1 104 ? 6.992 -3.105 -1.427 1 97.69 104 PHE B O 1
ATOM 2881 N N . HIS B 1 105 ? 6.188 -4.551 -0.014 1 96.06 105 HIS B N 1
ATOM 2882 C CA . HIS B 1 105 ? 5.102 -3.664 0.387 1 96.06 105 HIS B CA 1
ATOM 2883 C C . HIS B 1 105 ? 5.617 -2.51 1.237 1 96.06 105 HIS B C 1
ATOM 2885 O O . HIS B 1 105 ? 5.059 -1.41 1.203 1 96.06 105 HIS B O 1
ATOM 2891 N N . GLU B 1 106 ? 6.676 -2.723 1.978 1 93.81 106 GLU B N 1
ATOM 2892 C CA . GLU B 1 106 ? 7.32 -1.629 2.697 1 93.81 106 GLU B CA 1
ATOM 2893 C C . GLU B 1 106 ? 7.918 -0.608 1.732 1 93.81 106 GLU B C 1
ATOM 2895 O O . GLU B 1 106 ? 7.785 0.6 1.938 1 93.81 106 GLU B O 1
ATOM 2900 N N . ALA B 1 107 ? 8.57 -1.104 0.682 1 95.25 107 ALA B N 1
ATOM 2901 C CA . ALA B 1 107 ? 9.18 -0.24 -0.326 1 95.25 107 ALA B CA 1
ATOM 2902 C C . ALA B 1 107 ? 8.133 0.651 -0.989 1 95.25 107 ALA B C 1
ATOM 2904 O O . ALA B 1 107 ? 8.406 1.806 -1.32 1 95.25 107 ALA B O 1
ATOM 2905 N N . ASN B 1 108 ? 6.918 0.125 -1.107 1 93.69 108 ASN B N 1
ATOM 2906 C CA . ASN B 1 108 ? 5.844 0.836 -1.793 1 93.69 108 ASN B CA 1
ATOM 2907 C C . ASN B 1 108 ? 4.934 1.562 -0.806 1 93.69 108 ASN B C 1
ATOM 2909 O O . ASN B 1 108 ? 4.031 2.295 -1.213 1 93.69 108 ASN B O 1
ATOM 2913 N N . GLY B 1 109 ? 5.16 1.303 0.396 1 89.12 109 GLY B N 1
ATOM 2914 C CA . GLY B 1 109 ? 4.328 1.885 1.434 1 89.12 109 GLY B CA 1
ATOM 2915 C C . GLY B 1 109 ? 5.051 2.924 2.27 1 89.12 109 GLY B C 1
ATOM 2916 O O . GLY B 1 109 ? 5.199 4.074 1.848 1 89.12 109 GLY B O 1
ATOM 2917 N N . ALA B 1 110 ? 5.5 2.494 3.439 1 83.06 110 ALA B N 1
ATOM 2918 C CA . ALA B 1 110 ? 6.082 3.408 4.418 1 83.06 110 ALA B CA 1
ATOM 2919 C C . ALA B 1 110 ? 7.285 4.145 3.838 1 83.06 110 ALA B C 1
ATOM 2921 O O . ALA B 1 110 ? 7.426 5.355 4.012 1 83.06 110 ALA B O 1
ATOM 2922 N N . PHE B 1 111 ? 8.109 3.465 3.16 1 89.38 111 PHE B N 1
ATOM 2923 C CA . PHE B 1 111 ? 9.305 4.074 2.584 1 89.38 111 PHE B CA 1
ATOM 2924 C C . PHE B 1 111 ? 8.93 5.078 1.503 1 89.38 111 PHE B C 1
ATOM 2926 O O . PHE B 1 111 ? 9.398 6.219 1.521 1 89.38 111 PHE B O 1
ATOM 2933 N N . ALA B 1 112 ? 8.125 4.68 0.584 1 88.56 112 ALA B N 1
ATOM 2934 C CA . ALA B 1 112 ? 7.695 5.551 -0.504 1 88.56 112 ALA B CA 1
ATOM 2935 C C . ALA B 1 112 ? 7.02 6.809 0.036 1 88.56 112 ALA B C 1
ATOM 2937 O O . ALA B 1 112 ? 7.254 7.91 -0.462 1 88.56 112 ALA B O 1
ATOM 2938 N N . GLN B 1 113 ? 6.23 6.59 1.021 1 86.12 113 GLN B N 1
ATOM 2939 C CA . GLN B 1 113 ? 5.531 7.727 1.613 1 86.12 113 GLN B CA 1
ATOM 2940 C C . GLN B 1 113 ? 6.516 8.711 2.232 1 86.12 113 GLN B C 1
ATOM 2942 O O . GLN B 1 113 ? 6.344 9.93 2.105 1 86.12 113 GLN B O 1
ATOM 2947 N N . THR B 1 114 ? 7.469 8.211 2.918 1 87.62 114 THR B N 1
ATOM 2948 C CA . THR B 1 114 ? 8.492 9.07 3.51 1 87.62 114 THR B CA 1
ATOM 2949 C C . THR B 1 114 ? 9.203 9.883 2.436 1 87.62 114 THR B C 1
ATOM 2951 O O . THR B 1 114 ? 9.406 11.094 2.594 1 87.62 114 THR B O 1
ATOM 2954 N N . CYS B 1 115 ? 9.531 9.273 1.391 1 87.75 115 CYS B N 1
ATOM 2955 C CA . CYS B 1 115 ? 10.188 9.953 0.285 1 87.75 115 CYS B CA 1
ATOM 2956 C C . CYS B 1 115 ? 9.281 11.008 -0.332 1 87.75 115 CYS B C 1
ATOM 2958 O O . CYS B 1 115 ? 9.711 12.133 -0.6 1 87.75 115 CYS B O 1
ATOM 2960 N N . LYS B 1 116 ? 8.078 10.656 -0.495 1 84.25 116 LYS B N 1
ATOM 2961 C CA . LYS B 1 116 ? 7.109 11.578 -1.068 1 84.25 116 LYS B CA 1
ATOM 2962 C C . LYS B 1 116 ? 6.918 12.805 -0.173 1 84.25 116 LYS B C 1
ATOM 2964 O O . LYS B 1 116 ? 6.828 13.93 -0.663 1 84.25 116 LYS B O 1
ATOM 2969 N N . ASP B 1 117 ? 6.805 12.523 1.101 1 83.62 117 ASP B N 1
ATOM 2970 C CA . ASP B 1 117 ? 6.652 13.617 2.055 1 83.62 117 ASP B CA 1
ATOM 2971 C C . ASP B 1 117 ? 7.848 14.562 2 1 83.62 117 ASP B C 1
ATOM 2973 O O . ASP B 1 117 ? 7.68 15.781 2.037 1 83.62 117 ASP B O 1
ATOM 2977 N N . MET B 1 118 ? 8.938 14.016 1.917 1 84.12 118 MET B N 1
ATOM 2978 C CA . MET B 1 118 ? 10.148 14.828 1.808 1 84.12 118 MET B CA 1
ATOM 2979 C C . MET B 1 118 ? 10.125 15.664 0.534 1 84.12 118 MET B C 1
ATOM 2981 O O . MET B 1 118 ? 10.336 16.875 0.583 1 84.12 118 MET B O 1
ATOM 2985 N N . ILE B 1 119 ? 9.867 15.062 -0.541 1 79.69 119 ILE B N 1
ATOM 2986 C CA . ILE B 1 119 ? 9.875 15.727 -1.842 1 79.69 119 ILE B CA 1
ATOM 2987 C C . ILE B 1 119 ? 8.82 16.828 -1.865 1 79.69 119 ILE B C 1
ATOM 2989 O O . ILE B 1 119 ? 9.102 17.953 -2.307 1 79.69 119 ILE B O 1
ATOM 2993 N N . ASN B 1 120 ? 7.691 16.531 -1.348 1 76.62 120 ASN B N 1
ATOM 2994 C CA . ASN B 1 120 ? 6.613 17.516 -1.312 1 76.62 120 ASN B CA 1
ATOM 2995 C C . ASN B 1 120 ? 6.969 18.719 -0.432 1 76.62 120 ASN B C 1
ATOM 2997 O O . ASN B 1 120 ? 6.605 19.844 -0.742 1 76.62 120 ASN B O 1
ATOM 3001 N N . THR B 1 121 ? 7.574 18.406 0.66 1 77.06 121 THR B N 1
ATOM 3002 C CA . THR B 1 121 ? 8.008 19.469 1.554 1 77.06 121 THR B CA 1
ATOM 3003 C C . THR B 1 121 ? 8.906 20.453 0.821 1 77.06 121 THR B C 1
ATOM 3005 O O . THR B 1 121 ? 8.727 21.672 0.93 1 77.06 121 THR B O 1
ATOM 3008 N N . PHE B 1 122 ? 9.703 20.016 0.071 1 75.06 122 PHE B N 1
ATOM 3009 C CA . PHE B 1 122 ? 10.664 20.875 -0.607 1 75.06 122 PHE B CA 1
ATOM 3010 C C . PHE B 1 122 ? 10.023 21.547 -1.818 1 75.06 122 PHE B C 1
ATOM 3012 O O . PHE B 1 122 ? 10.352 22.688 -2.152 1 75.06 122 PHE B O 1
ATOM 3019 N N . ILE B 1 123 ? 9.125 20.906 -2.453 1 71.19 123 ILE B N 1
ATOM 3020 C CA . ILE B 1 123 ? 8.391 21.5 -3.559 1 71.19 123 ILE B CA 1
ATOM 3021 C C . ILE B 1 123 ? 7.547 22.672 -3.045 1 71.19 123 ILE B C 1
ATOM 3023 O O . ILE B 1 123 ? 7.496 23.734 -3.67 1 71.19 123 ILE B O 1
ATOM 3027 N N . GLU B 1 124 ? 6.914 22.406 -1.981 1 70.5 124 GLU B N 1
ATOM 3028 C CA . GLU B 1 124 ? 6.082 23.438 -1.386 1 70.5 124 GLU B CA 1
ATOM 3029 C C . GLU B 1 124 ? 6.918 24.641 -0.964 1 70.5 124 GLU B C 1
ATOM 3031 O O . GLU B 1 124 ? 6.473 25.797 -1.068 1 70.5 124 GLU B O 1
ATOM 3036 N N . LEU B 1 125 ? 8.016 24.406 -0.513 1 68.5 125 LEU B N 1
ATOM 3037 C CA . LEU B 1 125 ? 8.914 25.5 -0.127 1 68.5 125 LEU B CA 1
ATOM 3038 C C . LEU B 1 125 ? 9.344 26.297 -1.345 1 68.5 125 LEU B C 1
ATOM 3040 O O . LEU B 1 125 ? 9.484 27.531 -1.266 1 68.5 125 LEU B O 1
ATOM 3044 N N . GLU B 1 126 ? 9.555 25.656 -2.322 1 64.56 126 GLU B N 1
ATOM 3045 C CA . GLU B 1 126 ? 9.938 26.344 -3.557 1 64.56 126 GLU B CA 1
ATOM 3046 C C . GLU B 1 126 ? 8.797 27.188 -4.102 1 64.56 126 GLU B C 1
ATOM 3048 O O . GLU B 1 126 ? 9.008 28.328 -4.535 1 64.56 126 GLU B O 1
ATOM 3053 N N . GLU B 1 127 ? 7.703 26.531 -4.191 1 60.53 127 GLU B N 1
ATOM 3054 C CA . GLU B 1 127 ? 6.547 27.203 -4.777 1 60.53 127 GLU B CA 1
ATOM 3055 C C . GLU B 1 127 ? 6.098 28.391 -3.924 1 60.53 127 GLU B C 1
ATOM 3057 O O . GLU B 1 127 ? 5.633 29.391 -4.453 1 60.53 127 GLU B O 1
ATOM 3062 N N . LYS B 1 128 ? 6.012 28.156 -2.596 1 56.94 128 LYS B N 1
ATOM 3063 C CA . LYS B 1 128 ? 5.547 29.234 -1.738 1 56.94 128 LYS B CA 1
ATOM 3064 C C . LYS B 1 128 ? 6.641 30.281 -1.535 1 56.94 128 LYS B C 1
ATOM 3066 O O . LYS B 1 128 ? 6.43 31.281 -0.852 1 56.94 128 LYS B O 1
ATOM 3071 N N . ASN B 1 129 ? 7.535 30.328 -2.439 1 48.97 129 ASN B N 1
ATOM 3072 C CA . ASN B 1 129 ? 8.625 31.281 -2.262 1 48.97 129 ASN B CA 1
ATOM 3073 C C . ASN B 1 129 ? 9.039 31.406 -0.796 1 48.97 129 ASN B C 1
ATOM 3075 O O . ASN B 1 129 ? 9.281 32.5 -0.302 1 48.97 129 ASN B O 1
ATOM 3079 N N . ILE B 1 130 ? 8.539 30.578 -0.027 1 46.44 130 ILE B N 1
ATOM 3080 C CA . ILE B 1 130 ? 8.844 30.656 1.398 1 46.44 130 ILE B CA 1
ATOM 3081 C C . ILE B 1 130 ? 10.352 30.781 1.601 1 46.44 130 ILE B C 1
ATOM 3083 O O . ILE B 1 130 ? 11.055 29.781 1.728 1 46.44 130 ILE B O 1
ATOM 3087 N N . THR B 1 131 ? 11 31.391 0.799 1 40.22 131 THR B N 1
ATOM 3088 C CA . THR B 1 131 ? 12.242 31.938 1.323 1 40.22 131 THR B CA 1
ATOM 3089 C C . THR B 1 131 ? 12.047 32.438 2.752 1 40.22 131 THR B C 1
ATOM 3091 O O . THR B 1 131 ? 13.016 32.812 3.422 1 40.22 131 THR B O 1
ATOM 3094 N N . SER B 1 132 ? 10.953 33.281 3.021 1 37.31 132 SER B N 1
ATOM 3095 C CA . SER B 1 132 ? 10.852 33.875 4.344 1 37.31 132 SER B CA 1
ATOM 3096 C C . SER B 1 132 ? 10.656 32.812 5.422 1 37.31 132 SER B C 1
ATOM 3098 O O . SER B 1 132 ? 9.891 31.875 5.238 1 37.31 132 SER B O 1
ATOM 3100 N N . HIS B 1 133 ? 11.5 32.625 6.348 1 39.84 133 HIS B N 1
ATOM 3101 C CA . HIS B 1 133 ? 11.727 31.875 7.566 1 39.84 133 HIS B CA 1
ATOM 3102 C C . HIS B 1 133 ? 10.414 31.578 8.281 1 39.84 133 HIS B C 1
ATOM 3104 O O . HIS B 1 133 ? 10.398 30.859 9.281 1 39.84 133 HIS B O 1
ATOM 3110 N N . LYS B 1 134 ? 9.352 32.312 8.008 1 42.62 134 LYS B N 1
ATOM 3111 C CA . LYS B 1 134 ? 8.305 32.5 9 1 42.62 134 LYS B CA 1
ATOM 3112 C C . LYS B 1 134 ? 7.293 31.359 8.977 1 42.62 134 LYS B C 1
ATOM 3114 O O . LYS B 1 134 ? 6.531 31.188 9.93 1 42.62 134 LYS B O 1
ATOM 3119 N N . LYS B 1 135 ? 7.062 30.688 7.891 1 44.75 135 LYS B N 1
ATOM 3120 C CA . LYS B 1 135 ? 5.883 29.828 7.918 1 44.75 135 LYS B CA 1
ATOM 3121 C C . LYS B 1 135 ? 6.277 28.359 7.969 1 44.75 135 LYS B C 1
ATOM 3123 O O . LYS B 1 135 ? 5.559 27.5 7.453 1 44.75 135 LYS B O 1
ATOM 3128 N N . LEU B 1 136 ? 7.492 27.969 8.156 1 51.12 136 LEU B N 1
ATOM 3129 C CA . LEU B 1 136 ? 7.824 26.578 8.43 1 51.12 136 LEU B CA 1
ATOM 3130 C C . LEU B 1 136 ? 7.086 26.078 9.664 1 51.12 136 LEU B C 1
ATOM 3132 O O . LEU B 1 136 ? 6.828 26.844 10.594 1 51.12 136 LEU B O 1
ATOM 3136 N N . PRO B 1 137 ? 6.355 24.875 9.586 1 50.5 137 PRO B N 1
ATOM 3137 C CA . PRO B 1 137 ? 5.785 24.406 10.852 1 50.5 137 PRO B CA 1
ATOM 3138 C C . PRO B 1 137 ? 6.684 24.703 12.047 1 50.5 137 PRO B C 1
ATOM 3140 O O . PRO B 1 137 ? 7.906 24.797 11.898 1 50.5 137 PRO B O 1
ATOM 3143 N N . LYS B 1 138 ? 6.117 25.266 13.023 1 49.16 138 LYS B N 1
ATOM 3144 C CA . LYS B 1 138 ? 6.84 25.672 14.227 1 49.16 138 LYS B CA 1
ATOM 3145 C C . LYS B 1 138 ? 8.078 24.797 14.445 1 49.16 138 LYS B C 1
ATOM 3147 O O . LYS B 1 138 ? 9.109 25.297 14.914 1 49.16 138 LYS B O 1
ATOM 3152 N N . GLU B 1 139 ? 7.984 23.547 14.047 1 49.53 139 GLU B N 1
ATOM 3153 C CA . GLU B 1 139 ? 9.141 22.688 14.273 1 49.53 139 GLU B CA 1
ATOM 3154 C C . GLU B 1 139 ? 10.195 22.875 13.18 1 49.53 139 GLU B C 1
ATOM 3156 O O . GLU B 1 139 ? 11.312 22.375 13.297 1 49.53 139 GLU B O 1
ATOM 3161 N N . MET B 1 140 ? 9.672 23.438 12.07 1 55.19 140 MET B N 1
ATOM 3162 C CA . MET B 1 140 ? 10.609 23.625 10.969 1 55.19 140 MET B CA 1
ATOM 3163 C C . MET B 1 140 ? 11.078 25.078 10.898 1 55.19 140 MET B C 1
ATOM 3165 O O . MET B 1 140 ? 10.812 25.766 9.914 1 55.19 140 MET B O 1
ATOM 3169 N N . LYS B 1 141 ? 11.602 25.656 11.953 1 57.62 141 LYS B N 1
ATOM 3170 C CA . LYS B 1 141 ? 11.969 27.031 12.289 1 57.62 141 LYS B CA 1
ATOM 3171 C C . LYS B 1 141 ? 12.742 27.688 11.156 1 57.62 141 LYS B C 1
ATOM 3173 O O . LYS B 1 141 ? 12.523 28.859 10.852 1 57.62 141 LYS B O 1
ATOM 3178 N N . ASP B 1 142 ? 13.703 26.938 10.609 1 70.69 142 ASP B N 1
ATOM 3179 C CA . ASP B 1 142 ? 14.523 27.453 9.523 1 70.69 142 ASP B CA 1
ATOM 3180 C C . ASP B 1 142 ? 14.898 26.344 8.539 1 70.69 142 ASP B C 1
ATOM 3182 O O . ASP B 1 142 ? 14.719 25.156 8.836 1 70.69 142 ASP B O 1
ATOM 3186 N N . TYR B 1 143 ? 15.234 26.641 7.305 1 72.94 143 TYR B N 1
ATOM 3187 C CA . TYR B 1 143 ? 15.578 25.766 6.195 1 72.94 143 TYR B CA 1
ATOM 3188 C C . TYR B 1 143 ? 16.625 24.734 6.613 1 72.94 143 TYR B C 1
ATOM 3190 O O . TYR B 1 143 ? 16.547 23.562 6.266 1 72.94 143 TYR B O 1
ATOM 3198 N N . LYS B 1 144 ? 17.547 25.25 7.375 1 77.12 144 LYS B N 1
ATOM 3199 C CA . LYS B 1 144 ? 18.625 24.375 7.816 1 77.12 144 LYS B CA 1
ATOM 3200 C C . LYS B 1 144 ? 18.094 23.25 8.711 1 77.12 144 LYS B C 1
ATOM 3202 O O . LYS B 1 144 ? 18.5 22.094 8.562 1 77.12 144 LYS B O 1
ATOM 3207 N N . THR B 1 145 ? 17.219 23.594 9.516 1 80.88 145 THR B N 1
ATOM 3208 C CA . THR B 1 145 ? 16.656 22.625 10.422 1 80.88 145 THR B CA 1
ATOM 3209 C C . THR B 1 145 ? 15.773 21.625 9.664 1 80.88 145 THR B C 1
ATOM 3211 O O . THR B 1 145 ? 15.758 20.438 9.984 1 80.88 145 THR B O 1
ATOM 3214 N N . LEU B 1 146 ? 15.141 22.094 8.664 1 80.56 146 LEU B N 1
ATOM 3215 C CA . LEU B 1 146 ? 14.281 21.25 7.848 1 80.56 146 LEU B CA 1
ATOM 3216 C C . LEU B 1 146 ? 15.102 20.234 7.051 1 80.56 146 LEU B C 1
ATOM 3218 O O . LEU B 1 146 ? 14.758 19.062 7.004 1 80.56 146 LEU B O 1
ATOM 3222 N N . VAL B 1 147 ? 16.109 20.703 6.504 1 81.06 147 VAL B N 1
ATOM 3223 C CA . VAL B 1 147 ? 17 19.844 5.73 1 81.06 147 VAL B CA 1
ATOM 3224 C C . VAL B 1 147 ? 17.594 18.781 6.637 1 81.06 147 VAL B C 1
ATOM 3226 O O . VAL B 1 147 ? 17.656 17.609 6.273 1 81.06 147 VAL B O 1
ATOM 3229 N N . GLN B 1 148 ? 18.016 19.219 7.809 1 84.31 148 GLN B N 1
ATOM 3230 C CA . GLN B 1 148 ? 18.609 18.281 8.758 1 84.31 148 GLN B CA 1
ATOM 3231 C C . GLN B 1 148 ? 17.609 17.234 9.211 1 84.31 148 GLN B C 1
ATOM 3233 O O . GLN B 1 148 ? 17.969 16.062 9.367 1 84.31 148 GLN B O 1
ATOM 3238 N N . TYR B 1 149 ? 16.438 17.656 9.336 1 85.56 149 TYR B N 1
ATOM 3239 C CA . TYR B 1 149 ? 15.375 16.734 9.727 1 85.56 149 TYR B CA 1
ATOM 3240 C C . TYR B 1 149 ? 15.188 15.648 8.68 1 85.56 149 TYR B C 1
ATOM 3242 O O . TYR B 1 149 ? 15.188 14.461 9.008 1 85.56 149 TYR B O 1
ATOM 3250 N N . TRP B 1 150 ? 15.023 16.047 7.48 1 87 150 TRP B N 1
ATOM 3251 C CA . TRP B 1 150 ? 14.75 15.086 6.414 1 87 150 TRP B CA 1
ATOM 3252 C C . TRP B 1 150 ? 15.977 14.219 6.137 1 87 150 TRP B C 1
ATOM 3254 O O . TRP B 1 150 ? 15.852 13.031 5.84 1 87 150 TRP B O 1
ATOM 3264 N N . LYS B 1 151 ? 17.141 14.836 6.234 1 86.38 151 LYS B N 1
ATOM 3265 C CA . LYS B 1 151 ? 18.359 14.07 6.066 1 86.38 151 LYS B CA 1
ATOM 3266 C C . LYS B 1 151 ? 18.453 12.945 7.09 1 86.38 151 LYS B C 1
ATOM 3268 O O . LYS B 1 151 ? 18.719 11.797 6.73 1 86.38 151 LYS B O 1
ATOM 3273 N N . GLN B 1 152 ? 18.234 13.281 8.258 1 88.81 152 GLN B N 1
ATOM 3274 C CA . GLN B 1 152 ? 18.297 12.289 9.328 1 88.81 152 GLN B CA 1
ATOM 3275 C C . GLN B 1 152 ? 17.234 11.211 9.156 1 88.81 152 GLN B C 1
ATOM 3277 O O . GLN B 1 152 ? 17.516 10.023 9.336 1 88.81 152 GLN B O 1
ATOM 3282 N N . LYS B 1 153 ? 16.109 11.648 8.812 1 89.94 153 LYS B N 1
ATOM 3283 C CA . LYS B 1 153 ? 14.992 10.719 8.625 1 89.94 153 LYS B CA 1
ATOM 3284 C C . LYS B 1 153 ? 15.281 9.742 7.488 1 89.94 153 LYS B C 1
ATOM 3286 O O . LYS B 1 153 ? 15.109 8.531 7.645 1 89.94 153 LYS B O 1
ATOM 3291 N N . ILE B 1 154 ? 15.758 10.227 6.414 1 91.19 154 ILE B N 1
ATOM 3292 C CA . ILE B 1 154 ? 16.016 9.406 5.242 1 91.19 154 ILE B CA 1
ATOM 3293 C C . ILE B 1 154 ? 17.219 8.492 5.508 1 91.19 154 ILE B C 1
ATOM 3295 O O . ILE B 1 154 ? 17.188 7.305 5.176 1 91.19 154 ILE B O 1
ATOM 3299 N N . GLU B 1 155 ? 18.203 9.039 6.109 1 90.56 155 GLU B N 1
ATOM 3300 C CA . GLU B 1 155 ? 19.375 8.234 6.426 1 90.56 155 GLU B CA 1
ATOM 3301 C C . GLU B 1 155 ? 19.016 7.062 7.34 1 90.56 155 GLU B C 1
ATOM 3303 O O . GLU B 1 155 ? 19.484 5.941 7.133 1 90.56 155 GLU B O 1
ATOM 3308 N N . SER B 1 156 ? 18.203 7.387 8.312 1 89.62 156 SER B N 1
ATOM 3309 C CA . SER B 1 156 ? 17.766 6.332 9.219 1 89.62 156 SER B CA 1
ATOM 3310 C C . SER B 1 156 ? 17 5.238 8.477 1 89.62 156 SER B C 1
ATOM 3312 O O . SER B 1 156 ? 17.172 4.055 8.758 1 89.62 156 SER B O 1
ATOM 3314 N N . GLU B 1 157 ? 16.219 5.613 7.543 1 90.62 157 GLU B N 1
ATOM 3315 C CA . GLU B 1 157 ? 15.469 4.664 6.727 1 90.62 157 GLU B CA 1
ATOM 3316 C C . GLU B 1 157 ? 16.406 3.824 5.863 1 90.62 157 GLU B C 1
ATOM 3318 O O . GLU B 1 157 ? 16.203 2.613 5.723 1 90.62 157 GLU B O 1
ATOM 3323 N N . MET B 1 158 ? 17.391 4.43 5.34 1 94.19 158 MET B N 1
ATOM 3324 C CA . MET B 1 158 ? 18.266 3.738 4.395 1 94.19 158 MET B CA 1
ATOM 3325 C C . MET B 1 158 ? 19.172 2.746 5.117 1 94.19 158 MET B C 1
ATOM 3327 O O . MET B 1 158 ? 19.547 1.719 4.551 1 94.19 158 MET B O 1
ATOM 3331 N N . VAL B 1 159 ? 19.453 3.045 6.344 1 93.06 159 VAL B N 1
ATOM 3332 C CA . VAL B 1 159 ? 20.266 2.123 7.133 1 93.06 159 VAL B CA 1
ATOM 3333 C C . VAL B 1 159 ? 19.531 0.798 7.305 1 93.06 159 VAL B C 1
ATOM 3335 O O . VAL B 1 159 ? 20.141 -0.269 7.293 1 93.06 159 VAL B O 1
ATOM 3338 N N . ILE B 1 160 ? 18.234 0.839 7.422 1 90.56 160 ILE B N 1
ATOM 3339 C CA . ILE B 1 160 ? 17.406 -0.364 7.531 1 90.56 160 ILE B CA 1
ATOM 3340 C C . ILE B 1 160 ? 17.562 -1.209 6.266 1 90.56 160 ILE B C 1
ATOM 3342 O O . ILE B 1 160 ? 17.812 -2.416 6.348 1 90.56 160 ILE B O 1
ATOM 3346 N N . TRP B 1 161 ? 17.469 -0.607 5.129 1 94.5 161 TRP B N 1
ATOM 3347 C CA . TRP B 1 161 ? 17.594 -1.312 3.857 1 94.5 161 TRP B CA 1
ATOM 3348 C C . TRP B 1 161 ? 19.016 -1.815 3.648 1 94.5 161 TRP B C 1
ATOM 3350 O O . TRP B 1 161 ? 19.234 -2.914 3.125 1 94.5 161 TRP B O 1
ATOM 3360 N N . GLU B 1 162 ? 20.016 -1.001 4.062 1 95.81 162 GLU B N 1
ATOM 3361 C CA . GLU B 1 162 ? 21.406 -1.405 4.012 1 95.81 162 GLU B CA 1
ATOM 3362 C C . GLU B 1 162 ? 21.641 -2.729 4.738 1 95.81 162 GLU B C 1
ATOM 3364 O O . GLU B 1 162 ? 22.328 -3.611 4.234 1 95.81 162 GLU B O 1
ATOM 3369 N N . ASN B 1 163 ? 20.984 -2.848 5.824 1 92.19 163 ASN B N 1
ATOM 3370 C CA . ASN B 1 163 ? 21.188 -4.016 6.68 1 92.19 163 ASN B CA 1
ATOM 3371 C C . ASN B 1 163 ? 20.469 -5.242 6.125 1 92.19 163 ASN B C 1
ATOM 3373 O O . ASN B 1 163 ? 20.797 -6.375 6.484 1 92.19 163 ASN B O 1
ATOM 3377 N N . ARG B 1 164 ? 19.516 -5.09 5.273 1 92.12 164 ARG B N 1
ATOM 3378 C CA . ARG B 1 164 ? 18.75 -6.195 4.707 1 92.12 164 ARG B CA 1
ATOM 3379 C C . ARG B 1 164 ? 19.516 -6.863 3.566 1 92.12 164 ARG B C 1
ATOM 3381 O O . ARG B 1 164 ? 19.234 -8.016 3.217 1 92.12 164 ARG B O 1
ATOM 3388 N N . LEU B 1 165 ? 20.375 -6.074 2.961 1 93.19 165 LEU B N 1
ATOM 3389 C CA . LEU B 1 165 ? 21.188 -6.645 1.892 1 93.19 165 LEU B CA 1
ATOM 3390 C C . LEU B 1 165 ? 22.25 -7.578 2.457 1 93.19 165 LEU B C 1
ATOM 3392 O O . LEU B 1 165 ? 23 -7.195 3.363 1 93.19 165 LEU B O 1
ATOM 3396 N N . GLY B 1 166 ? 22.188 -8.906 2.049 1 82 166 GLY B N 1
ATOM 3397 C CA . GLY B 1 166 ? 23.125 -9.906 2.529 1 82 166 GLY B CA 1
ATOM 3398 C C . GLY B 1 166 ? 24.562 -9.578 2.178 1 82 166 GLY B C 1
ATOM 3399 O O . GLY B 1 166 ? 25.453 -9.648 3.033 1 82 166 GLY B O 1
ATOM 3400 N N . ASN B 1 167 ? 24.844 -9.477 0.958 1 81.62 167 ASN B N 1
ATOM 3401 C CA . ASN B 1 167 ? 26.172 -9.102 0.507 1 81.62 167 ASN B CA 1
ATOM 3402 C C . ASN B 1 167 ? 26.109 -8.133 -0.668 1 81.62 167 ASN B C 1
ATOM 3404 O O . ASN B 1 167 ? 25.031 -7.797 -1.151 1 81.62 167 ASN B O 1
ATOM 3408 N N . GLU B 1 168 ? 27.297 -7.723 -0.982 1 77.88 168 GLU B N 1
ATOM 3409 C CA . GLU B 1 168 ? 27.422 -6.68 -1.996 1 77.88 168 GLU B CA 1
ATOM 3410 C C . GLU B 1 168 ? 27.203 -7.242 -3.396 1 77.88 168 GLU B C 1
ATOM 3412 O O . GLU B 1 168 ? 27.109 -6.492 -4.367 1 77.88 168 GLU B O 1
ATOM 3417 N N . MET B 1 169 ? 26.922 -8.438 -3.408 1 83.12 169 MET B N 1
ATOM 3418 C CA . MET B 1 169 ? 26.922 -9.039 -4.738 1 83.12 169 MET B CA 1
ATOM 3419 C C . MET B 1 169 ? 25.531 -9.562 -5.105 1 83.12 169 MET B C 1
ATOM 3421 O O . MET B 1 169 ? 25.344 -10.133 -6.18 1 83.12 169 MET B O 1
ATOM 3425 N N . THR B 1 170 ? 24.594 -9.336 -4.266 1 90.94 170 THR B N 1
ATOM 3426 C CA . THR B 1 170 ? 23.281 -9.891 -4.559 1 90.94 170 THR B CA 1
ATOM 3427 C C . THR B 1 170 ? 22.203 -8.812 -4.473 1 90.94 170 THR B C 1
ATOM 3429 O O . THR B 1 170 ? 22.438 -7.727 -3.945 1 90.94 170 THR B O 1
ATOM 3432 N N . TYR B 1 171 ? 21.141 -9.102 -5.113 1 96.75 171 TYR B N 1
ATOM 3433 C CA . TYR B 1 171 ? 19.938 -8.281 -4.965 1 96.75 171 TYR B CA 1
ATOM 3434 C C . TYR B 1 171 ? 19.156 -8.688 -3.717 1 96.75 171 TYR B C 1
ATOM 3436 O O . TYR B 1 171 ? 19.641 -9.477 -2.904 1 96.75 171 TYR B O 1
ATOM 3444 N N . PHE B 1 172 ? 18.078 -8.055 -3.455 1 96.88 172 PHE B N 1
ATOM 3445 C CA . PHE B 1 172 ? 17.391 -8.203 -2.178 1 96.88 172 PHE B CA 1
ATOM 3446 C C . PHE B 1 172 ? 16.859 -9.617 -2.012 1 96.88 172 PHE B C 1
ATOM 3448 O O . PHE B 1 172 ? 16.562 -10.047 -0.894 1 96.88 172 PHE B O 1
ATOM 3455 N N . ASN B 1 173 ? 16.719 -10.406 -3.08 1 94.5 173 ASN B N 1
ATOM 3456 C CA . ASN B 1 173 ? 16.297 -11.797 -2.971 1 94.5 173 ASN B CA 1
ATOM 3457 C C . ASN B 1 173 ? 17.5 -12.742 -2.9 1 94.5 173 ASN B C 1
ATOM 3459 O O . ASN B 1 173 ? 17.375 -13.93 -3.174 1 94.5 173 ASN B O 1
ATOM 3463 N N . ASP B 1 174 ? 18.656 -12.242 -2.691 1 93.06 174 ASP B N 1
ATOM 3464 C CA . ASP B 1 174 ? 19.891 -13 -2.52 1 93.06 174 ASP B CA 1
ATOM 3465 C C . ASP B 1 174 ? 20.266 -13.742 -3.801 1 93.06 174 ASP B C 1
ATOM 3467 O O . ASP B 1 174 ? 20.781 -14.859 -3.748 1 93.06 174 ASP B O 1
ATOM 3471 N N . SER B 1 175 ? 19.844 -13.25 -4.895 1 93.38 175 SER B N 1
ATOM 3472 C CA . SER B 1 175 ? 20.188 -13.82 -6.195 1 93.38 175 SER B CA 1
ATOM 3473 C C . SER B 1 175 ? 20.891 -12.797 -7.082 1 93.38 175 SER B C 1
ATOM 3475 O O . SER B 1 175 ? 21.094 -11.648 -6.676 1 93.38 175 SER B O 1
ATOM 3477 N N . ASP B 1 176 ? 21.281 -13.289 -8.266 1 93.44 176 ASP B N 1
ATOM 3478 C CA . ASP B 1 176 ? 22 -12.414 -9.195 1 93.44 176 ASP B CA 1
ATOM 3479 C C . ASP B 1 176 ? 21.031 -11.695 -10.133 1 93.44 176 ASP B C 1
ATOM 3481 O O . ASP B 1 176 ? 21.453 -11 -11.055 1 93.44 176 ASP B O 1
ATOM 3485 N N . ARG B 1 177 ? 19.797 -11.828 -9.836 1 94.94 177 ARG B N 1
ATOM 3486 C CA . ARG B 1 177 ? 18.766 -11.133 -10.602 1 94.94 177 ARG B CA 1
ATOM 3487 C C . ARG B 1 177 ? 17.859 -10.32 -9.68 1 94.94 177 ARG B C 1
ATOM 3489 O O . ARG B 1 177 ? 17.562 -10.742 -8.555 1 94.94 177 ARG B O 1
ATOM 3496 N N . PRO B 1 178 ? 17.328 -9.195 -10.18 1 97.31 178 PRO B N 1
ATOM 3497 C CA . PRO B 1 178 ? 16.469 -8.352 -9.344 1 97.31 178 PRO B CA 1
ATOM 3498 C C . PRO B 1 178 ? 15.148 -9.031 -8.992 1 97.31 178 PRO B C 1
ATOM 3500 O O . PRO B 1 178 ? 14.609 -9.797 -9.797 1 97.31 178 PRO B O 1
ATOM 3503 N N . SER B 1 179 ? 14.703 -8.766 -7.852 1 97.62 179 SER B N 1
ATOM 3504 C CA . SER B 1 179 ? 13.367 -9.164 -7.418 1 97.62 179 SER B CA 1
ATOM 3505 C C . SER B 1 179 ? 12.398 -7.984 -7.484 1 97.62 179 SER B C 1
ATOM 3507 O O . SER B 1 179 ? 12.766 -6.891 -7.918 1 97.62 179 SER B O 1
ATOM 3509 N N . ILE B 1 180 ? 11.188 -8.242 -7.012 1 98.38 180 ILE B N 1
ATOM 3510 C CA . ILE B 1 180 ? 10.148 -7.223 -6.984 1 98.38 180 ILE B CA 1
ATOM 3511 C C . ILE B 1 180 ? 10.531 -6.121 -6 1 98.38 180 ILE B C 1
ATOM 3513 O O . ILE B 1 180 ? 10.141 -4.961 -6.176 1 98.38 180 ILE B O 1
ATOM 3517 N N . VAL B 1 181 ? 11.297 -6.457 -4.977 1 98.12 181 VAL B N 1
ATOM 3518 C CA . VAL B 1 181 ? 11.773 -5.473 -4.012 1 98.12 181 VAL B CA 1
ATOM 3519 C C . VAL B 1 181 ? 12.719 -4.488 -4.695 1 98.12 181 VAL B C 1
ATOM 3521 O O . VAL B 1 181 ? 12.617 -3.275 -4.484 1 98.12 181 VAL B O 1
ATOM 3524 N N . ASP B 1 182 ? 13.555 -4.969 -5.527 1 98.12 182 ASP B N 1
ATOM 3525 C CA . ASP B 1 182 ? 14.539 -4.141 -6.219 1 98.12 182 ASP B CA 1
ATOM 3526 C C . ASP B 1 182 ? 13.852 -3.146 -7.156 1 98.12 182 ASP B C 1
ATOM 3528 O O . ASP B 1 182 ? 14.188 -1.958 -7.156 1 98.12 182 ASP B O 1
ATOM 3532 N N . VAL B 1 183 ? 12.898 -3.615 -7.914 1 97.31 183 VAL B N 1
ATOM 3533 C CA . VAL B 1 183 ? 12.234 -2.746 -8.883 1 97.31 183 VAL B CA 1
ATOM 3534 C C . VAL B 1 183 ? 11.398 -1.702 -8.148 1 97.31 183 VAL B C 1
ATOM 3536 O O . VAL B 1 183 ? 11.188 -0.597 -8.648 1 97.31 183 VAL B O 1
ATOM 3539 N N . SER B 1 184 ? 10.922 -2.047 -6.961 1 97.38 184 SER B N 1
ATOM 3540 C CA . SER B 1 184 ? 10.07 -1.153 -6.18 1 97.38 184 SER B CA 1
ATOM 3541 C C . SER B 1 184 ? 10.898 -0.095 -5.457 1 97.38 184 SER B C 1
ATOM 3543 O O . SER B 1 184 ? 10.469 1.054 -5.328 1 97.38 184 SER B O 1
ATOM 3545 N N . LEU B 1 185 ? 12.047 -0.469 -5 1 96.62 185 LEU B N 1
ATOM 3546 C CA . LEU B 1 185 ? 12.859 0.379 -4.141 1 96.62 185 LEU B CA 1
ATOM 3547 C C . LEU B 1 185 ? 13.734 1.314 -4.973 1 96.62 185 LEU B C 1
ATOM 3549 O O . LEU B 1 185 ? 13.938 2.475 -4.602 1 96.62 185 LEU B O 1
ATOM 3553 N N . PHE B 1 186 ? 14.188 0.896 -6.09 1 96.69 186 PHE B N 1
ATOM 3554 C CA . PHE B 1 186 ? 15.273 1.52 -6.828 1 96.69 186 PHE B CA 1
ATOM 3555 C C . PHE B 1 186 ? 14.906 2.939 -7.242 1 96.69 186 PHE B C 1
ATOM 3557 O O . PHE B 1 186 ? 15.68 3.873 -7.035 1 96.69 186 PHE B O 1
ATOM 3564 N N . PRO B 1 187 ? 13.773 3.176 -7.797 1 93.88 187 PRO B N 1
ATOM 3565 C CA . PRO B 1 187 ? 13.492 4.52 -8.305 1 93.88 187 PRO B CA 1
ATOM 3566 C C . PRO B 1 187 ? 13.586 5.594 -7.227 1 93.88 187 PRO B C 1
ATOM 3568 O O . PRO B 1 187 ? 14.188 6.645 -7.445 1 93.88 187 PRO B O 1
ATOM 3571 N N . TYR B 1 188 ? 13.039 5.324 -6.082 1 91.81 188 TYR B N 1
ATOM 3572 C CA . TYR B 1 188 ? 13.094 6.312 -5.008 1 91.81 188 TYR B CA 1
ATOM 3573 C C . TYR B 1 188 ? 14.516 6.461 -4.473 1 91.81 188 TYR B C 1
ATOM 3575 O O . TYR B 1 188 ? 14.961 7.574 -4.172 1 91.81 188 TYR B O 1
ATOM 3583 N N . TYR B 1 189 ? 15.141 5.328 -4.289 1 93.19 189 TYR B N 1
ATOM 3584 C CA . TYR B 1 189 ? 16.516 5.406 -3.811 1 93.19 189 TYR B CA 1
ATOM 3585 C C . TYR B 1 189 ? 17.375 6.207 -4.773 1 93.19 189 TYR B C 1
ATOM 3587 O O . TYR B 1 189 ? 18.172 7.055 -4.348 1 93.19 189 TYR B O 1
ATOM 3595 N N . TYR B 1 190 ? 17.234 5.934 -6.012 1 91.56 190 TYR B N 1
ATOM 3596 C CA . TYR B 1 190 ? 17.938 6.656 -7.055 1 91.56 190 TYR B CA 1
ATOM 3597 C C . TYR B 1 190 ? 17.688 8.156 -6.953 1 91.56 190 TYR B C 1
ATOM 3599 O O . TYR B 1 190 ? 18.625 8.961 -7.023 1 91.56 190 TYR B O 1
ATOM 3607 N N . GLN B 1 191 ? 16.531 8.516 -6.758 1 86.81 191 GLN B N 1
ATOM 3608 C CA . GLN B 1 191 ? 16.141 9.922 -6.672 1 86.81 191 GLN B CA 1
ATOM 3609 C C . GLN B 1 191 ? 16.75 10.586 -5.438 1 86.81 191 GLN B C 1
ATOM 3611 O O . GLN B 1 191 ? 17.281 11.695 -5.516 1 86.81 191 GLN B O 1
ATOM 3616 N N . ILE B 1 192 ? 16.703 9.898 -4.352 1 88.12 192 ILE B N 1
ATOM 3617 C CA . ILE B 1 192 ? 17.172 10.492 -3.102 1 88.12 192 ILE B CA 1
ATOM 3618 C C . ILE B 1 192 ? 18.688 10.656 -3.15 1 88.12 192 ILE B C 1
ATOM 3620 O O . ILE B 1 192 ? 19.219 11.617 -2.598 1 88.12 192 ILE B O 1
ATOM 3624 N N . VAL B 1 193 ? 19.328 9.758 -3.771 1 89.38 193 VAL B N 1
ATOM 3625 C CA . VAL B 1 193 ? 20.781 9.891 -3.959 1 89.38 193 VAL B CA 1
ATOM 3626 C C . VAL B 1 193 ? 21.062 11.094 -4.848 1 89.38 193 VAL B C 1
ATOM 3628 O O . VAL B 1 193 ? 21.969 11.883 -4.559 1 89.38 193 VAL B O 1
ATOM 3631 N N . ARG B 1 194 ? 20.344 11.258 -5.848 1 84.25 194 ARG B N 1
ATOM 3632 C CA . ARG B 1 194 ? 20.5 12.398 -6.742 1 84.25 194 ARG B CA 1
ATOM 3633 C C . ARG B 1 194 ? 20.219 13.711 -6.016 1 84.25 194 ARG B C 1
ATOM 3635 O O . ARG B 1 194 ? 20.812 14.742 -6.34 1 84.25 194 ARG B O 1
ATOM 3642 N N . TYR B 1 195 ? 19.359 13.602 -5 1 81.38 195 TYR B N 1
ATOM 3643 C CA . TYR B 1 195 ? 19.016 14.797 -4.227 1 81.38 195 TYR B CA 1
ATOM 3644 C C . TYR B 1 195 ? 20.078 15.086 -3.178 1 81.38 195 TYR B C 1
ATOM 3646 O O . TYR B 1 195 ? 20.031 16.109 -2.504 1 81.38 195 TYR B O 1
ATOM 3654 N N . GLY B 1 196 ? 21.031 14.156 -3.021 1 83.06 196 GLY B N 1
ATOM 3655 C CA . GLY B 1 196 ? 22.188 14.508 -2.193 1 83.06 196 GLY B CA 1
ATOM 3656 C C . GLY B 1 196 ? 22.406 13.539 -1.052 1 83.06 196 GLY B C 1
ATOM 3657 O O . GLY B 1 196 ? 23.234 13.797 -0.167 1 83.06 196 GLY B O 1
ATOM 3658 N N . LEU B 1 197 ? 21.672 12.484 -1.024 1 88.38 197 LEU B N 1
ATOM 3659 C CA . LEU B 1 197 ? 21.938 11.5 0.019 1 88.38 197 LEU B CA 1
ATOM 3660 C C . LEU B 1 197 ? 23.375 11.031 -0.031 1 88.38 197 LEU B C 1
ATOM 3662 O O . LEU B 1 197 ? 23.875 10.641 -1.091 1 88.38 197 LEU B O 1
ATOM 3666 N N . ASN B 1 198 ? 24.031 11.172 1.111 1 89 198 ASN B N 1
ATOM 3667 C CA . ASN B 1 198 ? 25.391 10.664 1.239 1 89 198 ASN B CA 1
ATOM 3668 C C . ASN B 1 198 ? 25.406 9.148 1.427 1 89 198 ASN B C 1
ATOM 3670 O O . ASN B 1 198 ? 24.797 8.625 2.359 1 89 198 ASN B O 1
ATOM 3674 N N . GLU B 1 199 ? 26.078 8.422 0.547 1 94.12 199 GLU B N 1
ATOM 3675 C CA . GLU B 1 199 ? 26.078 6.961 0.579 1 94.12 199 GLU B CA 1
ATOM 3676 C C . GLU B 1 199 ? 27.328 6.426 1.286 1 94.12 199 GLU B C 1
ATOM 3678 O O . GLU B 1 199 ? 27.625 5.234 1.202 1 94.12 199 GLU B O 1
ATOM 3683 N N . GLN B 1 200 ? 28.094 7.273 1.974 1 92.56 200 GLN B N 1
ATOM 3684 C CA . GLN B 1 200 ? 29.328 6.875 2.629 1 92.56 200 GLN B CA 1
ATOM 3685 C C . GLN B 1 200 ? 29.078 5.758 3.641 1 92.56 200 GLN B C 1
ATOM 3687 O O . GLN B 1 200 ? 29.891 4.832 3.758 1 92.56 200 GLN B O 1
ATOM 3692 N N . ASN B 1 201 ? 28.031 5.797 4.367 1 92.81 201 ASN B N 1
ATOM 3693 C CA . ASN B 1 201 ? 27.703 4.793 5.375 1 92.81 201 ASN B CA 1
ATOM 3694 C C . ASN B 1 201 ? 26.734 3.742 4.828 1 92.81 201 ASN B C 1
ATOM 3696 O O . ASN B 1 201 ? 26.109 3.018 5.598 1 92.81 201 ASN B O 1
ATOM 3700 N N . LEU B 1 202 ? 26.578 3.67 3.506 1 96 202 LEU B N 1
ATOM 3701 C CA . LEU B 1 202 ? 25.672 2.744 2.838 1 96 202 LEU B CA 1
ATOM 3702 C C . LEU B 1 202 ? 26.391 2.004 1.709 1 96 202 LEU B C 1
ATOM 3704 O O . LEU B 1 202 ? 25.938 2.029 0.562 1 96 202 LEU B O 1
ATOM 3708 N N . PRO B 1 203 ? 27.453 1.302 2.045 1 95.94 203 PRO B N 1
ATOM 3709 C CA . PRO B 1 203 ? 28.266 0.707 0.98 1 95.94 203 PRO B CA 1
ATOM 3710 C C . PRO B 1 203 ? 27.5 -0.359 0.19 1 95.94 203 PRO B C 1
ATOM 3712 O O . PRO B 1 203 ? 27.688 -0.482 -1.023 1 95.94 203 PRO B O 1
ATOM 3715 N N . LYS B 1 204 ? 26.766 -1.22 0.816 1 96.62 204 LYS B N 1
ATOM 3716 C CA . LYS B 1 204 ? 26.031 -2.264 0.109 1 96.62 204 LYS B CA 1
ATOM 3717 C C . LYS B 1 204 ? 24.984 -1.664 -0.81 1 96.62 204 LYS B C 1
ATOM 3719 O O . LYS B 1 204 ? 24.828 -2.094 -1.956 1 96.62 204 LYS B O 1
ATOM 3724 N N . LEU B 1 205 ? 24.234 -0.652 -0.312 1 97 205 LEU B N 1
ATOM 3725 C CA . LEU B 1 205 ? 23.234 0.013 -1.126 1 97 205 LEU B CA 1
ATOM 3726 C C . LEU B 1 205 ? 23.875 0.73 -2.311 1 97 205 LEU B C 1
ATOM 3728 O O . LEU B 1 205 ? 23.297 0.764 -3.402 1 97 205 LEU B O 1
ATOM 3732 N N . LYS B 1 206 ? 25.016 1.372 -2.006 1 96.69 206 LYS B N 1
ATOM 3733 C CA . LYS B 1 206 ? 25.734 2.029 -3.092 1 96.69 206 LYS B CA 1
ATOM 3734 C C . LYS B 1 206 ? 26.047 1.046 -4.215 1 96.69 206 LYS B C 1
ATOM 3736 O O . LYS B 1 206 ? 25.781 1.319 -5.383 1 96.69 206 LYS B O 1
ATOM 3741 N N . LYS B 1 207 ? 26.609 -0.038 -3.855 1 96.88 207 LYS B N 1
ATOM 3742 C CA . LYS B 1 207 ? 26.953 -1.049 -4.852 1 96.88 207 LYS B CA 1
ATOM 3743 C C . LYS B 1 207 ? 25.719 -1.595 -5.539 1 96.88 207 LYS B C 1
ATOM 3745 O O . LYS B 1 207 ? 25.719 -1.846 -6.746 1 96.88 207 LYS B O 1
ATOM 3750 N N . TRP B 1 208 ? 24.672 -1.833 -4.758 1 97.38 208 TRP B N 1
ATOM 3751 C CA . TRP B 1 208 ? 23.391 -2.281 -5.293 1 97.38 208 TRP B CA 1
ATOM 3752 C C . TRP B 1 208 ? 22.859 -1.293 -6.32 1 97.38 208 TRP B C 1
ATOM 3754 O O . TRP B 1 208 ? 22.438 -1.688 -7.414 1 97.38 208 TRP B O 1
ATOM 3764 N N . ARG B 1 209 ? 22.891 -0.017 -5.973 1 96.62 209 ARG B N 1
ATOM 3765 C CA . ARG B 1 209 ? 22.438 1.018 -6.895 1 96.62 209 ARG B CA 1
ATOM 3766 C C . ARG B 1 209 ? 23.25 1.004 -8.188 1 96.62 209 ARG B C 1
ATOM 3768 O O . ARG B 1 209 ? 22.688 1.083 -9.281 1 96.62 209 ARG B O 1
ATOM 3775 N N . GLU B 1 210 ? 24.531 0.946 -8.016 1 96.56 210 GLU B N 1
ATOM 3776 C CA . GLU B 1 210 ? 25.422 0.914 -9.172 1 96.56 210 GLU B CA 1
ATOM 3777 C C . GLU B 1 210 ? 25.125 -0.292 -10.062 1 96.56 210 GLU B C 1
ATOM 3779 O O . GLU B 1 210 ? 25.109 -0.177 -11.289 1 96.56 210 GLU B O 1
ATOM 3784 N N . ARG B 1 211 ? 24.891 -1.375 -9.477 1 96.62 211 ARG B N 1
ATOM 3785 C CA . ARG B 1 211 ? 24.547 -2.578 -10.227 1 96.62 211 ARG B CA 1
ATOM 3786 C C . ARG B 1 211 ? 23.203 -2.404 -10.953 1 96.62 211 ARG B C 1
ATOM 3788 O O . ARG B 1 211 ? 23.062 -2.811 -12.109 1 96.62 211 ARG B O 1
ATOM 3795 N N . MET B 1 212 ? 22.234 -1.919 -10.242 1 97.25 212 MET B N 1
ATOM 3796 C CA . MET B 1 212 ? 20.938 -1.645 -10.867 1 97.25 212 MET B CA 1
ATOM 3797 C C . MET B 1 212 ? 21.094 -0.703 -12.055 1 97.25 212 MET B C 1
ATOM 3799 O O . MET B 1 212 ? 20.5 -0.928 -13.117 1 97.25 212 MET B O 1
ATOM 3803 N N . GLU B 1 213 ? 21.922 0.322 -11.922 1 95.94 213 GLU B N 1
ATOM 3804 C CA . GLU B 1 213 ? 22.109 1.315 -12.969 1 95.94 213 GLU B CA 1
ATOM 3805 C C . GLU B 1 213 ? 22.719 0.684 -14.219 1 95.94 213 GLU B C 1
ATOM 3807 O O . GLU B 1 213 ? 22.531 1.183 -15.328 1 95.94 213 GLU B O 1
ATOM 3812 N N . GLU B 1 214 ? 23.422 -0.355 -14.039 1 96.38 214 GLU B N 1
ATOM 3813 C CA . GLU B 1 214 ? 24.078 -1.022 -15.156 1 96.38 214 GLU B CA 1
ATOM 3814 C C . GLU B 1 214 ? 23.109 -1.931 -15.914 1 96.38 214 GLU B C 1
ATOM 3816 O O . GLU B 1 214 ? 23.406 -2.379 -17.016 1 96.38 214 GLU B O 1
ATOM 3821 N N . ARG B 1 215 ? 22 -2.225 -15.32 1 97 215 ARG B N 1
ATOM 3822 C CA . ARG B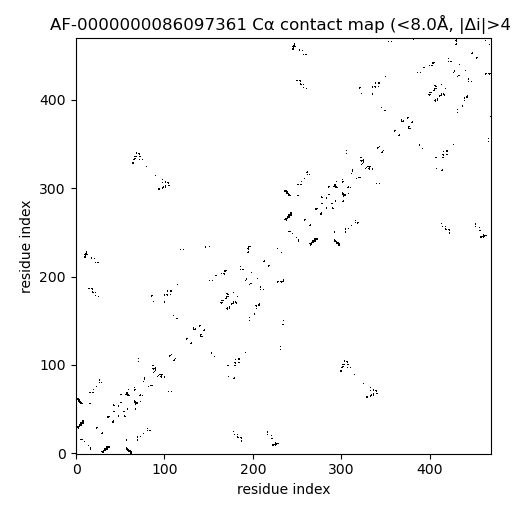 1 215 ? 21.031 -3.107 -15.953 1 97 215 ARG B CA 1
ATOM 3823 C C . ARG B 1 215 ? 20.375 -2.436 -17.156 1 97 215 ARG B C 1
ATOM 3825 O O . ARG B 1 215 ? 20.094 -1.236 -17.125 1 97 215 ARG B O 1
ATOM 3832 N N . GLU B 1 216 ? 20.109 -3.207 -18.188 1 96.94 216 GLU B N 1
ATOM 3833 C CA . GLU B 1 216 ? 19.453 -2.693 -19.391 1 96.94 216 GLU B CA 1
ATOM 3834 C C . GLU B 1 216 ? 18.062 -2.145 -19.047 1 96.94 216 GLU B C 1
ATOM 3836 O O . GLU B 1 216 ? 17.609 -1.168 -19.656 1 96.94 216 GLU B O 1
ATOM 3841 N N . SER B 1 217 ? 17.359 -2.797 -18.125 1 97.12 217 SER B N 1
ATOM 3842 C CA . SER B 1 217 ? 16.047 -2.332 -17.703 1 97.12 217 SER B CA 1
ATOM 3843 C C . SER B 1 217 ? 16.094 -0.893 -17.203 1 97.12 217 SER B C 1
ATOM 3845 O O . SER B 1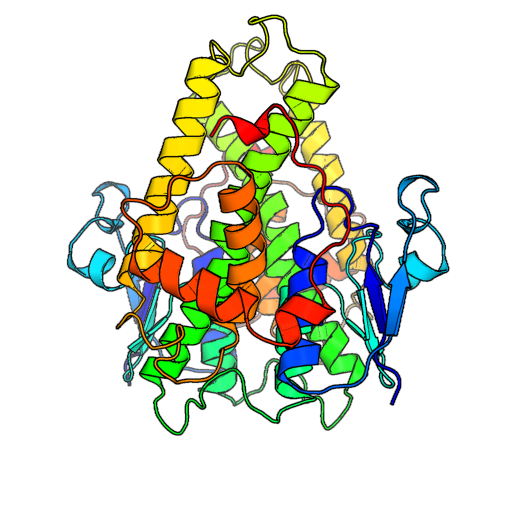 217 ? 15.25 -0.072 -17.578 1 97.12 217 SER B O 1
ATOM 3847 N N . VAL B 1 218 ? 17.094 -0.576 -16.406 1 95.88 218 VAL B N 1
ATOM 3848 C CA . VAL B 1 218 ? 17.25 0.765 -15.844 1 95.88 218 VAL B CA 1
ATOM 3849 C C . VAL B 1 218 ? 17.672 1.736 -16.953 1 95.88 218 VAL B C 1
ATOM 3851 O O . VAL B 1 218 ? 17.125 2.838 -17.062 1 95.88 218 VAL B O 1
ATOM 3854 N N . LYS B 1 219 ? 18.531 1.375 -17.781 1 95.31 219 LYS B N 1
ATOM 3855 C CA . LYS B 1 219 ? 18.984 2.229 -18.875 1 95.31 219 LYS B CA 1
ATOM 3856 C C . LYS B 1 219 ? 17.844 2.6 -19.812 1 95.31 219 LYS B C 1
ATOM 3858 O O . LYS B 1 219 ? 17.766 3.736 -20.281 1 95.31 219 LYS B O 1
ATOM 3863 N N . ARG B 1 220 ? 16.984 1.713 -20.031 1 93.56 220 ARG B N 1
ATOM 3864 C CA . ARG B 1 220 ? 15.906 1.907 -21 1 93.56 220 ARG B CA 1
ATOM 3865 C C . ARG B 1 220 ? 14.766 2.705 -20.375 1 93.56 220 ARG B C 1
ATOM 3867 O O . ARG B 1 220 ? 13.914 3.234 -21.094 1 93.56 220 ARG B O 1
ATOM 3874 N N . THR B 1 221 ? 14.719 2.76 -19 1 92.12 221 THR B N 1
ATOM 3875 C CA . THR B 1 221 ? 13.547 3.361 -18.375 1 92.12 221 THR B CA 1
ATOM 3876 C C . THR B 1 221 ? 13.93 4.625 -17.609 1 92.12 221 THR B C 1
ATOM 3878 O O . THR B 1 221 ? 13.055 5.363 -17.141 1 92.12 221 THR B O 1
ATOM 3881 N N . SER B 1 222 ? 15.188 4.871 -17.453 1 87.5 222 SER B N 1
ATOM 3882 C CA . SER B 1 222 ? 15.625 6.012 -16.656 1 87.5 222 SER B CA 1
ATOM 3883 C C . SER B 1 222 ? 15.078 7.32 -17.219 1 87.5 222 SER B C 1
ATOM 3885 O O . SER B 1 222 ? 15.031 7.516 -18.438 1 87.5 222 SER B O 1
ATOM 3887 N N . PRO B 1 223 ? 14.516 8.125 -16.234 1 78.12 223 PRO B N 1
ATOM 3888 C CA . PRO B 1 223 ? 14 9.414 -16.703 1 78.12 223 PRO B CA 1
ATOM 3889 C C . PRO B 1 223 ? 15.078 10.273 -17.375 1 78.12 223 PRO B C 1
ATOM 3891 O O . PRO B 1 223 ? 16.234 10.25 -16.953 1 78.12 223 PRO B O 1
ATOM 3894 N N . THR B 1 224 ? 14.57 10.773 -18.5 1 68 224 THR B N 1
ATOM 3895 C CA . THR B 1 224 ? 15.461 11.688 -19.203 1 68 224 THR B CA 1
ATOM 3896 C C . THR B 1 224 ? 15.203 13.133 -18.797 1 68 224 THR B C 1
ATOM 3898 O O . THR B 1 224 ? 14.055 13.531 -18.609 1 68 224 THR B O 1
ATOM 3901 N N . GLY B 1 225 ? 16.188 13.812 -18.297 1 62.38 225 GLY B N 1
ATOM 3902 C CA . GLY B 1 225 ? 16.031 15.242 -18.062 1 62.38 225 GLY B CA 1
ATOM 3903 C C . GLY B 1 225 ? 15.664 15.578 -16.641 1 62.38 225 GLY B C 1
ATOM 3904 O O . GLY B 1 225 ? 15.156 16.672 -16.375 1 62.38 225 GLY B O 1
ATOM 3905 N N . TRP B 1 226 ? 15.633 14.57 -15.836 1 63.47 226 TRP B N 1
ATOM 3906 C CA . TRP B 1 226 ? 15.297 14.844 -14.445 1 63.47 226 TRP B CA 1
ATOM 3907 C C . TRP B 1 226 ? 16.141 15.992 -13.891 1 63.47 226 TRP B C 1
ATOM 3909 O O . TRP B 1 226 ? 17.375 15.969 -14 1 63.47 226 TRP B O 1
ATOM 3919 N N . GLN B 1 227 ? 15.383 17.094 -13.656 1 59.75 227 GLN B N 1
ATOM 3920 C CA . GLN B 1 227 ? 16.031 18.25 -13.047 1 59.75 227 GLN B CA 1
ATOM 3921 C C . GLN B 1 227 ? 16.016 18.156 -11.523 1 59.75 227 GLN B C 1
ATOM 3923 O O . GLN B 1 227 ? 15.039 17.672 -10.938 1 59.75 227 GLN B O 1
ATOM 3928 N N . VAL B 1 228 ? 17.219 18.125 -11.023 1 59.41 228 VAL B N 1
ATOM 3929 C CA . VAL B 1 228 ? 17.312 18.125 -9.57 1 59.41 228 VAL B CA 1
ATOM 3930 C C . VAL B 1 228 ? 16.953 19.516 -9.031 1 59.41 228 VAL B C 1
ATOM 3932 O O . VAL B 1 228 ? 17.453 20.531 -9.531 1 59.41 228 VAL B O 1
ATOM 3935 N N . HIS B 1 229 ? 15.828 19.422 -8.242 1 58.75 229 HIS B N 1
ATOM 3936 C CA . HIS B 1 229 ? 15.477 20.688 -7.609 1 58.75 229 HIS B CA 1
ATOM 3937 C C . HIS B 1 229 ? 16.641 21.234 -6.805 1 58.75 229 HIS B C 1
ATOM 3939 O O . HIS B 1 229 ? 17.25 20.516 -6 1 58.75 229 HIS B O 1
ATOM 3945 N N . PRO B 1 230 ? 17.016 22.438 -7.148 1 57.34 230 PRO B N 1
ATOM 3946 C CA . PRO B 1 230 ? 18.172 23.031 -6.465 1 57.34 230 PRO B CA 1
ATOM 3947 C C . PRO B 1 230 ? 18.094 22.875 -4.945 1 57.34 230 PRO B C 1
ATOM 3949 O O . PRO B 1 230 ? 19.125 22.734 -4.285 1 57.34 230 PRO B O 1
ATOM 3952 N N . PHE B 1 231 ? 16.797 22.922 -4.395 1 54.97 231 PHE B N 1
ATOM 3953 C CA . PHE B 1 231 ? 16.656 22.859 -2.945 1 54.97 231 PHE B CA 1
ATOM 3954 C C . PHE B 1 231 ? 16.922 21.453 -2.43 1 54.97 231 PHE B C 1
ATOM 3956 O O . PHE B 1 231 ? 17.203 21.266 -1.245 1 54.97 231 PHE B O 1
ATOM 3963 N N . LEU B 1 232 ? 16.656 20.516 -3.268 1 56.91 232 LEU B N 1
ATOM 3964 C CA . LEU B 1 232 ? 16.859 19.141 -2.846 1 56.91 232 LEU B CA 1
ATOM 3965 C C . LEU B 1 232 ? 18.328 18.75 -2.93 1 56.91 232 LEU B C 1
ATOM 3967 O O . LEU B 1 232 ? 18.734 17.719 -2.385 1 56.91 232 LEU B O 1
ATOM 3971 N N . LEU B 1 233 ? 19.109 19.5 -3.748 1 53.53 233 LEU B N 1
ATOM 3972 C CA . LEU B 1 233 ? 20.516 19.188 -3.971 1 53.53 233 LEU B CA 1
ATOM 3973 C C . LEU B 1 233 ? 21.312 19.344 -2.682 1 53.53 233 LEU B C 1
ATOM 3975 O O . LEU B 1 233 ? 22.484 18.953 -2.625 1 53.53 233 LEU B O 1
ATOM 3979 N N . LYS B 1 234 ? 20.609 19.953 -1.726 1 53.69 234 LYS B N 1
ATOM 3980 C CA . LYS B 1 234 ? 21.516 20.234 -0.615 1 53.69 234 LYS B CA 1
ATOM 3981 C C . LYS B 1 234 ? 21.406 19.188 0.476 1 53.69 234 LYS B C 1
ATOM 3983 O O . LYS B 1 234 ? 21.891 19.375 1.592 1 53.69 234 LYS B O 1
ATOM 3988 N N . PHE B 1 235 ? 20.844 18.031 0.085 1 48.91 235 PHE B N 1
ATOM 3989 C CA . PHE B 1 235 ? 21.047 17 1.093 1 48.91 235 PHE B CA 1
ATOM 3990 C C . PHE B 1 235 ? 22.5 16.547 1.126 1 48.91 235 PHE B C 1
ATOM 3992 O O . PHE B 1 235 ? 23.172 16.516 0.09 1 48.91 235 PHE B O 1
#

Solvent-accessible surface area (backbone atoms only — not comparable to full-atom values): 25073 Å² total; per-residue (Å²): 119,68,27,34,37,36,24,54,68,39,43,75,70,50,44,64,40,42,30,53,49,31,46,33,43,72,36,69,49,70,66,47,77,42,78,36,50,59,91,75,44,42,38,68,32,68,76,40,28,74,71,23,83,84,33,63,72,34,35,39,31,43,85,66,40,55,28,34,49,64,68,27,39,52,52,48,43,51,67,78,48,46,58,64,65,40,63,69,54,48,89,82,38,47,35,59,26,30,46,48,39,20,49,31,44,35,33,67,35,66,51,41,48,52,52,47,54,52,53,47,53,53,49,50,38,59,72,60,56,50,75,62,57,76,74,41,60,83,87,30,54,37,70,68,54,42,51,51,50,51,47,51,53,50,52,59,54,47,50,58,56,36,68,64,43,86,50,68,76,36,32,77,69,72,32,91,52,70,25,51,42,43,37,48,36,43,51,54,52,54,48,44,43,69,26,26,53,78,53,83,89,28,62,47,47,48,46,42,50,56,52,49,59,67,32,66,36,41,64,76,53,56,70,72,73,59,56,72,52,73,81,44,47,70,74,122,66,29,37,37,37,24,55,72,37,43,74,67,50,42,63,40,41,31,54,49,30,46,32,44,71,36,69,47,68,65,48,76,42,79,36,51,60,91,74,43,42,36,68,32,70,74,42,28,74,71,24,82,83,33,62,70,33,35,39,32,44,86,65,39,57,27,34,51,65,69,26,38,51,53,49,44,50,68,77,49,47,57,65,66,40,64,70,55,48,89,81,37,46,34,60,27,31,46,49,39,20,48,32,44,36,32,68,35,66,51,40,48,53,52,49,52,51,52,48,53,52,50,49,36,60,71,62,55,50,74,61,57,77,74,40,60,82,86,30,55,38,70,68,54,40,51,51,50,52,48,51,54,51,49,58,54,48,50,57,57,36,67,61,41,84,50,68,76,35,33,76,70,72,32,89,52,72,24,50,41,42,39,50,36,45,50,56,53,54,49,44,42,67,25,26,51,78,50,83,91,26,60,46,46,47,46,41,50,54,52,48,60,69,33,67,36,41,63,76,52,54,70,72,74,57,56,72,52,75,80,44,48,71,70

Sequence (470 aa):
MVVTVFRPMEKKYATNGWRVRLMLEEKAVKYETRLVILEHREHLNEEIRKLSYRGELPLFEDFSGSVREETAMLNYIEKNYPEPPLIPSPEKDRAFYGKILSWFHEANGAFAQTCKDMINTFIELEEKNITSHKKLPKEMKDYKTLVQYWKQKIESEMVIWENRLGNEMTYFNDSDRPSIVDVSLFPYYYQIVRYGLNEQNLPKLKKWRERMEERESVKRTSPTGWQVHPFLLKFMVVTVFRPMEKKYATNGWRVRLMLEEKAVKYETRLVILEHREHLNEEIRKLSYRGELPLFEDFSGSVREETAMLNYIEKNYPEPPLIPSPEKDRAFYGKILSWFHEANGAFAQTCKDMINTFIELEEKNITSHKKLPKEMKDYKTLVQYWKQKIESEMVIWENRLGNEMTYFNDSDRPSIVDVSLFPYYYQIVRYGLNEQNLPKLKKWRERMEERESVKRTSPTGWQVHPFLLKF

Organism: Naegleria lovaniensis (NCBI:txid51637)

Radius of gyration: 22.21 Å; Cα contacts (8 Å, |Δi|>4): 677; chains: 2; bounding box: 57×58×55 Å

Secondary structure (DSSP, 8-state):
--EEEEEE-TTS--HHHHHHHHHHHHTT--EEEEEE-GGGTGGGSHHHHHH-TT--S-EEE-SS-EE-SHHHHHHHHHHHS-SS-SS--TTT-HHHHHHHHHHHHHHHTHHHHHHHHHHHHHHHHHHTTTTSGGGS-TT--SHHHHHHHHHHHHHHHHHHHHHH---TTS-TTSSSS--HHHHHHHHHHHHHHHTT---TT-HHHHHHHHHHHHSHHHHHHSPSS-PPPTTGGG-/--EEEEEE-TTS--HHHHHHHHHHHHTT--EEEEEE-GGGTGGGSHHHHHH-TT--S-EEE-SS-EE-SHHHHHHHHHHHS-SS-SS--TTT-HHHHHHHHHHHHHHHTHHHHHHHHHHHHHHHHHHTTTTSGGGS-TT--SHHHHHHHHHHHHHHHHHHHHHH---TTS-TTSSSS--HHHHHHHHHHHHHHHTT---TT-HHHHHHHHHHHHSHHHHHHSPSS-PPPTTGGG-